Protein AF-A0A8S1ELM3-F1 (afdb_monomer_lite)

Foldseek 3Di:
DQPDDCVLVVDDDPCSVVVVQPDQQPDLCVLCVVVLVVLLVLLQVVLVCLVPPVPPHPNQVVLVVLLVVLLVVLVVLVVVLVVLLVVLLVVLVVLLVVLVVLLFFCLVLLVLCLVFFADPPPVCNVVLLVLLLLLLLLLLQLLLVLLCVQFPVSCVCDVDCVSVPVPRAPPVRSVVLVVPVPCSSCVSLVVSLVSLVVSVVVVRGDPVSSVVSNVSSVSSVVSSVVSVVPSVDFDPPVSLVVSVVSVVVSSVSVSSNLQDGPVNPDDDDDPVCNSPVVVVSVVCSPSVSSSSSSVCSRRLRYDGSRRDPVVVVSVVSSVSSSCSSPPPRPDDDDDDDDDPDDDDDPVRVVVVVVDDDPPDPCPPPDDPPVRVDDDDPVDDPPPPDDPDDDDDDPDDDDDDDDDDDDDDDDDDDDDDDDDDDDDDDDDDDDDDPPPDPVNVVVVVVVVVVVVVVVVVVVVVVVVVVVVVVVVVVPDDDDDDDDDDDDDDDDDDDDDDDDDDDDDDDPPPPPVVVVVPVPPPDDDDDDDDDDDDDDDDDDDDDDDDDDDDDDDDDDDDDDDDDDDDDDDDDDDDDDDDDDDDDDDDDDDDDDDD

Organism: NCBI:txid2654633

Radius of gyration: 41.64 Å; chains: 1; bounding box: 121×116×121 Å

Secondary structure (DSSP, 8-state):
--S--TTTTSS--TTHHHHHHT--TT-HHHHHHHHHHHHHHHHHHHHHHIIIIITTSHHHHHHHHHHHHHHHHHHHHHHHHHHHHHHHHHHHHHHHHHHHHT---THHHHHHHHHH-----TTTHHHHHHHHHHHHHHHHHHHHHHHHHH-HHHHHH-SSGGGGTTTT--HHHHHHHHT-TTTTTHHHHHHHHHHHHHHHHTTSS-HHHHHHHHHHHHHHHHHHHHHHHHHHSPSPHHHHHHHHHHHHHHHHHHHHHTS--GGG--S-S-TTTTT--HHHHHHHHHHHHHHHHHHHTT-TTSSSTTS--HHHHHHHHHHHHHHHHHTSTT-PPPP-PPP------HHHHHHHTT---SS-TTTT----GGGGPPPPS---GGG------PPPP------------------------PPPP---------------HHHHHHHHHHHHHHHHHHHHHHHHHHHHHHHHHHHHH---------------------------------TTHHHHHHHHTTSS------------------------------------------------------------------------

InterPro domains:
  IPR000615 Bestrophin [PTHR10736] (1-549)
  IPR021134 Bestrophin-like [PF01062] (1-324)

Structure (mmCIF, N/CA/C/O backbone):
data_AF-A0A8S1ELM3-F1
#
_entry.id   AF-A0A8S1ELM3-F1
#
loop_
_atom_site.group_PDB
_atom_site.id
_atom_site.type_symbol
_atom_site.label_atom_id
_atom_site.label_alt_id
_atom_site.label_comp_id
_atom_site.label_asym_id
_atom_site.label_entity_id
_atom_site.label_seq_id
_atom_site.pdbx_PDB_ins_code
_atom_site.Cartn_x
_atom_site.Cartn_y
_atom_site.Cartn_z
_atom_site.occupancy
_atom_site.B_iso_or_equiv
_atom_site.auth_seq_id
_atom_site.auth_comp_id
_atom_site.auth_asym_id
_atom_site.auth_atom_id
_atom_site.pdbx_PDB_model_num
ATOM 1 N N . MET A 1 1 ? 1.948 -6.034 1.946 1.00 49.94 1 MET A N 1
ATOM 2 C CA . MET A 1 1 ? 2.193 -7.085 0.943 1.00 49.94 1 MET A CA 1
ATOM 3 C C . MET A 1 1 ? 1.240 -8.216 1.232 1.00 49.94 1 MET A C 1
ATOM 5 O O . MET A 1 1 ? 1.154 -8.654 2.377 1.00 49.94 1 MET A O 1
ATOM 9 N N . THR A 1 2 ? 0.470 -8.599 0.230 1.00 70.81 2 THR A N 1
ATOM 10 C CA . THR A 1 2 ? -0.611 -9.589 0.315 1.00 70.81 2 THR A CA 1
ATOM 11 C C . THR A 1 2 ? -0.241 -10.870 -0.435 1.00 70.81 2 THR A C 1
ATOM 13 O O . THR A 1 2 ? -0.795 -11.938 -0.166 1.00 70.81 2 THR A O 1
ATOM 16 N N . VAL A 1 3 ? 0.819 -10.828 -1.250 1.00 82.50 3 VAL A N 1
ATOM 17 C CA . VAL A 1 3 ? 1.527 -12.012 -1.734 1.00 82.50 3 VAL A CA 1
ATOM 18 C C . VAL A 1 3 ? 2.410 -12.568 -0.611 1.00 82.50 3 VAL A C 1
ATOM 20 O O . VAL A 1 3 ? 3.565 -12.196 -0.433 1.00 82.50 3 VAL A O 1
ATOM 23 N N . GLY A 1 4 ? 1.871 -13.504 0.171 1.00 83.06 4 GLY A N 1
ATOM 24 C CA . GLY A 1 4 ? 2.620 -14.150 1.253 1.00 83.06 4 GLY A CA 1
ATOM 25 C C . GLY A 1 4 ? 3.803 -14.991 0.750 1.00 83.06 4 GLY A C 1
ATOM 26 O O . GLY A 1 4 ? 3.597 -16.039 0.134 1.00 83.06 4 GLY A O 1
ATOM 27 N N . TYR A 1 5 ? 5.035 -14.559 1.043 1.00 89.06 5 TYR A N 1
ATOM 28 C CA . TYR A 1 5 ? 6.279 -15.317 0.802 1.00 89.06 5 TYR A CA 1
ATOM 29 C C . TYR A 1 5 ? 7.168 -15.482 2.052 1.00 89.06 5 TYR A C 1
ATOM 31 O O . TYR A 1 5 ? 8.156 -16.210 2.006 1.00 89.06 5 TYR A O 1
ATOM 39 N N . MET A 1 6 ? 6.814 -14.869 3.192 1.00 88.31 6 MET A N 1
ATOM 40 C CA . MET A 1 6 ? 7.637 -14.874 4.420 1.00 88.31 6 MET A CA 1
ATOM 41 C C . MET A 1 6 ? 7.982 -16.280 4.943 1.00 88.31 6 MET A C 1
ATOM 43 O O . MET A 1 6 ? 9.059 -16.483 5.494 1.00 88.31 6 MET A O 1
ATOM 47 N N . LYS A 1 7 ? 7.108 -17.273 4.722 1.00 87.44 7 LYS A N 1
ATOM 48 C CA . LYS A 1 7 ? 7.379 -18.681 5.060 1.00 87.44 7 LYS A CA 1
ATOM 49 C C . LYS A 1 7 ? 8.494 -19.286 4.197 1.00 87.44 7 LYS A C 1
ATOM 51 O O . LYS A 1 7 ? 9.297 -20.057 4.709 1.00 87.44 7 LYS A O 1
ATOM 56 N N . ASP A 1 8 ? 8.543 -18.946 2.910 1.00 84.44 8 ASP A N 1
ATOM 57 C CA . ASP A 1 8 ? 9.525 -19.490 1.965 1.00 84.44 8 ASP A CA 1
ATOM 58 C C . ASP A 1 8 ? 10.930 -18.898 2.191 1.00 84.44 8 ASP A C 1
ATOM 60 O O . ASP A 1 8 ? 11.924 -19.548 1.876 1.00 84.44 8 ASP A O 1
ATOM 64 N N . VAL A 1 9 ? 11.016 -17.697 2.781 1.00 88.75 9 VAL A N 1
ATOM 65 C CA . VAL A 1 9 ? 12.276 -17.014 3.144 1.00 88.75 9 VAL A CA 1
ATOM 66 C C . VAL A 1 9 ? 12.670 -17.149 4.619 1.00 88.75 9 VAL A C 1
ATOM 68 O O . VAL A 1 9 ? 13.669 -16.567 5.032 1.00 88.75 9 VAL A O 1
ATOM 71 N N . ALA A 1 10 ? 11.930 -17.926 5.418 1.00 87.56 10 ALA A N 1
ATOM 72 C CA . ALA A 1 10 ? 12.172 -18.073 6.859 1.00 87.56 10 ALA A CA 1
ATOM 73 C C . ALA A 1 10 ? 13.563 -18.649 7.207 1.00 87.56 10 ALA A C 1
ATOM 75 O O . ALA A 1 10 ? 14.036 -18.495 8.331 1.00 87.56 10 ALA A O 1
ATOM 76 N N . THR A 1 11 ? 14.230 -19.289 6.242 1.00 85.19 11 THR A N 1
ATOM 77 C CA . THR A 1 11 ? 15.629 -19.725 6.330 1.00 85.19 11 THR A CA 1
ATOM 78 C C . THR A 1 11 ? 16.400 -19.292 5.086 1.00 85.19 11 THR A C 1
ATOM 80 O O . THR A 1 11 ? 15.996 -19.597 3.958 1.00 85.19 11 THR A O 1
ATOM 83 N N . ALA A 1 12 ? 17.545 -18.636 5.284 1.00 86.06 12 ALA A N 1
ATOM 84 C CA . ALA A 1 12 ? 18.460 -18.276 4.208 1.00 86.06 12 ALA A CA 1
ATOM 85 C C . ALA A 1 12 ? 19.214 -19.522 3.705 1.00 86.06 12 ALA A C 1
ATOM 87 O O . ALA A 1 12 ? 20.161 -19.986 4.335 1.00 86.06 12 ALA A O 1
ATOM 88 N N . THR A 1 13 ? 18.779 -20.066 2.568 1.00 86.50 13 THR A N 1
ATOM 89 C CA . THR A 1 13 ? 19.475 -21.129 1.827 1.00 86.50 13 THR A CA 1
ATOM 90 C C . THR A 1 13 ? 19.866 -20.605 0.448 1.00 86.50 13 THR A C 1
ATOM 92 O O . THR A 1 13 ? 19.213 -19.697 -0.073 1.00 86.50 13 THR A O 1
ATOM 95 N N . SER A 1 14 ? 20.888 -21.186 -0.182 1.00 86.19 14 SER A N 1
ATOM 96 C CA . SER A 1 14 ? 21.407 -20.721 -1.480 1.00 86.19 14 SER A CA 1
ATOM 97 C C . SER A 1 14 ? 20.344 -20.665 -2.588 1.00 86.19 14 SER A C 1
ATOM 99 O O . SER A 1 14 ? 20.411 -19.814 -3.469 1.00 86.19 14 SER A O 1
ATOM 101 N N . PHE A 1 15 ? 19.324 -21.528 -2.522 1.00 85.06 15 PHE A N 1
ATOM 102 C CA . PHE A 1 15 ? 18.233 -21.592 -3.502 1.00 85.06 15 PHE A CA 1
ATOM 103 C C . PHE A 1 15 ? 16.985 -20.780 -3.110 1.00 85.06 15 PHE A C 1
ATOM 105 O O . PHE A 1 15 ? 16.057 -20.674 -3.914 1.00 85.06 15 PHE A O 1
ATOM 112 N N . THR A 1 16 ? 16.945 -20.172 -1.915 1.00 86.19 16 THR A N 1
ATOM 113 C CA . THR A 1 16 ? 15.781 -19.411 -1.421 1.00 86.19 16 THR A CA 1
ATOM 114 C C . THR A 1 16 ? 15.405 -18.274 -2.380 1.00 86.19 16 THR A C 1
ATOM 116 O O . THR A 1 16 ? 14.247 -18.164 -2.780 1.00 86.19 16 THR A O 1
ATOM 119 N N . PHE A 1 17 ? 16.380 -17.467 -2.816 1.00 82.88 17 PHE A N 1
ATOM 120 C CA . PHE A 1 17 ? 16.141 -16.362 -3.754 1.00 82.88 17 PHE A CA 1
ATOM 121 C C . PHE A 1 17 ? 15.818 -16.840 -5.176 1.00 82.88 17 PHE A C 1
ATOM 123 O O . PHE A 1 17 ? 14.930 -16.279 -5.816 1.00 82.88 17 PHE A O 1
ATOM 130 N N . LEU A 1 18 ? 16.460 -17.917 -5.646 1.00 85.56 18 LEU A N 1
ATOM 131 C CA . LEU A 1 18 ? 16.168 -18.511 -6.956 1.00 85.56 18 LEU A CA 1
ATOM 132 C C . LEU A 1 18 ? 14.692 -18.940 -7.050 1.00 85.56 18 LEU A C 1
ATOM 134 O O . LEU A 1 18 ? 14.022 -18.675 -8.044 1.00 85.56 18 LEU A O 1
ATOM 138 N N . ARG A 1 19 ? 14.153 -19.537 -5.978 1.00 85.19 19 ARG A N 1
ATOM 139 C CA . ARG A 1 19 ? 12.745 -19.952 -5.903 1.00 85.19 19 ARG A CA 1
ATOM 140 C C . ARG A 1 19 ? 11.762 -18.774 -5.924 1.00 85.19 19 ARG A C 1
ATOM 142 O O . ARG A 1 19 ? 10.658 -18.932 -6.439 1.00 85.19 19 ARG A O 1
ATOM 149 N N . LEU A 1 20 ? 12.139 -17.606 -5.393 1.00 89.00 20 LEU A N 1
ATOM 150 C CA . LEU A 1 20 ? 11.318 -16.392 -5.494 1.00 89.00 20 LEU A CA 1
ATOM 151 C C . LEU A 1 20 ? 11.278 -15.843 -6.924 1.00 89.00 20 LEU A C 1
ATOM 153 O O . LEU A 1 20 ? 10.221 -15.392 -7.361 1.00 89.00 20 LEU A O 1
ATOM 157 N N . LEU A 1 21 ? 12.399 -15.904 -7.652 1.00 88.81 21 LEU A N 1
ATOM 158 C CA . LEU A 1 21 ? 12.515 -15.349 -9.004 1.00 88.81 21 LEU A CA 1
ATOM 159 C C . LEU A 1 21 ? 11.509 -15.976 -9.984 1.00 88.81 21 LEU A C 1
ATOM 161 O O . LEU A 1 21 ? 11.002 -15.280 -10.856 1.00 88.81 21 LEU A O 1
ATOM 165 N N . PHE A 1 22 ? 11.163 -17.254 -9.810 1.00 89.00 22 PHE A N 1
ATOM 166 C CA . PHE A 1 22 ? 10.183 -17.965 -10.646 1.00 89.00 22 PHE A CA 1
ATOM 167 C C . PHE A 1 22 ? 8.712 -17.803 -10.202 1.00 89.00 22 PHE A C 1
ATOM 169 O O . PHE A 1 22 ? 7.821 -18.459 -10.743 1.00 89.00 22 PHE A O 1
ATOM 176 N N . ARG A 1 23 ? 8.411 -16.934 -9.227 1.00 90.50 23 ARG A N 1
ATOM 177 C CA . ARG A 1 23 ? 7.028 -16.614 -8.829 1.00 90.50 23 ARG A CA 1
ATOM 178 C C . ARG A 1 23 ? 6.384 -15.670 -9.859 1.00 90.50 23 ARG A C 1
ATOM 180 O O . ARG A 1 23 ? 7.036 -14.761 -10.363 1.00 90.50 23 ARG A O 1
ATOM 187 N N . TRP A 1 24 ? 5.095 -15.856 -10.163 1.00 92.25 24 TRP A N 1
ATOM 188 C CA . TRP A 1 24 ? 4.363 -15.007 -11.128 1.00 92.25 24 TRP A CA 1
ATOM 189 C C . TRP A 1 24 ? 3.460 -13.944 -10.477 1.00 92.25 24 TRP A C 1
ATOM 191 O O . TRP A 1 24 ? 3.452 -12.789 -10.893 1.00 92.25 24 TRP A O 1
ATOM 201 N N . ARG A 1 25 ? 2.696 -14.307 -9.437 1.00 91.00 25 ARG A N 1
ATOM 202 C CA . ARG A 1 25 ? 1.842 -13.351 -8.710 1.00 91.00 25 ARG A CA 1
ATOM 203 C C . ARG A 1 25 ? 2.711 -12.402 -7.875 1.00 91.00 25 ARG A C 1
ATOM 205 O O . ARG A 1 25 ? 3.537 -12.888 -7.103 1.00 91.00 25 ARG A O 1
ATOM 212 N N . GLY A 1 26 ? 2.496 -11.094 -8.024 1.00 88.62 26 GLY A N 1
ATOM 213 C CA . GLY A 1 26 ? 3.279 -10.027 -7.382 1.00 88.62 26 GLY A CA 1
ATOM 214 C C . GLY A 1 26 ? 4.713 -9.877 -7.900 1.00 88.62 26 GLY A C 1
ATOM 215 O O . GLY A 1 26 ? 5.537 -9.271 -7.224 1.00 88.62 26 GLY A O 1
ATOM 216 N N . SER A 1 27 ? 5.058 -10.462 -9.053 1.00 92.62 27 SER A N 1
ATOM 217 C CA . SER A 1 27 ? 6.447 -10.475 -9.525 1.00 92.62 27 SER A CA 1
ATOM 218 C C . SER A 1 27 ? 6.775 -9.379 -10.532 1.00 92.62 27 SER A C 1
ATOM 220 O O . SER A 1 27 ? 5.916 -8.886 -11.267 1.00 92.62 27 SER A O 1
ATOM 222 N N . VAL A 1 28 ? 8.070 -9.056 -10.608 1.00 92.25 28 VAL A N 1
ATOM 223 C CA . VAL A 1 28 ? 8.637 -8.133 -11.600 1.00 92.25 28 VAL A CA 1
ATOM 224 C C . VAL A 1 28 ? 8.239 -8.547 -13.019 1.00 92.25 28 VAL A C 1
ATOM 226 O O . VAL A 1 28 ? 7.809 -7.696 -13.792 1.00 92.25 28 VAL A O 1
ATOM 229 N N . TRP A 1 29 ? 8.275 -9.847 -13.341 1.00 93.31 29 TRP A N 1
ATOM 230 C CA . TRP A 1 29 ? 7.891 -10.373 -14.657 1.00 93.31 29 TRP A CA 1
ATOM 231 C C . TRP A 1 29 ? 6.474 -9.962 -15.063 1.00 93.31 29 TRP A C 1
ATOM 233 O O . TRP A 1 29 ? 6.286 -9.418 -16.150 1.00 93.31 29 TRP A O 1
ATOM 243 N N . LYS A 1 30 ? 5.489 -10.140 -14.170 1.00 93.56 30 LYS A N 1
ATOM 244 C CA . LYS A 1 30 ? 4.095 -9.741 -14.418 1.00 93.56 30 LYS A CA 1
ATOM 245 C C . LYS A 1 30 ? 3.947 -8.222 -14.605 1.00 93.56 30 LYS A C 1
ATOM 247 O O . LYS A 1 30 ? 3.032 -7.795 -15.305 1.00 93.56 30 LYS A O 1
ATOM 252 N N . ALA A 1 31 ? 4.839 -7.416 -14.029 1.00 92.75 31 ALA A N 1
ATOM 253 C CA . ALA A 1 31 ? 4.806 -5.960 -14.148 1.00 92.75 31 ALA A CA 1
ATOM 254 C C . ALA A 1 31 ? 5.467 -5.407 -15.431 1.00 92.75 31 ALA A C 1
ATOM 256 O O . ALA A 1 31 ? 5.081 -4.326 -15.872 1.00 92.75 31 ALA A O 1
ATOM 257 N N . ILE A 1 32 ? 6.436 -6.118 -16.032 1.00 95.38 32 ILE A N 1
ATOM 258 C CA . ILE A 1 32 ? 7.227 -5.611 -17.179 1.00 95.38 32 ILE A CA 1
ATOM 259 C C . ILE A 1 32 ? 7.035 -6.360 -18.506 1.00 95.38 32 ILE A C 1
ATOM 261 O O . ILE A 1 32 ? 7.476 -5.847 -19.532 1.00 95.38 32 ILE A O 1
ATOM 265 N N . TYR A 1 33 ? 6.432 -7.558 -18.530 1.00 94.38 33 TYR A N 1
ATOM 266 C CA . TYR A 1 33 ? 6.498 -8.442 -19.711 1.00 94.38 33 TYR A CA 1
ATOM 267 C C . TYR A 1 33 ? 6.018 -7.797 -21.022 1.00 94.38 33 TYR A C 1
ATOM 269 O O . TYR A 1 33 ? 6.689 -7.949 -22.038 1.00 94.38 33 TYR A O 1
ATOM 277 N N . TRP A 1 34 ? 4.922 -7.030 -21.011 1.00 94.81 34 TRP A N 1
ATOM 278 C CA . TRP A 1 34 ? 4.443 -6.317 -22.206 1.00 94.81 34 TRP A CA 1
ATOM 279 C C . TRP A 1 34 ? 5.438 -5.281 -22.731 1.00 94.81 34 TRP A C 1
ATOM 281 O O . TRP A 1 34 ? 5.590 -5.126 -23.939 1.00 94.81 34 TRP A O 1
ATOM 291 N N . GLU A 1 35 ? 6.124 -4.580 -21.834 1.00 94.94 35 GLU A N 1
ATOM 292 C CA . GLU A 1 35 ? 7.071 -3.524 -22.190 1.00 94.94 35 GLU A CA 1
ATOM 293 C C . GLU A 1 35 ? 8.404 -4.116 -22.651 1.00 94.94 35 GLU A C 1
ATOM 295 O O . GLU A 1 35 ? 9.005 -3.592 -23.582 1.00 94.94 35 GLU A O 1
ATOM 300 N N . LEU A 1 36 ? 8.822 -5.246 -22.069 1.00 95.00 36 LEU A N 1
ATOM 301 C CA . LEU A 1 36 ? 9.968 -6.022 -22.543 1.00 95.00 36 LEU A CA 1
ATOM 302 C C . LEU A 1 36 ? 9.700 -6.615 -23.935 1.00 95.00 36 LEU A C 1
ATOM 304 O O . LEU A 1 36 ? 10.557 -6.524 -24.808 1.00 95.00 36 LEU A O 1
ATOM 308 N N . VAL A 1 37 ? 8.506 -7.171 -24.173 1.00 95.88 37 VAL A N 1
ATOM 309 C CA . VAL A 1 37 ? 8.093 -7.670 -25.498 1.00 95.88 37 VAL A CA 1
ATOM 310 C C . VAL A 1 37 ? 8.035 -6.534 -26.522 1.00 95.88 37 VAL A C 1
ATOM 312 O O . VAL A 1 37 ? 8.520 -6.708 -27.636 1.00 95.88 37 VAL A O 1
ATOM 315 N N . LEU A 1 38 ? 7.514 -5.358 -26.154 1.00 95.69 38 LEU A N 1
ATOM 316 C CA . LEU A 1 38 ? 7.515 -4.178 -27.026 1.00 95.69 38 LEU A CA 1
ATOM 317 C C . LEU A 1 38 ? 8.939 -3.680 -27.324 1.00 95.69 38 LEU A C 1
ATOM 319 O O . LEU A 1 38 ? 9.245 -3.367 -28.471 1.00 95.69 38 LEU A O 1
ATOM 323 N N . TRP A 1 39 ? 9.815 -3.628 -26.318 1.00 95.56 39 TRP A N 1
ATOM 324 C CA . TRP A 1 39 ? 11.207 -3.207 -26.487 1.00 95.56 39 TRP A CA 1
ATOM 325 C C . TRP A 1 39 ? 11.991 -4.180 -27.380 1.00 95.56 39 TRP A C 1
ATOM 327 O O . TRP A 1 39 ? 12.664 -3.740 -28.309 1.00 95.56 39 TRP A O 1
ATOM 337 N N . LEU A 1 40 ? 11.825 -5.493 -27.183 1.00 94.06 40 LEU A N 1
ATOM 338 C CA . LEU A 1 40 ? 12.416 -6.525 -28.043 1.00 94.06 40 LEU A CA 1
ATOM 339 C C . LEU A 1 40 ? 11.853 -6.494 -29.468 1.00 94.06 40 LEU A C 1
ATOM 341 O O . LEU A 1 40 ? 12.610 -6.631 -30.426 1.00 94.06 40 LEU A O 1
ATOM 345 N N . PHE A 1 41 ? 10.548 -6.260 -29.631 1.00 93.88 41 PHE A N 1
ATOM 346 C CA . PHE A 1 41 ? 9.942 -6.073 -30.948 1.00 93.88 41 PHE A CA 1
ATOM 347 C C . PHE A 1 41 ? 10.566 -4.874 -31.675 1.00 93.88 41 PHE A C 1
ATOM 349 O O . PHE A 1 41 ? 10.964 -5.009 -32.830 1.00 93.88 41 PHE A O 1
ATOM 356 N N . LEU A 1 42 ? 10.714 -3.727 -31.003 1.00 93.88 42 LEU A N 1
ATOM 357 C CA . LEU A 1 42 ? 11.380 -2.553 -31.574 1.00 93.88 42 LEU A CA 1
ATOM 358 C C . LEU A 1 42 ? 12.848 -2.842 -31.916 1.00 93.88 42 LEU A C 1
ATOM 360 O O . LEU A 1 42 ? 13.271 -2.517 -33.021 1.00 93.88 42 LEU A O 1
ATOM 364 N N . PHE A 1 43 ? 13.594 -3.504 -31.026 1.00 92.50 43 PHE A N 1
ATOM 365 C CA . PHE A 1 43 ? 14.991 -3.885 -31.254 1.00 92.50 43 PHE A CA 1
ATOM 366 C C . PHE A 1 43 ? 15.161 -4.727 -32.529 1.00 92.50 43 PHE A C 1
ATOM 368 O O . PHE A 1 43 ? 15.962 -4.374 -33.395 1.00 92.50 43 PHE A O 1
ATOM 375 N N . VAL A 1 44 ? 14.362 -5.791 -32.678 1.00 91.50 44 VAL A N 1
ATOM 376 C CA . VAL A 1 44 ? 14.411 -6.693 -33.841 1.00 91.50 44 VAL A CA 1
ATOM 377 C C . VAL A 1 44 ? 13.940 -5.996 -35.122 1.00 91.50 44 VAL A C 1
ATOM 379 O O . VAL A 1 44 ? 14.530 -6.209 -36.179 1.00 91.50 44 VAL A O 1
ATOM 382 N N . ASN A 1 45 ? 12.921 -5.131 -35.058 1.00 92.25 45 ASN A N 1
ATOM 383 C CA . ASN A 1 45 ? 12.469 -4.374 -36.233 1.00 92.25 45 ASN A CA 1
ATOM 384 C C . ASN A 1 45 ? 13.523 -3.355 -36.694 1.00 92.25 45 ASN A C 1
ATOM 386 O O . ASN A 1 45 ? 13.757 -3.247 -37.893 1.00 92.25 45 ASN A O 1
ATOM 390 N N . ILE A 1 46 ? 14.192 -2.650 -35.773 1.00 92.06 46 ILE A N 1
ATOM 391 C CA . ILE A 1 46 ? 15.282 -1.720 -36.112 1.00 92.06 46 ILE A CA 1
ATOM 392 C C . ILE A 1 46 ? 16.436 -2.481 -36.779 1.00 92.06 46 ILE A C 1
ATOM 394 O O . ILE A 1 46 ? 16.889 -2.065 -37.845 1.00 92.06 46 ILE A O 1
ATOM 398 N N . ARG A 1 47 ? 16.840 -3.634 -36.225 1.00 88.25 47 ARG A N 1
ATOM 399 C CA . ARG A 1 47 ? 17.869 -4.494 -36.829 1.00 88.25 47 ARG A CA 1
ATOM 400 C C . ARG A 1 47 ? 17.467 -4.988 -38.223 1.00 88.25 47 ARG A C 1
ATOM 402 O O . ARG A 1 47 ? 18.267 -4.917 -39.147 1.00 88.25 47 ARG A O 1
ATOM 409 N N . THR A 1 48 ? 16.212 -5.411 -38.395 1.00 89.38 48 THR A N 1
ATOM 410 C CA . THR A 1 48 ? 15.667 -5.864 -39.690 1.00 89.38 48 THR A CA 1
ATOM 411 C C . THR A 1 48 ? 15.672 -4.737 -40.730 1.00 89.38 48 THR A C 1
ATOM 413 O O . THR A 1 48 ? 16.011 -4.968 -41.887 1.00 89.38 48 THR A O 1
ATOM 416 N N . VAL A 1 49 ? 15.328 -3.505 -40.339 1.00 92.00 49 VAL A N 1
ATOM 417 C CA . VAL A 1 49 ? 15.381 -2.339 -41.239 1.00 92.00 49 VAL A CA 1
ATOM 418 C C . VAL A 1 49 ? 16.823 -1.992 -41.615 1.00 92.00 49 VAL A C 1
ATOM 420 O O . VAL A 1 49 ? 17.071 -1.675 -42.775 1.00 92.00 49 VAL A O 1
ATOM 423 N N . TYR A 1 50 ? 17.775 -2.089 -40.682 1.00 89.69 50 TYR A N 1
ATOM 424 C CA . TYR A 1 50 ? 19.192 -1.905 -40.997 1.00 89.69 50 TYR A CA 1
ATOM 425 C C . TYR A 1 50 ? 19.679 -2.954 -42.012 1.00 89.69 50 TYR A C 1
ATOM 427 O O . TYR A 1 50 ? 20.074 -2.578 -43.116 1.00 89.69 50 TYR A O 1
ATOM 435 N N . ASP A 1 51 ? 19.530 -4.244 -41.694 1.00 86.50 51 ASP A N 1
ATOM 436 C CA . ASP A 1 51 ? 20.056 -5.361 -42.494 1.00 86.50 51 ASP A CA 1
ATOM 437 C C . ASP A 1 51 ? 19.461 -5.454 -43.907 1.00 86.50 51 ASP A C 1
ATOM 439 O O . ASP A 1 51 ? 20.179 -5.766 -44.853 1.00 86.50 51 ASP A O 1
ATOM 443 N N . PHE A 1 52 ? 18.158 -5.191 -44.072 1.00 88.50 52 PHE A N 1
ATOM 444 C CA . PHE A 1 52 ? 17.467 -5.377 -45.357 1.00 88.50 52 PHE A CA 1
ATOM 445 C C . PHE A 1 52 ? 17.221 -4.088 -46.156 1.00 88.50 52 PHE A C 1
ATOM 447 O O . PHE A 1 52 ? 16.805 -4.184 -47.313 1.00 88.50 52 PHE A O 1
ATOM 454 N N . ALA A 1 53 ? 17.405 -2.896 -45.572 1.00 90.00 53 ALA A N 1
ATOM 455 C CA . ALA A 1 53 ? 17.033 -1.637 -46.232 1.00 90.00 53 ALA A CA 1
ATOM 456 C C . ALA A 1 53 ? 17.995 -0.450 -46.033 1.00 90.00 53 ALA A C 1
ATOM 458 O O . ALA A 1 53 ? 17.836 0.546 -46.741 1.00 90.00 53 ALA A O 1
ATOM 459 N N . LEU A 1 54 ? 18.967 -0.517 -45.112 1.00 89.31 54 LEU A N 1
ATOM 460 C CA . LEU A 1 54 ? 19.955 0.557 -44.911 1.00 89.31 54 LEU A CA 1
ATOM 461 C C . LEU A 1 54 ? 21.396 0.128 -45.218 1.00 89.31 54 LEU A C 1
ATOM 463 O O . LEU A 1 54 ? 22.185 0.988 -45.615 1.00 89.31 54 LEU A O 1
ATOM 467 N N . LEU A 1 55 ? 21.731 -1.156 -45.057 1.00 84.94 55 LEU A N 1
ATOM 468 C CA . LEU A 1 55 ? 23.042 -1.723 -45.386 1.00 84.94 55 LEU A CA 1
ATOM 469 C C . LEU A 1 55 ? 23.456 -1.374 -46.830 1.00 84.94 55 LEU A C 1
ATOM 471 O O . LEU A 1 55 ? 22.608 -1.252 -47.714 1.00 84.94 55 LEU A O 1
ATOM 475 N N . ASP A 1 56 ? 24.750 -1.129 -47.045 1.00 85.19 56 ASP A N 1
ATOM 476 C CA . ASP A 1 56 ? 25.349 -0.631 -48.299 1.00 85.19 56 ASP A CA 1
ATOM 477 C C . ASP A 1 56 ? 24.811 0.722 -48.831 1.00 85.19 56 ASP A C 1
ATOM 479 O O . ASP A 1 56 ? 25.220 1.185 -49.899 1.00 85.19 56 ASP A O 1
ATOM 483 N N . THR A 1 57 ? 23.939 1.423 -48.090 1.00 90.88 57 THR A N 1
ATOM 484 C CA . THR A 1 57 ? 23.427 2.753 -48.471 1.00 90.88 57 THR A CA 1
ATOM 485 C C . THR A 1 57 ? 24.047 3.894 -47.656 1.00 90.88 57 THR A C 1
ATOM 487 O O . THR A 1 57 ? 24.503 3.722 -46.526 1.00 90.88 57 THR A O 1
ATOM 490 N N . PHE A 1 58 ? 23.947 5.122 -48.180 1.00 89.25 58 PHE A N 1
ATOM 491 C CA . PHE A 1 58 ? 24.256 6.353 -47.434 1.00 89.25 58 PHE A CA 1
ATOM 492 C C . PHE A 1 58 ? 23.446 6.499 -46.127 1.00 89.25 58 PHE A C 1
ATOM 494 O O . PHE A 1 58 ? 23.904 7.128 -45.175 1.00 89.25 58 PHE A O 1
ATOM 501 N N . TYR A 1 59 ? 22.245 5.917 -46.054 1.00 90.12 59 TYR A N 1
ATOM 502 C CA . TYR A 1 59 ? 21.442 5.938 -44.831 1.00 90.12 59 TYR A CA 1
ATOM 503 C C . TYR A 1 59 ? 21.921 4.909 -43.793 1.00 90.12 59 TYR A C 1
ATOM 505 O O . TYR A 1 59 ? 21.696 5.122 -42.603 1.00 90.12 59 TYR A O 1
ATOM 513 N N . GLY A 1 60 ? 22.626 3.854 -44.218 1.00 89.31 60 GLY A N 1
ATOM 514 C CA . GLY A 1 60 ? 23.320 2.911 -43.339 1.00 89.31 60 GLY A CA 1
ATOM 515 C C . GLY A 1 60 ? 24.444 3.591 -42.568 1.00 89.31 60 GLY A C 1
ATOM 516 O O . GLY A 1 60 ? 24.402 3.630 -41.342 1.00 89.31 60 GLY A O 1
ATOM 517 N N . THR A 1 61 ? 25.375 4.248 -43.261 1.00 88.12 61 THR A N 1
ATOM 518 C CA . THR A 1 61 ? 26.503 4.934 -42.599 1.00 88.12 61 THR A CA 1
ATOM 519 C C . THR A 1 61 ? 26.059 6.100 -41.706 1.00 88.12 61 THR A C 1
ATOM 521 O O . THR A 1 61 ? 26.663 6.357 -40.663 1.00 88.12 61 THR A O 1
ATOM 524 N N . LEU A 1 62 ? 24.951 6.773 -42.043 1.00 91.12 62 LEU A N 1
ATOM 525 C CA . LEU A 1 62 ? 24.312 7.752 -41.156 1.00 91.12 62 LEU A CA 1
ATOM 526 C C . LEU A 1 62 ? 23.703 7.095 -39.902 1.00 91.12 62 LEU A C 1
ATOM 528 O O . LEU A 1 62 ? 23.827 7.637 -38.803 1.00 91.12 62 LEU A O 1
ATOM 532 N N . PHE A 1 63 ? 23.051 5.938 -40.045 1.00 93.00 63 PHE A N 1
ATOM 533 C CA . PHE A 1 63 ? 22.516 5.171 -38.917 1.00 93.00 63 PHE A CA 1
ATOM 534 C C . PHE A 1 63 ? 23.635 4.682 -37.987 1.00 93.00 63 PHE A C 1
ATOM 536 O O . PHE A 1 63 ? 23.508 4.806 -36.773 1.00 93.00 63 PHE A O 1
ATOM 543 N N . GLU A 1 64 ? 24.762 4.224 -38.527 1.00 91.50 64 GLU A N 1
ATOM 544 C CA . GLU A 1 64 ? 25.926 3.775 -37.750 1.00 91.50 64 GLU A CA 1
ATOM 545 C C . GLU A 1 64 ? 26.509 4.905 -36.888 1.00 91.50 64 GLU A C 1
ATOM 547 O O . GLU A 1 64 ? 26.742 4.721 -35.692 1.00 91.50 64 GLU A O 1
ATOM 552 N N . GLN A 1 65 ? 26.630 6.117 -37.444 1.00 91.56 65 GLN A N 1
ATOM 553 C CA . GLN A 1 65 ? 27.016 7.314 -36.683 1.00 91.56 65 GLN A CA 1
ATOM 554 C C . GLN A 1 65 ? 26.023 7.631 -35.550 1.00 91.56 65 GLN A C 1
ATOM 556 O O . GLN A 1 65 ? 26.437 8.032 -34.458 1.00 91.56 65 GLN A O 1
ATOM 561 N N . VAL A 1 66 ? 24.719 7.425 -35.773 1.00 93.81 66 VAL A N 1
ATOM 562 C CA . VAL A 1 66 ? 23.693 7.564 -34.724 1.00 93.81 66 VAL A CA 1
ATOM 563 C C . VAL A 1 66 ? 23.852 6.483 -33.651 1.00 93.81 66 VAL A C 1
ATOM 565 O O . VAL A 1 66 ? 23.811 6.820 -32.470 1.00 93.81 66 VAL A O 1
ATOM 568 N N . VAL A 1 67 ? 24.095 5.221 -34.019 1.00 93.25 67 VAL A N 1
ATOM 569 C CA . VAL A 1 67 ? 24.326 4.116 -33.070 1.00 93.25 67 VAL A CA 1
ATOM 570 C C . VAL A 1 67 ? 25.535 4.403 -32.180 1.00 93.25 67 VAL A C 1
ATOM 572 O O . VAL A 1 67 ? 25.399 4.371 -30.955 1.00 93.25 67 VAL A O 1
ATOM 575 N N . VAL A 1 68 ? 26.685 4.769 -32.761 1.00 91.62 68 VAL A N 1
ATOM 576 C CA . VAL A 1 68 ? 27.894 5.154 -32.007 1.00 91.62 68 VAL A CA 1
ATOM 577 C C . VAL A 1 68 ? 27.591 6.318 -31.060 1.00 91.62 68 VAL A C 1
ATOM 579 O O . VAL A 1 68 ? 27.889 6.244 -29.867 1.00 91.62 68 VAL A O 1
ATOM 582 N N . ARG A 1 69 ? 26.891 7.357 -31.534 1.00 93.75 69 ARG A N 1
ATOM 583 C CA . ARG A 1 69 ? 26.524 8.493 -30.681 1.00 93.75 69 ARG A CA 1
ATOM 584 C C . ARG A 1 69 ? 25.542 8.114 -29.565 1.00 93.75 69 ARG A C 1
ATOM 586 O O . ARG A 1 69 ? 25.601 8.688 -28.477 1.00 93.75 69 ARG A O 1
ATOM 593 N N . CYS A 1 70 ? 24.660 7.142 -29.788 1.00 94.88 70 CYS A N 1
ATOM 594 C CA . CYS A 1 70 ? 23.796 6.589 -28.747 1.00 94.88 70 CYS A CA 1
ATOM 595 C C . CYS A 1 70 ? 24.586 5.767 -27.712 1.00 94.88 70 CYS A C 1
ATOM 597 O O . CYS A 1 70 ? 24.265 5.864 -26.525 1.00 94.88 70 CYS A O 1
ATOM 599 N N . ARG A 1 71 ? 25.636 5.028 -28.115 1.00 92.81 71 ARG A N 1
ATOM 600 C CA . ARG A 1 71 ? 26.541 4.299 -27.197 1.00 92.81 71 ARG A CA 1
ATOM 601 C C . ARG A 1 71 ? 27.202 5.257 -26.190 1.00 92.81 71 ARG A C 1
ATOM 603 O O . ARG A 1 71 ? 27.124 4.998 -24.986 1.00 92.81 71 ARG A O 1
ATOM 610 N N . ASP A 1 72 ? 27.719 6.407 -26.641 1.00 92.75 72 ASP A N 1
ATOM 611 C CA . ASP A 1 72 ? 28.254 7.465 -25.757 1.00 92.75 72 ASP A CA 1
ATOM 612 C C . ASP A 1 72 ? 27.223 7.933 -24.713 1.00 92.75 72 ASP A C 1
ATOM 614 O O . ASP A 1 72 ? 27.500 8.038 -23.514 1.00 92.75 72 ASP A O 1
ATOM 618 N N . ILE A 1 73 ? 26.013 8.256 -25.188 1.00 93.19 73 ILE A N 1
ATOM 619 C CA . ILE A 1 73 ? 24.958 8.862 -24.371 1.00 93.19 73 ILE A CA 1
ATOM 620 C C . ILE A 1 73 ? 24.495 7.878 -23.294 1.00 93.19 73 ILE A C 1
ATOM 622 O O . ILE A 1 73 ? 24.375 8.280 -22.138 1.00 93.19 73 ILE A O 1
ATOM 626 N N . VAL A 1 74 ? 24.320 6.597 -23.643 1.00 93.75 74 VAL A N 1
ATOM 627 C CA . VAL A 1 74 ? 24.011 5.513 -22.694 1.00 93.75 74 VAL A CA 1
ATOM 628 C C . VAL A 1 74 ? 25.082 5.406 -21.611 1.00 93.75 74 VAL A C 1
ATOM 630 O O . VAL A 1 74 ? 24.745 5.381 -20.424 1.00 93.75 74 VAL A O 1
ATOM 633 N N . GLY A 1 75 ? 26.363 5.393 -22.001 1.00 89.31 75 GLY A N 1
ATOM 634 C CA . GLY A 1 75 ? 27.492 5.279 -21.074 1.00 89.31 75 GLY A CA 1
ATOM 635 C C . GLY A 1 75 ? 27.494 6.366 -19.996 1.00 89.31 75 GLY A C 1
ATOM 636 O O . GLY A 1 75 ? 27.683 6.070 -18.815 1.00 89.31 75 GLY A O 1
ATOM 637 N N . HIS A 1 76 ? 27.205 7.615 -20.374 1.00 89.19 76 HIS A N 1
ATOM 638 C CA . HIS A 1 76 ? 27.104 8.724 -19.423 1.00 89.19 76 HIS A CA 1
ATOM 639 C C . HIS A 1 76 ? 25.773 8.760 -18.650 1.00 89.19 76 HIS A C 1
ATOM 641 O O . HIS A 1 76 ? 25.764 9.095 -17.463 1.00 89.19 76 HIS A O 1
ATOM 647 N N . SER A 1 77 ? 24.640 8.426 -19.281 1.00 91.81 77 SER A N 1
ATOM 648 C CA . SER A 1 77 ? 23.319 8.558 -18.651 1.00 91.81 77 SER A CA 1
ATOM 649 C C . SER A 1 77 ? 23.009 7.458 -17.637 1.00 91.81 77 SER A C 1
ATOM 651 O O . SER A 1 77 ? 22.314 7.736 -16.658 1.00 91.81 77 SER A O 1
ATOM 653 N N . ARG A 1 78 ? 23.531 6.234 -17.831 1.00 91.06 78 ARG A N 1
ATOM 654 C CA . ARG A 1 78 ? 23.287 5.058 -16.970 1.00 91.06 78 ARG A CA 1
ATOM 655 C C . ARG A 1 78 ? 23.437 5.393 -15.480 1.00 91.06 78 ARG A C 1
ATOM 657 O O . ARG A 1 78 ? 22.518 5.163 -14.700 1.00 91.06 78 ARG A O 1
ATOM 664 N N . SER A 1 79 ? 24.538 6.041 -15.096 1.00 90.69 79 SER A N 1
ATOM 665 C CA . SER A 1 79 ? 24.799 6.464 -13.710 1.00 90.69 79 SER A CA 1
ATOM 666 C C . SER A 1 79 ? 23.767 7.463 -13.172 1.00 90.69 79 SER A C 1
ATOM 668 O O . SER A 1 79 ? 23.307 7.327 -12.039 1.00 90.69 79 SER A O 1
ATOM 670 N N . VAL A 1 80 ? 23.373 8.456 -13.978 1.00 90.50 80 VAL A N 1
ATOM 671 C CA . VAL A 1 80 ? 22.392 9.487 -13.589 1.00 90.50 80 VAL A CA 1
ATOM 672 C C . VAL A 1 80 ? 21.025 8.857 -13.318 1.00 90.50 80 VAL A C 1
ATOM 674 O O . VAL A 1 80 ? 20.366 9.200 -12.336 1.00 90.50 80 VAL A O 1
ATOM 677 N N . ILE A 1 81 ? 20.628 7.892 -14.150 1.00 92.62 81 ILE A N 1
ATOM 678 C CA . ILE A 1 81 ? 19.358 7.169 -14.030 1.00 92.62 81 ILE A CA 1
ATOM 679 C C . ILE A 1 81 ? 19.355 6.280 -12.786 1.00 92.62 81 ILE A C 1
ATOM 681 O O . ILE A 1 81 ? 18.369 6.295 -12.053 1.00 92.62 81 ILE A O 1
ATOM 685 N N . THR A 1 82 ? 20.457 5.581 -12.486 1.00 93.62 82 THR A N 1
ATOM 686 C CA . THR A 1 82 ? 20.600 4.788 -11.250 1.00 93.62 82 THR A CA 1
ATOM 687 C C . THR A 1 82 ? 20.344 5.632 -10.002 1.00 93.62 82 THR A C 1
ATOM 689 O O . THR A 1 82 ? 19.582 5.220 -9.127 1.00 93.62 82 THR A O 1
ATOM 692 N N . PHE A 1 83 ? 20.921 6.837 -9.926 1.00 93.06 83 PHE A N 1
ATOM 693 C CA . PHE A 1 83 ? 20.682 7.740 -8.798 1.00 93.06 83 PHE A CA 1
ATOM 694 C C . PHE A 1 83 ? 19.254 8.302 -8.788 1.00 93.06 83 PHE A C 1
ATOM 696 O O . PHE A 1 83 ? 18.593 8.250 -7.750 1.00 93.06 83 PHE A O 1
ATOM 703 N N . ALA A 1 84 ? 18.751 8.804 -9.921 1.00 92.19 84 ALA A N 1
ATOM 704 C CA . ALA A 1 84 ? 17.407 9.380 -10.011 1.00 92.19 84 ALA A CA 1
ATOM 705 C C . ALA A 1 84 ? 16.312 8.367 -9.631 1.00 92.19 84 ALA A C 1
ATOM 707 O O . ALA A 1 84 ? 15.409 8.683 -8.853 1.00 92.19 84 ALA A O 1
ATOM 708 N N . LEU A 1 85 ? 16.431 7.133 -10.126 1.00 95.12 85 LEU A N 1
ATOM 709 C CA . LEU A 1 85 ? 15.523 6.037 -9.812 1.00 95.12 85 LEU A CA 1
ATOM 710 C C . LEU A 1 85 ? 15.677 5.579 -8.355 1.00 95.12 85 LEU A C 1
ATOM 712 O O . LEU A 1 85 ? 14.673 5.409 -7.667 1.00 95.12 85 LEU A O 1
ATOM 716 N N . GLY A 1 86 ? 16.908 5.471 -7.845 1.00 95.00 86 GLY A N 1
ATOM 717 C CA . GLY A 1 86 ? 17.170 5.119 -6.448 1.00 95.00 86 GLY A CA 1
ATOM 718 C C . GLY A 1 86 ? 16.547 6.093 -5.445 1.00 95.00 86 GLY A C 1
ATOM 719 O O . GLY A 1 86 ? 15.893 5.659 -4.493 1.00 95.00 86 GLY A O 1
ATOM 720 N N . PHE A 1 87 ? 16.668 7.405 -5.676 1.00 95.12 87 PHE A N 1
ATOM 721 C CA . PHE A 1 87 ? 16.006 8.416 -4.843 1.00 95.12 87 PHE A CA 1
ATOM 722 C C . PHE A 1 87 ? 14.475 8.348 -4.953 1.00 95.12 87 PHE A C 1
ATOM 724 O O . PHE A 1 87 ? 13.788 8.434 -3.932 1.00 95.12 87 PHE A O 1
ATOM 731 N N . TYR A 1 88 ? 13.934 8.154 -6.160 1.00 95.81 88 TYR A N 1
ATOM 732 C CA . TYR A 1 88 ? 12.491 8.044 -6.387 1.00 95.81 88 TYR A CA 1
ATOM 733 C C . TYR A 1 88 ? 11.883 6.821 -5.693 1.00 95.81 88 TYR A C 1
ATOM 735 O O . TYR A 1 88 ? 10.943 6.968 -4.911 1.00 95.81 88 TYR A O 1
ATOM 743 N N . VAL A 1 89 ? 12.454 5.631 -5.900 1.00 96.12 89 VAL A N 1
ATOM 744 C CA . VAL A 1 89 ? 11.962 4.392 -5.282 1.00 96.12 89 VAL A CA 1
ATOM 745 C C . VAL A 1 89 ? 12.092 4.463 -3.760 1.00 96.12 89 VAL A C 1
ATOM 747 O O . VAL A 1 89 ? 11.144 4.125 -3.060 1.00 96.12 89 VAL A O 1
ATOM 750 N N . THR A 1 90 ? 13.199 4.991 -3.224 1.00 96.25 90 THR A N 1
ATOM 751 C CA . THR A 1 90 ? 13.365 5.172 -1.768 1.00 96.25 90 THR A CA 1
ATOM 752 C C . THR A 1 90 ? 12.292 6.097 -1.181 1.00 96.25 90 THR A C 1
ATOM 754 O O . THR A 1 90 ? 11.709 5.791 -0.140 1.00 96.25 90 THR A O 1
ATOM 757 N N . PHE A 1 91 ? 11.985 7.209 -1.856 1.00 95.94 91 PHE A N 1
ATOM 758 C CA . PHE A 1 91 ? 10.927 8.131 -1.438 1.00 95.94 91 PHE A CA 1
ATOM 759 C C . PHE A 1 91 ? 9.541 7.465 -1.439 1.00 95.94 91 PHE A C 1
ATOM 761 O O . PHE A 1 91 ? 8.802 7.590 -0.459 1.00 95.94 91 PHE A O 1
ATOM 768 N N . VAL A 1 92 ? 9.196 6.726 -2.501 1.00 96.50 92 VAL A N 1
ATOM 769 C CA . VAL A 1 92 ? 7.894 6.048 -2.600 1.00 96.50 92 VAL A CA 1
ATOM 770 C C . VAL A 1 92 ? 7.775 4.901 -1.591 1.00 96.50 92 VAL A C 1
ATOM 772 O O . VAL A 1 92 ? 6.764 4.835 -0.896 1.00 96.50 92 VAL A O 1
ATOM 775 N N . THR A 1 93 ? 8.802 4.063 -1.416 1.00 95.50 93 THR A N 1
ATOM 776 C CA . THR A 1 93 ? 8.808 2.971 -0.423 1.00 95.50 93 THR A CA 1
ATOM 777 C C . THR A 1 93 ? 8.633 3.494 1.005 1.00 95.50 93 THR A C 1
ATOM 779 O O . THR A 1 93 ? 7.832 2.954 1.769 1.00 95.50 93 THR A O 1
ATOM 782 N N . ASN A 1 94 ? 9.324 4.582 1.367 1.00 96.38 94 ASN A N 1
ATOM 783 C CA . ASN A 1 94 ? 9.167 5.208 2.683 1.00 96.38 94 ASN A CA 1
ATOM 784 C C . ASN A 1 94 ? 7.736 5.723 2.894 1.00 96.38 94 ASN A C 1
ATOM 786 O O . ASN A 1 94 ? 7.132 5.453 3.932 1.00 96.38 94 ASN A O 1
ATOM 790 N N . ARG A 1 95 ? 7.162 6.404 1.893 1.00 95.50 95 ARG A N 1
ATOM 791 C CA . ARG A 1 95 ? 5.769 6.874 1.925 1.00 95.50 95 ARG A CA 1
ATOM 792 C C . ARG A 1 95 ? 4.776 5.712 2.046 1.00 95.50 95 ARG A C 1
ATOM 794 O O . ARG A 1 95 ? 3.869 5.787 2.869 1.00 95.50 95 ARG A O 1
ATOM 801 N N . TRP A 1 96 ? 4.950 4.647 1.266 1.00 95.31 96 TRP A N 1
ATOM 802 C CA . TRP A 1 96 ? 4.134 3.426 1.306 1.00 95.31 96 TRP A CA 1
ATOM 803 C C . TRP A 1 96 ? 4.135 2.786 2.702 1.00 95.31 96 TRP A C 1
ATOM 805 O O . TRP A 1 96 ? 3.081 2.415 3.223 1.00 95.31 96 TRP A O 1
ATOM 815 N N . TRP A 1 97 ? 5.302 2.736 3.351 1.00 95.38 97 TRP A N 1
ATOM 816 C CA . TRP A 1 97 ? 5.434 2.227 4.716 1.00 95.38 97 TRP A CA 1
ATOM 817 C C . TRP A 1 97 ? 4.798 3.150 5.761 1.00 95.38 97 TRP A C 1
ATOM 819 O O . TRP A 1 97 ? 4.146 2.662 6.684 1.00 95.38 97 TRP A O 1
ATOM 829 N N . SER A 1 98 ? 4.912 4.474 5.601 1.00 95.81 98 SER A N 1
ATOM 830 C CA . SER A 1 98 ? 4.175 5.422 6.444 1.00 95.81 98 SER A CA 1
ATOM 831 C C . SER A 1 98 ? 2.665 5.217 6.319 1.00 95.81 98 SER A C 1
ATOM 833 O O . SER A 1 98 ? 2.015 5.047 7.342 1.00 95.81 98 SER A O 1
ATOM 835 N N . VAL A 1 99 ? 2.124 5.112 5.097 1.00 95.31 99 VAL A N 1
ATOM 836 C CA . VAL A 1 99 ? 0.694 4.834 4.857 1.00 95.31 99 VAL A CA 1
ATOM 837 C C . VAL A 1 99 ? 0.250 3.536 5.540 1.00 95.31 99 VAL A C 1
ATOM 839 O O . VAL A 1 99 ? -0.803 3.521 6.175 1.00 95.31 99 VAL A O 1
ATOM 842 N N . PHE A 1 100 ? 1.052 2.465 5.470 1.00 94.25 100 PHE A N 1
ATOM 843 C CA . PHE A 1 100 ? 0.776 1.212 6.185 1.00 94.25 100 PHE A CA 1
ATOM 844 C C . PHE A 1 100 ? 0.707 1.409 7.708 1.00 94.25 100 PHE A C 1
ATOM 846 O O . PHE A 1 100 ? -0.251 0.975 8.346 1.00 94.25 100 PHE A O 1
ATOM 853 N N . MET A 1 101 ? 1.689 2.105 8.288 1.00 95.50 101 MET A N 1
ATOM 854 C CA . MET A 1 101 ? 1.750 2.394 9.728 1.00 95.50 101 MET A CA 1
ATOM 855 C C . MET A 1 101 ? 0.670 3.376 10.206 1.00 95.50 101 MET A C 1
ATOM 857 O O . MET A 1 101 ? 0.383 3.440 11.400 1.00 95.50 101 MET A O 1
ATOM 861 N N . THR A 1 102 ? 0.044 4.121 9.294 1.00 95.56 102 THR A N 1
ATOM 862 C CA . THR A 1 102 ? -1.106 4.987 9.580 1.00 95.56 102 THR A CA 1
ATOM 863 C C . THR A 1 102 ? -2.434 4.218 9.637 1.00 95.56 102 THR A C 1
ATOM 865 O O . THR A 1 102 ? -3.414 4.769 10.130 1.00 95.56 102 THR A O 1
ATOM 868 N N . ILE A 1 103 ? -2.511 2.954 9.187 1.00 96.00 103 ILE A N 1
ATOM 869 C CA . ILE A 1 103 ? -3.763 2.175 9.219 1.00 96.00 103 ILE A CA 1
ATOM 870 C C . ILE A 1 103 ? -4.234 1.985 10.677 1.00 96.00 103 ILE A C 1
ATOM 872 O O . ILE A 1 103 ? -3.532 1.340 11.458 1.00 96.00 103 ILE A O 1
ATOM 876 N N . PRO A 1 104 ? -5.417 2.508 11.063 1.00 94.94 104 PRO A N 1
ATOM 877 C CA . PRO A 1 104 ? -5.851 2.505 12.454 1.00 94.94 104 PRO A CA 1
ATOM 878 C C . PRO A 1 104 ? -6.454 1.168 12.889 1.00 94.94 104 PRO A C 1
ATOM 880 O O . PRO A 1 104 ? -7.133 0.481 12.122 1.00 94.94 104 PRO A O 1
ATOM 883 N N . TRP A 1 105 ? -6.279 0.843 14.169 1.00 94.56 105 TRP A N 1
ATOM 884 C CA . TRP A 1 105 ? -6.758 -0.399 14.779 1.00 94.56 105 TRP A CA 1
ATOM 885 C C . TRP A 1 105 ? -7.768 -0.074 15.892 1.00 94.56 105 TRP A C 1
ATOM 887 O O . TRP A 1 105 ? -7.435 0.681 16.808 1.00 94.56 105 TRP A O 1
ATOM 897 N N . PRO A 1 106 ? -9.013 -0.586 15.835 1.00 94.75 106 PRO A N 1
ATOM 898 C CA . PRO A 1 106 ? -10.050 -0.264 16.824 1.00 94.75 106 PRO A CA 1
ATOM 899 C C . PRO A 1 106 ? -9.809 -0.933 18.189 1.00 94.75 106 PRO A C 1
ATOM 901 O O . PRO A 1 106 ? -10.435 -0.560 19.180 1.00 94.75 106 PRO A O 1
ATOM 904 N N . ASP A 1 107 ? -8.903 -1.912 18.242 1.00 95.06 107 ASP A N 1
ATOM 905 C CA . ASP A 1 107 ? -8.578 -2.774 19.378 1.00 95.06 107 ASP A CA 1
ATOM 906 C C . ASP A 1 107 ? -8.295 -1.995 20.667 1.00 95.06 107 ASP A C 1
ATOM 908 O O . ASP A 1 107 ? -8.846 -2.322 21.714 1.00 95.06 107 ASP A O 1
ATOM 912 N N . THR A 1 108 ? -7.499 -0.924 20.599 1.00 94.06 108 THR A N 1
ATOM 913 C CA . THR A 1 108 ? -7.149 -0.106 21.773 1.00 94.06 108 THR A CA 1
ATOM 914 C C . THR A 1 108 ? -8.384 0.542 22.401 1.00 94.06 108 THR A C 1
ATOM 916 O O . THR A 1 108 ? -8.544 0.517 23.622 1.00 94.06 108 THR A O 1
ATOM 919 N N . ALA A 1 109 ? -9.295 1.074 21.580 1.00 93.75 109 ALA A N 1
ATOM 920 C CA . ALA A 1 109 ? -10.553 1.643 22.058 1.00 93.75 109 ALA A CA 1
ATOM 921 C C . ALA A 1 109 ? -11.498 0.546 22.581 1.00 93.75 109 ALA A C 1
ATOM 923 O O . ALA A 1 109 ? -12.109 0.718 23.636 1.00 93.75 109 ALA A O 1
ATOM 924 N N . ALA A 1 110 ? -11.565 -0.602 21.899 1.00 93.38 110 ALA A N 1
ATOM 925 C CA . ALA A 1 110 ? -12.377 -1.749 22.304 1.00 93.38 110 ALA A CA 1
ATOM 926 C C . ALA A 1 110 ? -11.949 -2.318 23.670 1.00 93.38 110 ALA A C 1
ATOM 928 O O . ALA A 1 110 ? -12.793 -2.575 24.532 1.00 93.38 110 ALA A O 1
ATOM 929 N N . LEU A 1 111 ? -10.641 -2.463 23.896 1.00 93.06 111 LEU A N 1
ATOM 930 C CA . LEU A 1 111 ? -10.057 -2.934 25.152 1.00 93.06 111 LEU A CA 1
ATOM 931 C C . LEU A 1 111 ? -10.276 -1.930 26.291 1.00 93.06 111 LEU A C 1
ATOM 933 O O . LEU A 1 111 ? -10.731 -2.328 27.360 1.00 93.06 111 LEU A O 1
ATOM 937 N N . GLN A 1 112 ? -10.051 -0.629 26.066 1.00 92.75 112 GLN A N 1
ATOM 938 C CA . GLN A 1 112 ? -10.335 0.402 27.076 1.00 92.75 112 GLN A CA 1
ATOM 939 C C . GLN A 1 112 ? -11.830 0.476 27.430 1.00 92.75 112 GLN A C 1
ATOM 941 O O . GLN A 1 112 ? -12.184 0.569 28.603 1.00 92.75 112 GLN A O 1
ATOM 946 N N . MET A 1 113 ? -12.725 0.379 26.440 1.00 90.56 113 MET A N 1
ATOM 947 C CA . MET A 1 113 ? -14.169 0.276 26.685 1.00 90.56 113 MET A CA 1
ATOM 948 C C . MET A 1 113 ? -14.538 -0.986 27.470 1.00 90.56 113 MET A C 1
ATOM 950 O O . MET A 1 113 ? -15.461 -0.944 28.279 1.00 90.56 113 MET A O 1
ATOM 954 N N . THR A 1 114 ? -13.834 -2.095 27.245 1.00 89.25 114 THR A N 1
ATOM 955 C CA . THR A 1 114 ? -14.063 -3.356 27.964 1.00 89.25 114 THR A CA 1
ATOM 956 C C . TH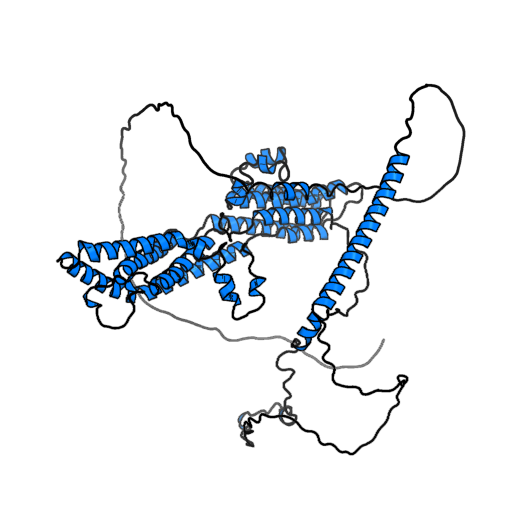R A 1 114 ? -13.577 -3.276 29.412 1.00 89.25 114 THR A C 1
ATOM 958 O O . THR A 1 114 ? -14.266 -3.753 30.305 1.00 89.25 114 THR A O 1
ATOM 961 N N . ALA A 1 115 ? -12.438 -2.624 29.658 1.00 89.19 115 ALA A N 1
ATOM 962 C CA . ALA A 1 115 ? -11.850 -2.486 30.988 1.00 89.19 115 ALA A CA 1
ATOM 963 C C . ALA A 1 115 ? -12.536 -1.428 31.875 1.00 89.19 115 ALA A C 1
ATOM 965 O O . ALA A 1 115 ? -12.542 -1.573 33.094 1.00 89.19 115 ALA A O 1
ATOM 966 N N . PHE A 1 116 ? -13.078 -0.347 31.296 1.00 89.88 116 PHE A N 1
ATOM 967 C CA . PHE A 1 116 ? -13.515 0.824 32.074 1.00 89.88 116 PHE A CA 1
ATOM 968 C C . PHE A 1 116 ? -15.034 1.074 32.116 1.00 89.88 116 PHE A C 1
ATOM 970 O O . PHE A 1 116 ? -15.480 1.926 32.889 1.00 89.88 116 PHE A O 1
ATOM 977 N N . LEU A 1 117 ? -15.839 0.404 31.282 1.00 88.94 117 LEU A N 1
ATOM 978 C CA . LEU A 1 117 ? -17.286 0.646 31.204 1.00 88.94 117 LEU A CA 1
ATOM 979 C C . LEU A 1 117 ? -18.044 -0.308 32.134 1.00 88.94 117 LEU A C 1
ATOM 981 O O . LEU A 1 117 ? -18.250 -1.474 31.813 1.00 88.94 117 LEU A O 1
ATOM 985 N N . LYS A 1 118 ? -18.486 0.208 33.282 1.00 85.62 118 LYS A N 1
ATOM 986 C CA . LYS A 1 118 ? -19.169 -0.551 34.338 1.00 85.62 118 LYS A CA 1
ATOM 987 C C . LYS A 1 118 ? -20.575 -0.979 33.907 1.00 85.62 118 LYS A C 1
ATOM 989 O O . LYS A 1 118 ? -21.347 -0.172 33.385 1.00 85.62 118 LYS A O 1
ATOM 994 N N . THR A 1 119 ? -20.928 -2.231 34.180 1.00 82.12 119 THR A N 1
ATOM 995 C CA . THR A 1 119 ? -22.268 -2.800 33.975 1.00 82.12 119 THR A CA 1
ATOM 996 C C . THR A 1 119 ? -23.257 -2.300 35.027 1.00 82.12 119 THR A C 1
ATOM 998 O O . THR A 1 119 ? -23.034 -2.430 36.228 1.00 82.12 119 THR A O 1
ATOM 1001 N N . ARG A 1 120 ? -24.423 -1.802 34.598 1.00 81.06 120 ARG A N 1
ATOM 1002 C CA . ARG A 1 120 ? -25.519 -1.347 35.483 1.00 81.06 120 ARG A CA 1
ATOM 1003 C C . ARG A 1 120 ? -26.367 -2.507 36.047 1.00 81.06 120 ARG A C 1
ATOM 1005 O O . ARG A 1 120 ? -27.550 -2.342 36.347 1.00 81.06 120 ARG A O 1
ATOM 1012 N N . GLY A 1 121 ? -25.773 -3.694 36.176 1.00 80.94 121 GLY A N 1
ATOM 1013 C CA . GLY A 1 121 ? -26.435 -4.932 36.593 1.00 80.94 121 GLY A CA 1
ATOM 1014 C C . GLY A 1 121 ? -27.408 -5.523 35.559 1.00 80.94 121 GLY A C 1
ATOM 1015 O O . GLY A 1 121 ? -27.743 -4.912 34.545 1.00 80.94 121 GLY A O 1
ATOM 1016 N N . ARG A 1 122 ? -27.902 -6.738 35.846 1.00 79.44 122 ARG A N 1
ATOM 1017 C CA . ARG A 1 122 ? -28.674 -7.592 34.911 1.00 79.44 122 ARG A CA 1
ATOM 1018 C C . ARG A 1 122 ? -29.869 -6.912 34.225 1.00 79.44 122 ARG A C 1
ATOM 1020 O O . ARG A 1 122 ? -30.202 -7.271 33.103 1.00 79.44 122 ARG A O 1
ATOM 1027 N N . LYS A 1 123 ? -30.518 -5.928 34.865 1.00 82.06 123 LYS A N 1
ATOM 1028 C CA . LYS A 1 123 ? -31.668 -5.206 34.280 1.00 82.06 123 LYS A CA 1
ATOM 1029 C C . LYS A 1 123 ? -31.298 -4.348 33.063 1.00 82.06 123 LYS A C 1
ATOM 1031 O O . LYS A 1 123 ? -32.154 -4.124 32.217 1.00 82.06 123 LYS A O 1
ATOM 1036 N N . HIS A 1 124 ? -30.049 -3.893 32.968 1.00 84.69 124 HIS A N 1
ATOM 1037 C CA . HIS A 1 124 ? -29.564 -3.033 31.883 1.00 84.69 124 HIS A CA 1
ATOM 1038 C C . HIS A 1 124 ? -28.481 -3.700 31.022 1.00 84.69 124 HIS A C 1
ATOM 1040 O O . HIS A 1 124 ? -27.945 -3.065 30.121 1.00 84.69 124 HIS A O 1
ATOM 1046 N N . GLU A 1 125 ? -28.186 -4.982 31.246 1.00 84.75 125 GLU A N 1
ATOM 1047 C CA . GLU A 1 125 ? -27.139 -5.736 30.542 1.00 84.75 125 GLU A CA 1
ATOM 1048 C C . GLU A 1 125 ? -27.293 -5.671 29.009 1.00 84.75 125 GLU A C 1
ATOM 1050 O O . GLU A 1 125 ? -26.316 -5.454 28.292 1.00 84.75 125 GLU A O 1
ATOM 1055 N N . ALA A 1 126 ? -28.531 -5.752 28.508 1.00 87.81 126 ALA A N 1
ATOM 1056 C CA . ALA A 1 126 ? -28.843 -5.586 27.088 1.00 87.81 126 ALA A CA 1
ATOM 1057 C C . ALA A 1 126 ? -28.626 -4.144 26.580 1.00 87.81 126 ALA A C 1
ATOM 1059 O O . ALA A 1 126 ? -28.122 -3.961 25.474 1.00 87.81 126 ALA A O 1
ATOM 1060 N N . GLU A 1 127 ? -28.950 -3.115 27.376 1.00 89.12 127 GLU A N 1
ATOM 1061 C CA . GLU A 1 127 ? -28.654 -1.717 27.022 1.00 89.12 127 GLU A CA 1
ATOM 1062 C C . GLU A 1 127 ? -27.142 -1.467 26.963 1.00 89.12 127 GLU A C 1
ATOM 1064 O O . GLU A 1 127 ? -26.658 -0.856 26.015 1.00 89.12 127 GLU A O 1
ATOM 1069 N N . ASP A 1 128 ? -26.399 -1.938 27.969 1.00 88.31 128 ASP A N 1
ATOM 1070 C CA . ASP A 1 128 ? -24.953 -1.733 28.090 1.00 88.31 128 ASP A CA 1
ATOM 1071 C C . ASP A 1 128 ? -24.195 -2.496 26.988 1.00 88.31 128 ASP A C 1
ATOM 1073 O O . ASP A 1 128 ? -23.245 -1.969 26.403 1.00 88.31 128 ASP A O 1
ATOM 1077 N N . LYS A 1 129 ? -24.665 -3.698 26.622 1.00 89.75 129 LYS A N 1
ATOM 1078 C CA . LYS A 1 129 ? -24.188 -4.444 25.448 1.00 89.75 129 LYS A CA 1
ATOM 1079 C C . LYS A 1 129 ? -24.445 -3.670 24.150 1.00 89.75 129 LYS A C 1
ATOM 1081 O O . LYS A 1 129 ? -23.503 -3.424 23.394 1.00 89.75 129 LYS A O 1
ATOM 1086 N N . ASN A 1 130 ? -25.687 -3.239 23.911 1.00 91.69 130 ASN A N 1
ATOM 1087 C CA . ASN A 1 130 ? -26.064 -2.505 22.699 1.00 91.69 130 ASN A CA 1
ATOM 1088 C C . ASN A 1 130 ? -25.309 -1.170 22.576 1.00 91.69 130 ASN A C 1
ATOM 1090 O O . ASN A 1 130 ? -24.913 -0.786 21.475 1.00 91.69 130 ASN A O 1
ATOM 1094 N N . LEU A 1 131 ? -25.054 -0.488 23.697 1.00 92.62 131 LEU A N 1
ATOM 1095 C CA . LEU A 1 131 ? -24.233 0.720 23.781 1.00 92.62 131 LEU A CA 1
ATOM 1096 C C . LEU A 1 131 ? -22.799 0.459 23.296 1.00 92.62 131 LEU A C 1
ATOM 1098 O O . LEU A 1 131 ? -22.337 1.150 22.386 1.00 92.62 131 LEU A O 1
ATOM 1102 N N . ARG A 1 132 ? -22.112 -0.556 23.845 1.00 92.38 132 ARG A N 1
ATOM 1103 C CA . ARG A 1 132 ? -20.746 -0.921 23.420 1.00 92.38 132 ARG A CA 1
ATOM 1104 C C . ARG A 1 132 ? -20.701 -1.328 21.949 1.00 92.38 132 ARG A C 1
ATOM 1106 O O . ARG A 1 132 ? -19.871 -0.810 21.206 1.00 92.38 132 ARG A O 1
ATOM 1113 N N . GLN A 1 133 ? -21.619 -2.195 21.512 1.00 93.50 133 GLN A N 1
ATOM 1114 C CA . GLN A 1 133 ? -21.711 -2.616 20.110 1.00 93.50 133 GLN A CA 1
ATOM 1115 C C . GLN A 1 133 ? -21.943 -1.431 19.166 1.00 93.50 133 GLN A C 1
ATOM 1117 O O . GLN A 1 133 ? -21.328 -1.377 18.106 1.00 93.50 133 GLN A O 1
ATOM 1122 N N . THR A 1 134 ? -22.784 -0.464 19.545 1.00 94.88 134 THR A N 1
ATOM 1123 C CA . THR A 1 134 ? -23.082 0.705 18.703 1.00 94.88 134 THR A CA 1
ATOM 1124 C C . THR A 1 134 ? -21.902 1.673 18.625 1.00 94.88 134 THR A C 1
ATOM 1126 O O . THR A 1 134 ? -21.590 2.145 17.535 1.00 94.88 134 THR A O 1
ATOM 1129 N N . ILE A 1 135 ? -21.190 1.916 19.733 1.00 95.31 135 ILE A N 1
ATOM 1130 C CA . ILE A 1 135 ? -19.951 2.712 19.720 1.00 95.31 135 ILE A CA 1
ATOM 1131 C C . ILE A 1 135 ? -18.921 2.069 18.780 1.00 95.31 135 ILE A C 1
ATOM 1133 O O . ILE A 1 135 ? -18.416 2.744 17.884 1.00 95.31 135 ILE A O 1
ATOM 1137 N N . MET A 1 136 ? -18.676 0.759 18.903 1.00 95.50 136 MET A N 1
ATOM 1138 C CA . MET A 1 136 ? -17.749 0.054 18.010 1.00 95.50 136 MET A CA 1
ATOM 1139 C C . MET A 1 136 ? -18.217 0.063 16.548 1.00 95.50 136 MET A C 1
ATOM 1141 O O . MET A 1 136 ? -17.419 0.341 15.653 1.00 95.50 136 MET A O 1
ATOM 1145 N N . ARG A 1 137 ? -19.513 -0.161 16.291 1.00 95.62 137 ARG A N 1
ATOM 1146 C CA . ARG A 1 137 ? -20.112 -0.083 14.948 1.00 95.62 137 ARG A CA 1
ATOM 1147 C C . ARG A 1 137 ? -19.904 1.291 14.311 1.00 95.62 137 ARG A C 1
ATOM 1149 O O . ARG A 1 137 ? -19.629 1.352 13.119 1.00 95.62 137 ARG A O 1
ATOM 1156 N N . TYR A 1 138 ? -19.959 2.378 15.081 1.00 96.31 138 TYR A N 1
ATOM 1157 C CA . TYR A 1 138 ? -19.674 3.724 14.578 1.00 96.31 138 TYR A CA 1
ATOM 1158 C C . TYR A 1 138 ? -18.188 3.974 14.273 1.00 96.31 138 TYR A C 1
ATOM 1160 O O . TYR A 1 138 ? -17.893 4.662 13.293 1.00 96.31 138 TYR A O 1
ATOM 1168 N N . LEU A 1 139 ? -17.250 3.391 15.033 1.00 96.75 139 LEU A N 1
ATOM 1169 C CA . LEU A 1 139 ? -15.822 3.435 14.677 1.00 96.75 139 LEU A CA 1
ATOM 1170 C C . LEU A 1 139 ? -15.570 2.707 13.346 1.00 96.75 139 LEU A C 1
ATOM 1172 O O . LEU A 1 139 ? -14.957 3.274 12.442 1.00 96.75 139 LEU A O 1
ATOM 1176 N N . ILE A 1 140 ? -16.130 1.502 13.179 1.00 96.62 140 ILE A N 1
ATOM 1177 C CA . ILE A 1 140 ? -16.032 0.736 11.925 1.00 96.62 140 ILE A CA 1
ATOM 1178 C C . ILE A 1 140 ? -16.768 1.431 10.769 1.00 96.62 140 ILE A C 1
ATOM 1180 O O . ILE A 1 140 ? -16.267 1.438 9.650 1.00 96.62 140 ILE A O 1
ATOM 1184 N N . LEU A 1 141 ? -17.915 2.073 11.008 1.00 96.19 141 LEU A N 1
ATOM 1185 C CA . LEU A 1 141 ? -18.623 2.844 9.981 1.00 96.19 141 LEU A CA 1
ATOM 1186 C C . LEU A 1 141 ? -17.771 4.023 9.480 1.00 96.19 141 LEU A C 1
ATOM 1188 O O . LEU A 1 141 ? -17.678 4.226 8.274 1.00 96.19 141 LEU A O 1
ATOM 1192 N N . SER A 1 142 ? -17.100 4.754 10.378 1.00 96.25 142 SER A N 1
ATOM 1193 C CA . SER A 1 142 ? -16.123 5.792 10.006 1.00 96.25 142 SER A CA 1
ATOM 1194 C C . SER A 1 142 ? -14.980 5.219 9.154 1.00 96.25 142 SER A C 1
ATOM 1196 O O . SER A 1 142 ? -14.705 5.721 8.063 1.00 96.25 142 SER A O 1
ATOM 1198 N N . TYR A 1 143 ? -14.382 4.107 9.599 1.00 96.81 143 TYR A N 1
ATOM 1199 C CA . TYR A 1 143 ? -13.322 3.385 8.887 1.00 96.81 143 TYR A CA 1
ATOM 1200 C C . TYR A 1 143 ? -13.752 3.001 7.463 1.00 96.81 143 TYR A C 1
ATOM 1202 O O . TYR A 1 143 ? -13.099 3.371 6.489 1.00 96.81 143 TYR A O 1
ATOM 1210 N N . VAL A 1 144 ? -14.898 2.330 7.317 1.00 96.44 144 VAL A N 1
ATOM 1211 C CA . VAL A 1 144 ? -15.426 1.900 6.014 1.00 96.44 144 VAL A CA 1
ATOM 1212 C C . VAL A 1 144 ? -15.786 3.093 5.128 1.00 96.44 144 VAL A C 1
ATOM 1214 O O . VAL A 1 144 ? -15.539 3.030 3.928 1.00 96.44 144 VAL A O 1
ATOM 1217 N N . LEU A 1 145 ? -16.294 4.204 5.675 1.00 95.25 145 LEU A N 1
ATOM 1218 C CA . LEU A 1 145 ? -16.539 5.425 4.895 1.00 95.25 145 LEU A CA 1
ATOM 1219 C C . LEU A 1 145 ? -15.244 6.041 4.344 1.00 95.25 145 LEU A C 1
ATOM 1221 O O . LEU A 1 145 ? -15.257 6.539 3.219 1.00 95.25 145 LEU A O 1
ATOM 1225 N N . VAL A 1 146 ? -14.140 6.008 5.102 1.00 96.25 146 VAL A N 1
ATOM 1226 C CA . VAL A 1 146 ? -12.828 6.510 4.650 1.00 96.25 146 VAL A CA 1
ATOM 1227 C C . VAL A 1 146 ? -12.258 5.593 3.575 1.00 96.25 146 VAL A C 1
ATOM 1229 O O . VAL A 1 146 ? -11.990 6.033 2.457 1.00 96.25 146 VAL A O 1
ATOM 1232 N N . PHE A 1 147 ? -12.156 4.296 3.862 1.00 96.56 147 PHE A N 1
ATOM 1233 C CA . PHE A 1 147 ? -11.598 3.335 2.914 1.00 96.56 147 PHE A CA 1
ATOM 1234 C C . PHE A 1 147 ? -12.459 3.145 1.659 1.00 96.56 147 PHE A C 1
ATOM 1236 O O . PHE A 1 147 ? -11.912 2.845 0.605 1.00 96.56 147 PHE A O 1
ATOM 1243 N N . ARG A 1 148 ? -13.774 3.393 1.709 1.00 94.62 148 ARG A N 1
ATOM 1244 C CA . ARG A 1 148 ? -14.652 3.452 0.524 1.00 94.62 148 ARG A CA 1
ATOM 1245 C C . ARG A 1 148 ? -14.322 4.609 -0.421 1.00 94.62 148 ARG A C 1
ATOM 1247 O O . ARG A 1 148 ? -14.646 4.528 -1.605 1.00 94.62 148 ARG A O 1
ATOM 1254 N N . ASP A 1 149 ? -13.766 5.704 0.081 1.00 93.44 149 ASP A N 1
ATOM 1255 C CA . ASP A 1 149 ? -13.437 6.858 -0.755 1.00 93.44 149 ASP A CA 1
ATOM 1256 C C . ASP A 1 149 ? -11.978 6.819 -1.249 1.00 93.44 149 ASP A C 1
ATOM 1258 O O . ASP A 1 149 ? -11.736 7.287 -2.356 1.00 93.44 149 ASP A O 1
ATOM 1262 N N . VAL A 1 150 ? -11.065 6.168 -0.511 1.00 94.81 150 VAL A N 1
ATOM 1263 C CA . VAL A 1 150 ? -9.640 5.996 -0.878 1.00 94.81 150 VAL A CA 1
ATOM 1264 C C . VAL A 1 150 ? -9.353 4.697 -1.656 1.00 94.81 150 VAL A C 1
ATOM 1266 O O . VAL A 1 150 ? -8.563 4.692 -2.596 1.00 94.81 150 VAL A O 1
ATOM 1269 N N . SER A 1 151 ? -9.982 3.568 -1.304 1.00 95.88 151 SER A N 1
ATOM 1270 C CA . SER A 1 151 ? -9.708 2.268 -1.938 1.00 95.88 151 SER A CA 1
ATOM 1271 C C . SER A 1 151 ? -10.725 1.904 -3.015 1.00 95.88 151 SER A C 1
ATOM 1273 O O . SER A 1 151 ? -11.924 1.759 -2.757 1.00 95.88 151 SER A O 1
ATOM 1275 N N . LEU A 1 152 ? -10.222 1.613 -4.218 1.00 92.75 152 LEU A N 1
ATOM 1276 C CA . LEU A 1 152 ? -11.024 1.107 -5.337 1.00 92.75 152 LEU A CA 1
ATOM 1277 C C . LEU A 1 152 ? -11.691 -0.240 -5.016 1.00 92.75 152 LEU A C 1
ATOM 1279 O O . LEU A 1 152 ? -12.793 -0.513 -5.495 1.00 92.75 152 LEU A O 1
ATOM 1283 N N . ARG A 1 153 ? -11.047 -1.073 -4.189 1.00 93.81 153 ARG A N 1
ATOM 1284 C CA . ARG A 1 153 ? -11.558 -2.378 -3.744 1.00 93.81 153 ARG A CA 1
ATOM 1285 C C . ARG A 1 153 ? -12.814 -2.206 -2.886 1.00 93.81 153 ARG A C 1
ATOM 1287 O O . ARG A 1 153 ? -13.860 -2.779 -3.186 1.00 93.81 153 ARG A O 1
ATOM 1294 N N . ILE A 1 154 ? -12.749 -1.317 -1.895 1.00 95.50 154 ILE A N 1
ATOM 1295 C CA . ILE A 1 154 ? -13.866 -1.039 -0.979 1.00 95.50 154 ILE A CA 1
ATOM 1296 C C . ILE A 1 154 ? -14.965 -0.221 -1.666 1.00 95.50 154 ILE A C 1
ATOM 1298 O O . ILE A 1 154 ? -16.148 -0.461 -1.425 1.00 95.50 154 ILE A O 1
ATOM 1302 N N . LYS A 1 155 ? -14.613 0.676 -2.597 1.00 95.25 155 LYS A N 1
ATOM 1303 C CA . LYS A 1 155 ? -15.591 1.386 -3.437 1.00 95.25 155 LYS A CA 1
ATOM 1304 C C . LYS A 1 155 ? -16.416 0.442 -4.313 1.00 95.25 155 LYS A C 1
ATOM 1306 O O . LYS A 1 155 ? -17.606 0.687 -4.494 1.00 95.25 155 LYS A O 1
ATOM 1311 N N . LYS A 1 156 ? -15.809 -0.640 -4.819 1.00 94.88 156 LYS A N 1
ATOM 1312 C CA . LYS A 1 156 ? -16.511 -1.706 -5.554 1.00 94.88 156 LYS A CA 1
ATOM 1313 C C . LYS A 1 156 ? -17.397 -2.565 -4.645 1.00 94.88 156 LYS A C 1
ATOM 1315 O O . LYS A 1 156 ? -18.491 -2.918 -5.069 1.00 94.88 156 LYS A O 1
ATOM 1320 N N . ARG A 1 157 ? -16.970 -2.864 -3.409 1.00 94.12 157 ARG A N 1
ATOM 1321 C CA . ARG A 1 157 ? -17.784 -3.615 -2.430 1.00 94.12 157 ARG A CA 1
ATOM 1322 C C . ARG A 1 157 ? -18.983 -2.817 -1.905 1.00 94.12 157 ARG A C 1
ATOM 1324 O O . ARG A 1 157 ? -20.057 -3.383 -1.728 1.00 94.12 157 ARG A O 1
ATOM 1331 N N . PHE A 1 158 ? -18.820 -1.510 -1.688 1.00 94.62 158 PHE A N 1
ATOM 1332 C CA . PHE A 1 158 ? -19.866 -0.631 -1.152 1.00 94.62 158 PHE A CA 1
ATOM 1333 C C . PHE A 1 158 ? -20.106 0.615 -2.037 1.00 94.62 158 PHE A C 1
ATOM 1335 O O . PHE A 1 158 ? -19.784 1.736 -1.623 1.00 94.62 158 PHE A O 1
ATOM 1342 N N . PRO A 1 159 ? -20.688 0.481 -3.248 1.00 93.25 159 PRO A N 1
ATOM 1343 C CA . PRO A 1 159 ? -20.887 1.615 -4.155 1.00 93.25 159 PRO A CA 1
ATOM 1344 C C . PRO A 1 159 ? -21.773 2.719 -3.558 1.00 93.25 159 PRO A C 1
ATOM 1346 O O . PRO A 1 159 ? -21.415 3.899 -3.607 1.00 93.25 159 PRO A O 1
ATOM 1349 N N . THR A 1 160 ? -22.885 2.353 -2.912 1.00 91.38 160 THR A N 1
ATOM 1350 C CA . THR A 1 160 ? -23.820 3.275 -2.232 1.00 91.38 160 THR A CA 1
ATOM 1351 C C . THR A 1 160 ? -23.911 2.970 -0.734 1.00 91.38 160 THR A C 1
ATOM 1353 O O . THR A 1 160 ? -23.488 1.905 -0.287 1.00 91.38 160 THR A O 1
ATOM 1356 N N . TYR A 1 161 ? -24.485 3.879 0.061 1.00 90.00 161 TYR A N 1
ATOM 1357 C CA . TYR A 1 161 ? -24.680 3.642 1.500 1.00 90.00 161 TYR A CA 1
ATOM 1358 C C . TYR A 1 161 ? -25.729 2.558 1.800 1.00 90.00 161 TYR A C 1
ATOM 1360 O O . TYR A 1 161 ? -25.713 1.983 2.882 1.00 90.00 161 TYR A O 1
ATOM 1368 N N . ASP A 1 162 ? -26.599 2.223 0.846 1.00 90.44 162 ASP A N 1
ATOM 1369 C CA . ASP A 1 162 ? -27.563 1.118 0.964 1.00 90.44 162 ASP A CA 1
ATOM 1370 C C . ASP A 1 162 ? -26.845 -0.235 1.110 1.00 90.44 162 ASP A C 1
ATOM 1372 O O . ASP A 1 162 ? -27.310 -1.107 1.834 1.00 90.44 162 ASP A O 1
ATOM 1376 N N . HIS A 1 163 ? -25.647 -0.373 0.529 1.00 92.12 163 HIS A N 1
ATOM 1377 C CA . HIS A 1 163 ? -24.799 -1.561 0.674 1.00 92.12 163 HIS A CA 1
ATOM 1378 C C . HIS A 1 163 ? -24.186 -1.695 2.086 1.00 92.12 163 HIS A C 1
ATOM 1380 O O . HIS A 1 163 ? -23.691 -2.761 2.441 1.00 92.12 163 HIS A O 1
ATOM 1386 N N . LEU A 1 164 ? -24.225 -0.633 2.903 1.00 90.44 164 LEU A N 1
ATOM 1387 C CA . LEU A 1 164 ? -23.825 -0.649 4.318 1.00 90.44 164 LEU A CA 1
ATOM 1388 C C . LEU A 1 164 ? -25.014 -0.935 5.255 1.00 90.44 164 LEU A C 1
ATOM 1390 O O . LEU A 1 164 ? -24.807 -1.284 6.420 1.00 90.44 164 LEU A O 1
ATOM 1394 N N . ALA A 1 165 ? -26.250 -0.764 4.773 1.00 83.81 165 ALA A N 1
ATOM 1395 C CA . ALA A 1 165 ? -27.465 -0.825 5.585 1.00 83.81 165 ALA A CA 1
ATOM 1396 C C . ALA A 1 165 ? -27.771 -2.197 6.232 1.00 83.81 165 ALA A C 1
ATOM 1398 O O . ALA A 1 165 ? -28.338 -2.207 7.324 1.00 83.81 165 ALA A O 1
ATOM 1399 N N . PRO A 1 166 ? -27.391 -3.356 5.649 1.00 79.25 166 PRO A N 1
ATOM 1400 C CA . PRO A 1 166 ? -27.638 -4.654 6.285 1.00 79.25 166 PRO A CA 1
ATOM 1401 C C . PRO A 1 166 ? -26.845 -4.915 7.576 1.00 79.25 166 PRO A C 1
ATOM 1403 O O . PRO A 1 166 ? -27.208 -5.822 8.322 1.00 79.25 166 PRO A O 1
ATOM 1406 N N . THR A 1 167 ? -25.747 -4.189 7.834 1.00 78.44 167 THR A N 1
ATOM 1407 C CA . THR A 1 167 ? -24.796 -4.534 8.916 1.00 78.44 167 THR A CA 1
ATOM 1408 C C . THR A 1 167 ? -24.181 -3.349 9.663 1.00 78.44 167 THR A C 1
ATOM 1410 O O . THR A 1 167 ? -23.948 -3.453 10.868 1.00 78.44 167 THR A O 1
ATOM 1413 N N . LEU A 1 168 ? -23.885 -2.230 8.991 1.00 88.56 168 LEU A N 1
ATOM 1414 C CA . LEU A 1 168 ? -23.060 -1.151 9.552 1.00 88.56 168 LEU A CA 1
ATOM 1415 C C . LEU A 1 168 ? -23.827 0.134 9.872 1.00 88.56 168 LEU A C 1
ATOM 1417 O O . LEU A 1 168 ? -23.417 0.846 10.789 1.00 88.56 168 LEU A O 1
ATOM 1421 N N . ILE A 1 169 ? -24.930 0.433 9.181 1.00 92.19 169 ILE A N 1
ATOM 1422 C CA . ILE A 1 169 ? -25.702 1.676 9.356 1.00 92.19 169 ILE A CA 1
ATOM 1423 C C . ILE A 1 169 ? -27.211 1.394 9.384 1.00 92.19 169 ILE A C 1
ATOM 1425 O O . ILE A 1 169 ? -27.698 0.586 8.603 1.00 92.19 169 ILE A O 1
ATOM 1429 N N . THR A 1 170 ? -27.974 2.050 10.260 1.00 91.81 170 THR A N 1
ATOM 1430 C CA . THR A 1 170 ? -29.450 1.949 10.233 1.00 91.81 170 THR A CA 1
ATOM 1431 C C . THR A 1 170 ? -30.062 2.923 9.219 1.00 91.81 170 THR A C 1
ATOM 1433 O O . THR A 1 170 ? -29.415 3.877 8.788 1.00 91.81 170 THR A O 1
ATOM 1436 N N . TYR A 1 171 ? -31.331 2.730 8.839 1.00 88.31 171 TYR A N 1
ATOM 1437 C CA . TYR A 1 171 ? -32.019 3.628 7.896 1.00 88.31 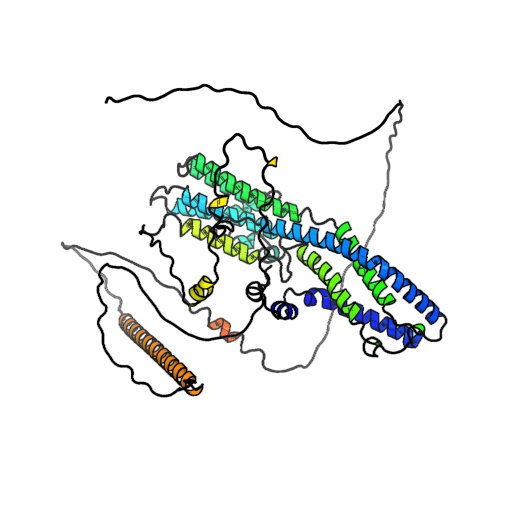171 TYR A CA 1
ATOM 1438 C C . TYR A 1 171 ? -32.089 5.086 8.399 1.00 88.31 171 TYR A C 1
ATOM 1440 O O . TYR A 1 171 ? -31.872 6.028 7.633 1.00 88.31 171 TYR A O 1
ATOM 1448 N N . GLU A 1 172 ? -32.308 5.290 9.703 1.00 89.00 172 GLU A N 1
ATOM 1449 C CA . GLU A 1 172 ? -32.260 6.624 10.314 1.00 89.00 172 GLU A CA 1
ATOM 1450 C C . GLU A 1 172 ? -30.864 7.249 10.253 1.00 89.00 172 GLU A C 1
ATOM 1452 O O . GLU A 1 172 ? -30.716 8.416 9.886 1.00 89.00 172 GLU A O 1
ATOM 1457 N N . GLU A 1 173 ? -29.832 6.485 10.614 1.00 92.38 173 GLU A N 1
ATOM 1458 C CA . GLU A 1 173 ? -28.442 6.935 10.550 1.00 92.38 173 GLU A CA 1
ATOM 1459 C C . GLU A 1 173 ? -28.043 7.279 9.111 1.00 92.38 173 GLU A C 1
ATOM 1461 O O . GLU A 1 173 ? -27.421 8.316 8.893 1.00 92.38 173 GLU A O 1
ATOM 1466 N N . LYS A 1 174 ? -28.470 6.481 8.122 1.00 90.94 174 LYS A N 1
ATOM 1467 C CA . LYS A 1 174 ? -28.273 6.759 6.693 1.00 90.94 174 LYS A CA 1
ATOM 1468 C C . LYS A 1 174 ? -28.864 8.116 6.313 1.00 90.94 174 LYS A C 1
ATOM 1470 O O . LYS A 1 174 ? -28.142 8.964 5.796 1.00 90.94 174 LYS A O 1
ATOM 1475 N N . SER A 1 175 ? -30.126 8.374 6.669 1.00 89.19 175 SER A N 1
ATOM 1476 C CA . SER A 1 175 ? -30.779 9.664 6.401 1.00 89.19 175 SER A CA 1
ATOM 1477 C C . SER A 1 175 ? -30.086 10.850 7.095 1.00 89.19 175 SER A C 1
ATOM 1479 O O . SER A 1 175 ? -30.066 11.963 6.567 1.00 89.19 175 SER A O 1
ATOM 1481 N N . ARG A 1 176 ? -29.490 10.640 8.278 1.00 88.56 176 ARG A N 1
ATOM 1482 C CA . ARG A 1 176 ? -28.695 11.664 8.985 1.00 88.56 176 ARG A CA 1
ATOM 1483 C C . ARG A 1 176 ? -27.310 11.867 8.354 1.00 88.56 176 ARG A C 1
ATOM 1485 O O . ARG A 1 176 ? -26.813 12.993 8.354 1.00 88.56 176 ARG A O 1
ATOM 1492 N N . LEU A 1 177 ? -26.706 10.815 7.803 1.00 89.19 177 LEU A N 1
ATOM 1493 C CA . LEU A 1 177 ? -25.411 10.851 7.120 1.00 89.19 177 LEU A CA 1
ATOM 1494 C C . LEU A 1 177 ? -25.510 11.543 5.753 1.00 89.19 177 LEU A C 1
ATOM 1496 O O . LEU A 1 177 ? -24.691 12.402 5.440 1.00 89.19 177 LEU A O 1
ATOM 1500 N N . GLU A 1 178 ? -26.544 11.228 4.968 1.00 86.75 178 GLU A N 1
ATOM 1501 C CA . GLU A 1 178 ? -26.785 11.804 3.635 1.00 86.75 178 GLU A CA 1
ATOM 1502 C C . GLU A 1 178 ? -27.017 13.327 3.680 1.00 86.75 178 GLU A C 1
ATOM 1504 O O . GLU A 1 178 ? -26.650 14.034 2.745 1.00 86.75 178 GLU A O 1
ATOM 1509 N N . LYS A 1 179 ? -27.517 13.855 4.806 1.00 86.31 179 LYS A N 1
ATOM 1510 C CA . LYS A 1 179 ? -27.649 15.302 5.068 1.00 86.31 179 LYS A CA 1
ATOM 1511 C C . LYS A 1 179 ? -26.318 16.022 5.347 1.00 86.31 179 LYS A C 1
ATOM 1513 O O . LYS A 1 179 ? -26.296 17.247 5.349 1.00 86.31 179 LYS A O 1
ATOM 1518 N N . ASN A 1 180 ? -25.220 15.299 5.590 1.00 78.81 180 ASN A N 1
ATOM 1519 C CA . ASN A 1 180 ? -23.925 15.847 6.020 1.00 78.81 180 ASN A CA 1
ATOM 1520 C C . ASN A 1 180 ? -22.800 15.492 5.027 1.00 78.81 180 ASN A C 1
ATOM 1522 O O . ASN A 1 180 ? -21.852 14.770 5.341 1.00 78.81 180 ASN A O 1
ATOM 1526 N N . THR A 1 181 ? -22.908 16.013 3.804 1.00 72.00 181 THR A N 1
ATOM 1527 C CA . THR A 1 181 ? -22.051 15.675 2.649 1.00 72.00 181 THR A CA 1
ATOM 1528 C C . THR A 1 181 ? -20.545 15.837 2.898 1.00 72.00 181 THR A C 1
ATOM 1530 O O . THR A 1 181 ? -19.768 14.941 2.551 1.00 72.00 181 THR A O 1
ATOM 1533 N N . HIS A 1 182 ? -20.130 16.960 3.496 1.00 73.38 182 HIS A N 1
ATOM 1534 C CA . HIS A 1 182 ? -18.721 17.364 3.621 1.00 73.38 182 HIS A CA 1
ATOM 1535 C C . HIS A 1 182 ? -17.956 16.687 4.768 1.00 73.38 182 HIS A C 1
ATOM 1537 O O . HIS A 1 182 ? -16.739 16.562 4.692 1.00 73.38 182 HIS A O 1
ATOM 1543 N N . THR A 1 183 ? -18.643 16.243 5.825 1.00 81.06 183 THR A N 1
ATOM 1544 C CA . THR A 1 183 ? -18.023 15.721 7.062 1.00 81.06 183 THR A CA 1
ATOM 1545 C C . THR A 1 183 ? -18.435 14.284 7.391 1.00 81.06 183 THR A C 1
ATOM 1547 O O . THR A 1 183 ? -18.167 13.807 8.493 1.00 81.06 183 THR A O 1
ATOM 1550 N N . ARG A 1 184 ? -19.056 13.580 6.430 1.00 89.81 184 ARG A N 1
ATOM 1551 C CA . ARG A 1 184 ? -19.630 12.225 6.555 1.00 89.81 184 ARG A CA 1
ATOM 1552 C C . ARG A 1 184 ? -18.795 11.236 7.380 1.00 89.81 184 ARG A C 1
ATOM 1554 O O . ARG A 1 184 ? -19.345 10.548 8.230 1.00 89.81 184 ARG A O 1
ATOM 1561 N N . HIS A 1 185 ? -17.478 11.197 7.184 1.00 91.88 185 HIS A N 1
ATOM 1562 C CA . HIS A 1 185 ? -16.551 10.294 7.881 1.00 91.88 185 HIS A CA 1
ATOM 1563 C C . HIS A 1 185 ? -16.531 10.522 9.398 1.00 91.88 185 HIS A C 1
ATOM 1565 O O . HIS A 1 185 ? -16.464 9.582 10.182 1.00 91.88 185 HIS A O 1
ATOM 1571 N N . TRP A 1 186 ? -16.645 11.778 9.827 1.00 94.88 186 TRP A N 1
ATOM 1572 C CA . TRP A 1 186 ? -16.518 12.189 11.227 1.00 94.88 186 TRP A CA 1
ATOM 1573 C C . TRP A 1 186 ? -17.849 12.169 11.984 1.00 94.88 186 TRP A C 1
ATOM 1575 O O . TRP A 1 186 ? -17.854 12.169 13.214 1.00 94.88 186 TRP A O 1
ATOM 1585 N N . VAL A 1 187 ? -18.976 12.103 11.270 1.00 94.38 187 VAL A N 1
ATOM 1586 C CA . VAL A 1 187 ? -20.322 12.054 11.859 1.00 94.38 187 VAL A CA 1
ATOM 1587 C C . VAL A 1 187 ? -20.513 10.819 12.769 1.00 94.38 187 VAL A C 1
ATOM 1589 O O . VAL A 1 187 ? -20.902 11.019 13.923 1.00 94.38 187 VAL A O 1
ATOM 1592 N N . PRO A 1 188 ? -20.151 9.578 12.367 1.00 95.88 188 PRO A N 1
ATOM 1593 C CA . PRO A 1 188 ? -20.157 8.420 13.267 1.00 95.88 188 PRO A CA 1
ATOM 1594 C C . PRO A 1 188 ? -19.247 8.577 14.494 1.00 95.88 188 PRO A C 1
ATOM 1596 O O . PRO A 1 188 ? -19.644 8.202 15.595 1.00 95.88 188 PRO A O 1
ATOM 1599 N N . ILE A 1 189 ? -18.062 9.186 14.350 1.00 96.75 189 ILE A N 1
ATOM 1600 C CA . ILE A 1 189 ? -17.167 9.463 15.491 1.00 96.75 189 ILE A CA 1
ATOM 1601 C C . ILE A 1 189 ? -17.841 10.425 16.485 1.00 96.75 189 ILE A C 1
ATOM 1603 O O . ILE A 1 189 ? -17.814 10.194 17.694 1.00 96.75 189 ILE A O 1
ATOM 1607 N N . GLY A 1 190 ? -18.524 11.461 15.987 1.00 95.88 190 GLY A N 1
ATOM 1608 C CA . GLY A 1 190 ? -19.338 12.358 16.810 1.00 95.88 190 GLY A CA 1
ATOM 1609 C C . GLY A 1 190 ? -20.470 11.634 17.548 1.00 95.88 190 GLY A C 1
ATOM 1610 O O . GLY A 1 190 ? -20.701 11.895 18.731 1.00 95.88 190 GLY A O 1
ATOM 1611 N N . TRP A 1 191 ? -21.142 10.676 16.899 1.00 96.31 191 TRP A N 1
ATOM 1612 C CA . TRP A 1 191 ? -22.161 9.840 17.545 1.00 96.31 191 TRP A CA 1
ATOM 1613 C C . TRP A 1 191 ? -21.567 8.901 18.607 1.00 96.31 191 TRP A C 1
ATOM 1615 O O . TRP A 1 191 ? -22.147 8.767 19.685 1.00 96.31 191 TRP A O 1
ATOM 1625 N N . ALA A 1 192 ? -20.398 8.305 18.354 1.00 97.00 192 ALA A N 1
ATOM 1626 C CA . ALA A 1 192 ? -19.679 7.464 19.314 1.00 97.00 192 ALA A CA 1
ATOM 1627 C C . ALA A 1 192 ? -19.309 8.244 20.588 1.00 97.00 192 ALA A C 1
ATOM 1629 O O . ALA A 1 192 ? -19.605 7.798 21.698 1.00 97.00 192 ALA A O 1
ATOM 1630 N N . LEU A 1 193 ? -18.757 9.453 20.438 1.00 97.00 193 LEU A N 1
ATOM 1631 C CA . LEU A 1 193 ? -18.452 10.346 21.561 1.00 97.00 193 LEU A CA 1
ATOM 1632 C C . LEU A 1 193 ? -19.724 10.842 22.278 1.00 97.00 193 LEU A C 1
ATOM 1634 O O . LEU A 1 193 ? -19.730 10.980 23.501 1.00 97.00 193 LEU A O 1
ATOM 1638 N N . GLY A 1 194 ? -20.831 11.049 21.555 1.00 96.81 194 GLY A N 1
ATOM 1639 C CA . GLY A 1 194 ? -22.140 11.366 22.140 1.00 96.81 194 GLY A CA 1
ATOM 1640 C C . GLY A 1 194 ? -22.716 10.234 23.005 1.00 96.81 194 GLY A C 1
ATOM 1641 O O . GLY A 1 194 ? -23.227 10.484 24.103 1.00 96.81 194 GLY A O 1
ATOM 1642 N N . LEU A 1 195 ? -22.578 8.982 22.557 1.00 95.31 195 LEU A N 1
ATOM 1643 C CA . LEU A 1 195 ? -22.931 7.794 23.340 1.00 95.31 195 LEU A CA 1
ATOM 1644 C C . LEU A 1 195 ? -22.027 7.638 24.569 1.00 95.31 195 LEU A C 1
ATOM 1646 O O . LEU A 1 195 ? -22.533 7.428 25.671 1.00 95.31 195 LEU A O 1
ATOM 1650 N N . LEU A 1 196 ? -20.714 7.830 24.416 1.00 95.19 196 LEU A N 1
ATOM 1651 C CA . LEU A 1 196 ? -19.749 7.782 25.519 1.00 95.19 196 LEU A CA 1
ATOM 1652 C C . LEU A 1 196 ? -20.044 8.855 26.588 1.00 95.19 196 LEU A C 1
ATOM 1654 O O . LEU A 1 196 ? -20.049 8.564 27.783 1.00 95.19 196 LEU A O 1
ATOM 1658 N N . LYS A 1 197 ? -20.391 10.079 26.167 1.00 95.38 197 LYS A N 1
ATOM 1659 C CA . LYS A 1 197 ? -20.836 11.171 27.054 1.00 95.38 197 LYS A CA 1
ATOM 1660 C C . LYS A 1 197 ? -22.149 10.837 27.771 1.00 95.38 197 LYS A C 1
ATOM 1662 O O . LYS A 1 197 ? -22.342 11.222 28.921 1.00 95.38 197 LYS A O 1
ATOM 1667 N N . THR A 1 198 ? -23.044 10.092 27.125 1.00 92.88 198 THR A N 1
ATOM 1668 C CA . THR A 1 198 ? -24.279 9.595 27.754 1.00 92.88 198 THR A CA 1
ATOM 1669 C C . THR A 1 198 ? -23.989 8.489 28.775 1.00 92.88 198 THR A C 1
ATOM 1671 O O . THR A 1 198 ? -24.605 8.473 29.837 1.00 92.88 198 THR A O 1
ATOM 1674 N N . ALA A 1 199 ? -23.014 7.614 28.515 1.00 91.88 199 ALA A N 1
ATOM 1675 C CA . ALA A 1 199 ? -22.550 6.600 29.465 1.00 91.88 199 ALA A CA 1
ATOM 1676 C C . ALA A 1 199 ? -21.912 7.230 30.717 1.00 91.88 199 ALA A C 1
ATOM 1678 O O . ALA A 1 199 ? -22.231 6.845 31.841 1.00 91.88 199 ALA A O 1
ATOM 1679 N N . GLN A 1 200 ? -21.075 8.255 30.529 1.00 93.50 200 GLN A N 1
ATOM 1680 C CA . GLN A 1 200 ? -20.466 9.027 31.615 1.00 93.50 200 GLN A CA 1
ATOM 1681 C C . GLN A 1 200 ? -21.526 9.776 32.446 1.00 93.50 200 GLN A C 1
ATOM 1683 O O . GLN A 1 200 ? -21.514 9.678 33.670 1.00 93.50 200 GLN A O 1
ATOM 1688 N N . LYS A 1 201 ? -22.527 10.407 31.810 1.00 91.62 201 LYS A N 1
ATOM 1689 C CA . LYS A 1 201 ? -23.696 10.984 32.510 1.00 91.62 201 LYS A CA 1
ATOM 1690 C C . LYS A 1 201 ? -24.532 9.965 33.297 1.00 91.62 201 LYS A C 1
ATOM 1692 O O . LYS A 1 201 ? -25.144 10.338 34.291 1.00 91.62 201 LYS A O 1
ATOM 1697 N N . LYS A 1 202 ? -24.581 8.701 32.860 1.00 89.50 202 LYS A N 1
ATOM 1698 C CA . LYS A 1 202 ? -25.252 7.591 33.564 1.00 89.50 202 LYS A CA 1
ATOM 1699 C C . LYS A 1 202 ? -24.404 6.981 34.697 1.00 89.50 202 LYS A C 1
ATOM 1701 O O . LYS A 1 202 ? -24.841 6.011 35.308 1.00 89.50 202 LYS A O 1
ATOM 1706 N N . GLY A 1 203 ? -23.199 7.497 34.959 1.00 88.69 203 GLY A N 1
ATOM 1707 C CA . GLY A 1 203 ? -22.278 6.951 35.964 1.00 88.69 203 GLY A CA 1
ATOM 1708 C C . GLY A 1 203 ? -21.598 5.634 35.564 1.00 88.69 203 GLY A C 1
ATOM 1709 O O . GLY A 1 203 ? -20.944 5.012 36.395 1.00 88.69 203 GLY A O 1
ATOM 1710 N N . CYS A 1 204 ? -21.719 5.195 34.304 1.00 88.56 204 CYS A N 1
ATOM 1711 C CA . CYS A 1 204 ? -21.130 3.935 33.831 1.00 88.56 204 CYS A CA 1
ATOM 1712 C C . CYS A 1 204 ? -19.608 4.017 33.629 1.00 88.56 204 CYS A C 1
ATOM 1714 O O . CYS A 1 204 ? -18.956 2.988 33.483 1.00 88.56 204 CYS A O 1
ATOM 1716 N N . ILE A 1 205 ? -19.046 5.227 33.556 1.00 92.06 205 ILE A N 1
ATOM 1717 C CA . ILE A 1 205 ? -17.624 5.482 33.294 1.00 92.06 205 ILE A CA 1
ATOM 1718 C C . ILE A 1 205 ? -17.183 6.675 34.144 1.00 92.06 205 ILE A C 1
ATOM 1720 O O . ILE A 1 205 ? -17.852 7.709 34.157 1.00 92.06 205 ILE A O 1
ATOM 1724 N N . GLU A 1 206 ? -16.048 6.549 34.826 1.00 91.81 206 GLU A N 1
ATOM 1725 C CA . GLU A 1 206 ? -15.449 7.642 35.598 1.00 91.81 206 GLU A CA 1
ATOM 1726 C C . GLU A 1 206 ? -14.772 8.674 34.687 1.00 91.81 206 GLU A C 1
ATOM 1728 O O . GLU A 1 206 ? -14.348 8.362 33.574 1.00 91.81 206 GLU A O 1
ATOM 1733 N N . TYR A 1 207 ? -14.633 9.915 35.162 1.00 91.94 207 TYR A N 1
ATOM 1734 C CA . TYR A 1 207 ? -14.159 11.034 34.338 1.00 91.94 207 TYR A CA 1
ATOM 1735 C C . TYR A 1 207 ? -12.761 10.812 33.730 1.00 91.94 207 TYR A C 1
ATOM 1737 O O . TYR A 1 207 ? -12.548 11.116 32.555 1.00 91.94 207 TYR A O 1
ATOM 1745 N N . TYR A 1 208 ? -11.828 10.225 34.489 1.00 93.69 208 TYR A N 1
ATOM 1746 C CA . TYR A 1 208 ? -10.489 9.897 33.992 1.00 93.69 208 TYR A CA 1
ATOM 1747 C C . TYR A 1 208 ? -10.546 8.895 32.828 1.00 93.69 208 TYR A C 1
ATOM 1749 O O . TYR A 1 208 ? -10.022 9.160 31.746 1.00 93.69 208 TYR A O 1
ATOM 1757 N N . HIS A 1 209 ? -11.252 7.777 33.009 1.00 94.06 209 HIS A N 1
ATOM 1758 C CA . HIS A 1 209 ? -11.401 6.750 31.978 1.00 94.06 209 HIS A CA 1
ATOM 1759 C C . HIS A 1 209 ? -12.193 7.237 30.756 1.00 94.06 209 HIS A C 1
ATOM 1761 O O . HIS A 1 209 ? -11.838 6.913 29.623 1.00 94.06 209 HIS A O 1
ATOM 1767 N N . PHE A 1 210 ? -13.215 8.073 30.964 1.00 94.81 210 PHE A N 1
ATOM 1768 C CA . PHE A 1 210 ? -13.931 8.765 29.892 1.00 94.81 210 PHE A CA 1
ATOM 1769 C C . PHE A 1 210 ? -12.979 9.622 29.042 1.00 94.81 210 PHE A C 1
ATOM 1771 O O . PHE A 1 210 ? -13.058 9.584 27.812 1.00 94.81 210 PHE A O 1
ATOM 1778 N N . SER A 1 211 ? -12.053 10.347 29.679 1.00 94.94 211 SER A N 1
ATOM 1779 C CA . SER A 1 211 ? -11.028 11.141 28.992 1.00 94.94 211 SER A CA 1
ATOM 1780 C C . SER A 1 211 ? -10.070 10.259 28.178 1.00 94.94 211 SER A C 1
ATOM 1782 O O . SER A 1 211 ? -9.837 10.537 27.003 1.00 94.94 211 SER A O 1
ATOM 1784 N N . GLN A 1 212 ? -9.593 9.141 28.743 1.00 95.12 212 GLN A N 1
ATOM 1785 C CA . GLN A 1 212 ? -8.695 8.209 28.039 1.00 95.12 212 GLN A CA 1
ATOM 1786 C C . GLN A 1 212 ? -9.356 7.542 26.819 1.00 95.12 212 GLN A C 1
ATOM 1788 O O . GLN A 1 212 ? -8.765 7.525 25.739 1.00 95.12 212 GLN A O 1
ATOM 1793 N N . ILE A 1 213 ? -10.603 7.064 26.942 1.00 95.25 213 ILE A N 1
ATOM 1794 C CA . ILE A 1 213 ? -11.349 6.503 25.799 1.00 95.25 213 ILE A CA 1
ATOM 1795 C C . ILE A 1 213 ? -11.609 7.590 24.746 1.00 95.25 213 ILE A C 1
ATOM 1797 O O . ILE A 1 213 ? -11.433 7.348 23.552 1.00 95.25 213 ILE A O 1
ATOM 1801 N N . THR A 1 214 ? -11.982 8.803 25.174 1.00 96.19 214 THR A N 1
ATOM 1802 C CA . THR A 1 214 ? -12.184 9.947 24.269 1.00 96.19 214 THR A CA 1
ATOM 1803 C C . THR A 1 214 ? -10.913 10.257 23.483 1.00 96.19 214 THR A C 1
ATOM 1805 O O . THR A 1 214 ? -10.987 10.405 22.264 1.00 96.19 214 THR A O 1
ATOM 1808 N N . LYS A 1 215 ? -9.748 10.292 24.145 1.00 96.56 215 LYS A N 1
ATOM 1809 C CA . LYS A 1 215 ? -8.458 10.484 23.477 1.00 96.56 215 LYS A CA 1
ATOM 1810 C C . LYS A 1 215 ? -8.203 9.382 22.446 1.00 96.56 215 LYS A C 1
ATOM 1812 O O . LYS A 1 215 ? -7.990 9.701 21.285 1.00 96.56 215 LYS A O 1
ATOM 1817 N N . SER A 1 216 ? -8.317 8.109 22.822 1.00 96.25 216 SER A N 1
ATOM 1818 C CA . SER A 1 216 ? -8.057 6.986 21.906 1.00 96.25 216 SER A CA 1
ATOM 1819 C C . SER A 1 216 ? -8.976 6.986 20.673 1.00 96.25 216 SER A C 1
ATOM 1821 O O . SER A 1 216 ? -8.543 6.631 19.579 1.00 96.25 216 SER A O 1
ATOM 1823 N N . ILE A 1 217 ? -10.231 7.434 20.813 1.00 97.12 217 ILE A N 1
ATOM 1824 C CA . ILE A 1 217 ? -11.165 7.622 19.688 1.00 97.12 217 ILE A CA 1
ATOM 1825 C C . ILE A 1 217 ? -10.758 8.813 18.798 1.00 97.12 217 ILE A C 1
ATOM 1827 O O . ILE A 1 217 ? -10.930 8.757 17.578 1.00 97.12 217 ILE A O 1
ATOM 1831 N N . LEU A 1 218 ? -10.208 9.885 19.374 1.00 97.31 218 LEU A N 1
ATOM 1832 C CA . LEU A 1 218 ? -9.703 11.040 18.623 1.00 97.31 218 LEU A CA 1
ATOM 1833 C C . LEU A 1 218 ? -8.373 10.744 17.912 1.00 97.31 218 LEU A C 1
ATOM 1835 O O . LEU A 1 218 ? -8.208 11.175 16.772 1.00 97.31 218 LEU A O 1
ATOM 1839 N N . ASP A 1 219 ? -7.487 9.957 18.524 1.00 96.75 219 ASP A N 1
ATOM 1840 C CA . ASP A 1 219 ? -6.238 9.473 17.923 1.00 96.75 219 ASP A CA 1
ATOM 1841 C C . ASP A 1 219 ? -6.544 8.524 16.739 1.00 96.75 219 ASP A C 1
ATOM 1843 O O . ASP A 1 219 ? -6.013 8.696 15.642 1.00 96.75 219 ASP A O 1
ATOM 1847 N N . TYR A 1 220 ? -7.512 7.609 16.897 1.00 96.88 220 TYR A N 1
ATOM 1848 C CA . TYR A 1 220 ? -8.054 6.771 15.810 1.00 96.88 220 TYR A CA 1
ATOM 1849 C C . TYR A 1 220 ? -8.649 7.611 14.660 1.00 96.88 220 TYR A C 1
ATOM 1851 O O . TYR A 1 220 ? -8.444 7.325 13.478 1.00 96.88 220 TYR A O 1
ATOM 1859 N N . ARG A 1 221 ? -9.362 8.698 14.991 1.00 96.88 221 ARG A N 1
ATOM 1860 C CA . ARG A 1 221 ? -9.889 9.671 14.016 1.00 96.88 221 ARG A CA 1
ATOM 1861 C C . ARG A 1 221 ? -8.781 10.487 13.341 1.00 96.88 221 ARG A C 1
ATOM 1863 O O . ARG A 1 221 ? -8.960 10.885 12.191 1.00 96.88 221 ARG A O 1
ATOM 1870 N N . GLN A 1 222 ? -7.658 10.737 14.016 1.00 97.25 222 GLN A N 1
ATOM 1871 C CA . GLN A 1 222 ? -6.490 11.380 13.417 1.00 97.25 222 GLN A CA 1
ATOM 1872 C C . GLN A 1 222 ? -5.855 10.462 12.372 1.00 97.25 222 GLN A C 1
ATOM 1874 O O . GLN A 1 222 ? -5.767 10.862 11.220 1.00 97.25 222 GLN A O 1
ATOM 1879 N N . GLN A 1 223 ? -5.579 9.203 12.715 1.00 97.12 223 GLN A N 1
ATOM 1880 C CA . GLN A 1 223 ? -5.057 8.198 11.779 1.00 97.12 223 GLN A CA 1
ATOM 1881 C C . GLN A 1 223 ? -5.945 8.033 10.524 1.00 97.12 223 GLN A C 1
ATOM 1883 O O . GLN A 1 223 ? -5.452 8.015 9.396 1.00 97.12 223 GLN A O 1
ATOM 1888 N N . LEU A 1 224 ? -7.276 8.013 10.684 1.00 97.12 224 LEU A N 1
ATOM 1889 C CA . LEU A 1 224 ? -8.214 8.027 9.549 1.00 97.12 224 LEU A CA 1
ATOM 1890 C C . LEU A 1 224 ? -8.129 9.301 8.684 1.00 97.12 224 LEU A C 1
ATOM 1892 O O . LEU A 1 224 ? -8.371 9.248 7.478 1.00 97.12 224 LEU A O 1
ATOM 1896 N N . HIS A 1 225 ? -7.813 10.452 9.277 1.00 96.31 225 HIS A N 1
ATOM 1897 C CA . HIS A 1 225 ? -7.626 11.712 8.556 1.00 96.31 225 HIS A CA 1
ATOM 1898 C C . HIS A 1 225 ? -6.255 11.798 7.874 1.00 96.31 225 HIS A C 1
ATOM 1900 O O . HIS A 1 225 ? -6.154 12.347 6.777 1.00 96.31 225 HIS A O 1
ATOM 1906 N N . ASP A 1 226 ? -5.228 11.207 8.473 1.00 96.38 226 ASP A N 1
ATOM 1907 C CA . ASP A 1 226 ? -3.889 11.117 7.906 1.00 96.38 226 ASP A CA 1
ATOM 1908 C C . ASP A 1 226 ? -3.903 10.239 6.638 1.00 96.38 226 ASP A C 1
ATOM 1910 O O . ASP A 1 226 ? -3.326 10.631 5.628 1.00 96.38 226 ASP A O 1
ATOM 1914 N N . ILE A 1 227 ? -4.674 9.137 6.609 1.00 96.19 227 ILE A N 1
ATOM 1915 C CA . ILE A 1 227 ? -4.930 8.347 5.381 1.00 96.19 227 ILE A CA 1
ATOM 1916 C C . ILE A 1 227 ? -5.535 9.209 4.262 1.00 96.19 227 ILE A C 1
ATOM 1918 O O . ILE A 1 227 ? -5.029 9.197 3.141 1.00 96.19 227 ILE A O 1
ATOM 1922 N N . LEU A 1 228 ? -6.585 9.986 4.558 1.00 95.06 228 LEU A N 1
ATOM 1923 C CA . LEU A 1 228 ? -7.184 10.916 3.587 1.00 95.06 228 LEU A CA 1
ATOM 1924 C C . LEU A 1 228 ? -6.194 12.006 3.142 1.00 95.06 228 LEU A C 1
ATOM 1926 O O . LEU A 1 228 ? -6.274 12.490 2.017 1.00 95.06 228 LEU A O 1
ATOM 1930 N N . SER A 1 229 ? -5.259 12.390 4.012 1.00 95.12 229 SER A N 1
ATOM 1931 C CA . SER A 1 229 ? -4.231 13.389 3.710 1.00 95.12 229 SER A CA 1
ATOM 1932 C C . SER A 1 229 ? -3.131 12.819 2.812 1.00 95.12 229 SER A C 1
ATOM 1934 O O . SER A 1 229 ? -2.658 13.520 1.921 1.00 95.12 229 SER A O 1
ATOM 1936 N N . TYR A 1 230 ? -2.773 11.540 2.974 1.00 94.75 230 TYR A N 1
ATOM 1937 C CA . TYR A 1 230 ? -1.918 10.826 2.025 1.00 94.75 230 TYR A CA 1
ATOM 1938 C C . TYR A 1 230 ? -2.593 10.658 0.660 1.00 94.75 230 TYR A C 1
ATOM 1940 O O . TYR A 1 230 ? -1.934 10.886 -0.352 1.00 94.75 230 TYR A O 1
ATOM 1948 N N . ASP A 1 231 ? -3.873 10.284 0.611 1.00 94.31 231 ASP A N 1
ATOM 1949 C CA . ASP A 1 231 ? -4.630 10.156 -0.644 1.00 94.31 231 ASP A CA 1
ATOM 1950 C C . ASP A 1 231 ? -4.709 11.497 -1.400 1.00 94.31 231 ASP A C 1
ATOM 1952 O O . ASP A 1 231 ? -4.322 11.592 -2.566 1.00 94.31 231 ASP A O 1
ATOM 1956 N N . TRP A 1 232 ? -5.099 12.568 -0.699 1.00 93.94 232 TRP A N 1
ATOM 1957 C CA . TRP A 1 232 ? -5.195 13.914 -1.266 1.00 93.94 232 TRP A CA 1
ATOM 1958 C C . TRP A 1 232 ? -3.836 14.474 -1.716 1.00 93.94 232 TRP A C 1
ATOM 1960 O O . TRP A 1 232 ? -3.718 15.005 -2.824 1.00 93.94 232 TRP A O 1
ATOM 1970 N N . ILE A 1 233 ? -2.798 14.347 -0.883 1.00 93.94 233 ILE A N 1
ATOM 1971 C CA . ILE A 1 233 ? -1.442 14.824 -1.183 1.00 93.94 233 ILE A CA 1
ATOM 1972 C C . ILE A 1 233 ? -0.613 13.647 -1.704 1.00 93.94 233 ILE A C 1
ATOM 1974 O O . ILE A 1 233 ? 0.204 13.052 -0.996 1.00 93.94 233 ILE A O 1
ATOM 1978 N N . SER A 1 234 ? -0.850 13.303 -2.969 1.00 90.25 234 SER A N 1
ATOM 1979 C CA . SER A 1 234 ? -0.093 12.294 -3.718 1.00 90.25 234 SER A CA 1
ATOM 1980 C C . SER A 1 234 ? 1.358 12.723 -4.013 1.00 90.25 234 SER A C 1
ATOM 1982 O O . SER A 1 234 ? 1.780 13.847 -3.728 1.00 90.25 234 SER A O 1
ATOM 1984 N N . VAL A 1 235 ? 2.162 11.811 -4.571 1.00 93.44 235 VAL A N 1
ATOM 1985 C CA . VAL A 1 235 ? 3.506 12.146 -5.077 1.00 93.44 235 VAL A CA 1
ATOM 1986 C C . VAL A 1 235 ? 3.369 13.159 -6.226 1.00 93.44 235 VAL A C 1
ATOM 1988 O O . VAL A 1 235 ? 2.576 12.902 -7.132 1.00 93.44 235 VAL A O 1
ATOM 1991 N N . PRO A 1 236 ? 4.128 14.276 -6.248 1.00 95.06 236 PRO A N 1
ATOM 1992 C CA . PRO A 1 236 ? 3.992 15.290 -7.291 1.00 95.06 236 PRO A CA 1
ATOM 1993 C C . PRO A 1 236 ? 4.105 14.700 -8.700 1.00 95.06 236 PRO A C 1
ATOM 1995 O O . PRO A 1 236 ? 5.124 14.100 -9.047 1.00 95.06 236 PRO A O 1
ATOM 1998 N N . LEU A 1 237 ? 3.072 14.906 -9.526 1.00 94.31 237 LEU A N 1
ATOM 1999 C CA . LEU A 1 237 ? 2.960 14.309 -10.863 1.00 94.31 237 LEU A CA 1
ATOM 2000 C C . LEU A 1 237 ? 4.195 14.576 -11.738 1.00 94.31 237 LEU A C 1
ATOM 2002 O O . LEU A 1 237 ? 4.672 13.667 -12.410 1.00 94.31 237 LEU A O 1
ATOM 2006 N N . VAL A 1 238 ? 4.765 15.783 -11.660 1.00 96.50 238 VAL A N 1
ATOM 2007 C CA . VAL A 1 238 ? 5.994 16.160 -12.379 1.00 96.50 238 VAL A CA 1
ATOM 2008 C C . VAL A 1 238 ? 7.197 15.276 -12.021 1.00 96.50 238 VAL A C 1
ATOM 2010 O O . VAL A 1 238 ? 8.022 15.006 -12.888 1.00 96.50 238 VAL A O 1
ATOM 2013 N N . TYR A 1 239 ? 7.293 14.772 -10.785 1.00 95.44 239 TYR A N 1
ATOM 2014 C CA . TYR A 1 239 ? 8.389 13.892 -10.362 1.00 95.44 239 TYR A CA 1
ATOM 2015 C C . TYR A 1 239 ? 8.208 12.489 -10.953 1.00 95.44 239 TYR A C 1
ATOM 2017 O O . TYR A 1 239 ? 9.130 11.960 -11.570 1.00 95.44 239 TYR A O 1
ATOM 2025 N N . VAL A 1 240 ? 6.987 11.943 -10.865 1.00 95.12 240 VAL A N 1
ATOM 2026 C CA . VAL A 1 240 ? 6.608 10.660 -11.486 1.00 95.12 240 VAL A CA 1
ATOM 2027 C C . VAL A 1 240 ? 6.847 10.701 -13.001 1.00 95.12 240 VAL A C 1
ATOM 2029 O O . VAL A 1 240 ? 7.491 9.814 -13.557 1.00 95.12 240 VAL A O 1
ATOM 2032 N N . GLN A 1 241 ? 6.392 11.771 -13.662 1.00 95.44 241 GLN A N 1
ATOM 2033 C CA . GLN A 1 241 ? 6.600 12.000 -15.092 1.00 95.44 241 GLN A CA 1
ATOM 2034 C C . GLN A 1 241 ? 8.082 12.131 -15.450 1.00 95.44 241 GLN A C 1
ATOM 2036 O O . GLN A 1 241 ? 8.511 11.502 -16.410 1.00 95.44 241 GLN A O 1
ATOM 2041 N N . SER A 1 242 ? 8.874 12.899 -14.692 1.00 95.00 242 SER A N 1
ATOM 2042 C CA . SER A 1 242 ? 10.299 13.106 -14.993 1.00 95.00 242 SER A CA 1
ATOM 2043 C C . SER A 1 242 ? 11.101 11.808 -14.921 1.00 95.00 242 SER A C 1
ATOM 2045 O O . SER A 1 242 ? 11.880 11.529 -15.831 1.00 95.00 242 SER A O 1
ATOM 2047 N N . VAL A 1 243 ? 10.888 10.985 -13.887 1.00 95.25 243 VAL A N 1
ATOM 2048 C CA . VAL A 1 243 ? 11.589 9.698 -13.748 1.00 95.25 243 VAL A CA 1
ATOM 2049 C C . VAL A 1 243 ? 11.145 8.727 -14.844 1.00 95.25 243 VAL A C 1
ATOM 2051 O O . VAL A 1 243 ? 11.995 8.150 -15.515 1.00 95.25 243 VAL A O 1
ATOM 2054 N N . ASN A 1 244 ? 9.838 8.626 -15.115 1.00 94.19 244 ASN A N 1
ATOM 2055 C CA . ASN A 1 244 ? 9.318 7.782 -16.193 1.00 94.19 244 ASN A CA 1
ATOM 2056 C C . ASN A 1 244 ? 9.854 8.198 -17.575 1.00 94.19 244 ASN A C 1
ATOM 2058 O O . ASN A 1 244 ? 10.333 7.357 -18.329 1.00 94.19 244 ASN A O 1
ATOM 2062 N N . MET A 1 245 ? 9.822 9.495 -17.898 1.00 93.62 245 MET A N 1
ATOM 2063 C CA . MET A 1 245 ? 10.373 10.032 -19.147 1.00 93.62 245 MET A CA 1
ATOM 2064 C C . MET A 1 245 ? 11.873 9.760 -19.264 1.00 93.62 245 MET A C 1
ATOM 2066 O O . MET A 1 245 ? 12.333 9.407 -20.347 1.00 93.62 245 MET A O 1
ATOM 2070 N N . CYS A 1 246 ? 12.631 9.883 -18.172 1.00 94.06 246 CYS A N 1
ATOM 2071 C CA . CYS A 1 246 ? 14.062 9.588 -18.149 1.00 94.06 246 CYS A CA 1
ATOM 2072 C C . CYS A 1 246 ? 14.336 8.101 -18.439 1.00 94.06 246 CYS A C 1
ATOM 2074 O O . CYS A 1 246 ? 15.114 7.791 -19.341 1.00 94.06 246 CYS A O 1
ATOM 2076 N N . THR A 1 247 ? 13.638 7.183 -17.761 1.00 94.25 247 THR A N 1
ATOM 2077 C CA . THR A 1 247 ? 13.779 5.731 -17.969 1.00 94.25 247 THR A CA 1
ATOM 2078 C C . THR A 1 247 ? 13.322 5.289 -19.364 1.00 94.25 247 THR A C 1
ATOM 2080 O O . THR A 1 247 ? 14.017 4.512 -20.013 1.00 94.25 247 THR A O 1
ATOM 2083 N N . VAL A 1 248 ? 12.202 5.809 -19.877 1.00 93.81 248 VAL A N 1
ATOM 2084 C CA . VAL A 1 248 ? 11.725 5.493 -21.237 1.00 93.81 248 VAL A CA 1
ATOM 2085 C C . VAL A 1 248 ? 12.676 6.044 -22.303 1.00 93.81 248 VAL A C 1
ATOM 2087 O O . VAL A 1 248 ? 13.033 5.319 -23.229 1.00 93.81 248 VAL A O 1
ATOM 2090 N N . SER A 1 249 ? 13.152 7.287 -22.157 1.00 94.25 249 SER A N 1
ATOM 2091 C CA . SER A 1 249 ? 14.127 7.873 -23.092 1.00 94.25 249 SER A CA 1
ATOM 2092 C C . SER A 1 249 ? 15.436 7.086 -23.096 1.00 94.25 249 SER A C 1
ATOM 2094 O O . SER A 1 249 ? 15.989 6.832 -24.163 1.00 94.25 249 SER A O 1
ATOM 2096 N N . TYR A 1 250 ? 15.898 6.633 -21.926 1.00 95.56 250 TYR A N 1
ATOM 2097 C CA . TYR A 1 250 ? 17.056 5.749 -21.823 1.00 95.56 250 TYR A CA 1
ATOM 2098 C C . TYR A 1 250 ? 16.864 4.456 -22.605 1.00 95.56 250 TYR A C 1
ATOM 2100 O O . TYR A 1 250 ? 17.720 4.122 -23.413 1.00 95.56 250 TYR A O 1
ATOM 2108 N N . PHE A 1 251 ? 15.739 3.757 -22.433 1.00 95.44 251 PHE A N 1
ATOM 2109 C CA . PHE A 1 251 ? 15.516 2.497 -23.143 1.00 95.44 251 PHE A CA 1
ATOM 2110 C C . PHE A 1 251 ? 15.306 2.660 -24.652 1.00 95.44 251 PHE A C 1
ATOM 2112 O O . PHE A 1 251 ? 15.659 1.747 -25.397 1.00 95.44 251 PHE A O 1
ATOM 2119 N N . ILE A 1 252 ? 14.831 3.818 -25.121 1.00 94.88 252 ILE A N 1
ATOM 2120 C CA . ILE A 1 252 ? 14.820 4.167 -26.552 1.00 94.88 252 ILE A CA 1
ATOM 2121 C C . ILE A 1 252 ? 16.254 4.351 -27.074 1.00 94.88 252 ILE A C 1
ATOM 2123 O O . ILE A 1 252 ? 16.617 3.748 -28.082 1.00 94.88 252 ILE A O 1
ATOM 2127 N N . ILE A 1 253 ? 17.094 5.125 -26.377 1.00 95.25 253 ILE A N 1
ATOM 2128 C CA . ILE A 1 253 ? 18.490 5.361 -26.787 1.00 95.25 253 ILE A CA 1
ATOM 2129 C C . ILE A 1 253 ? 19.318 4.069 -26.666 1.00 95.25 253 ILE A C 1
ATOM 2131 O O . ILE A 1 253 ? 20.119 3.784 -27.549 1.00 95.25 253 ILE A O 1
ATOM 2135 N N . LEU A 1 254 ? 19.079 3.239 -25.645 1.00 94.62 254 LEU A N 1
ATOM 2136 C CA . LEU A 1 254 ? 19.696 1.919 -25.484 1.00 94.62 254 LEU A CA 1
ATOM 2137 C C . LEU A 1 254 ? 19.294 0.966 -26.615 1.00 94.62 254 LEU A C 1
ATOM 2139 O O . LEU A 1 254 ? 20.143 0.225 -27.102 1.00 94.62 254 LEU A O 1
ATOM 2143 N N . CYS A 1 255 ? 18.038 1.010 -27.074 1.00 93.88 255 CYS A N 1
ATOM 2144 C CA . CYS A 1 255 ? 17.563 0.208 -28.207 1.00 93.88 255 CYS A CA 1
ATOM 2145 C C . CYS A 1 255 ? 18.323 0.519 -29.509 1.00 93.88 255 CYS A C 1
ATOM 2147 O O . CYS A 1 255 ? 18.548 -0.387 -30.307 1.00 93.88 255 CYS A O 1
ATOM 2149 N N . LEU A 1 256 ? 18.759 1.774 -29.693 1.00 93.62 256 LEU A N 1
ATOM 2150 C CA . LEU A 1 256 ? 19.622 2.200 -30.801 1.00 93.62 256 LEU A CA 1
ATOM 2151 C C . LEU A 1 256 ? 21.102 1.882 -30.537 1.00 93.62 256 LEU A C 1
ATOM 2153 O O . LEU A 1 256 ? 21.751 1.272 -31.375 1.00 93.62 256 LEU A O 1
ATOM 2157 N N . ALA A 1 257 ? 21.633 2.226 -29.361 1.00 91.94 257 ALA A N 1
ATOM 2158 C CA . ALA A 1 257 ? 23.030 1.979 -28.983 1.00 91.94 257 ALA A CA 1
ATOM 2159 C C . ALA A 1 257 ? 23.432 0.495 -29.063 1.00 91.94 257 ALA A C 1
ATOM 2161 O O . ALA A 1 257 ? 24.580 0.175 -29.368 1.00 91.94 257 ALA A O 1
ATOM 2162 N N . SER A 1 258 ? 22.478 -0.395 -28.772 1.00 89.75 258 SER A N 1
ATOM 2163 C CA . SER A 1 258 ? 22.659 -1.851 -28.736 1.00 89.75 258 SER A CA 1
ATOM 2164 C C . SER A 1 258 ? 22.547 -2.525 -30.104 1.00 89.75 258 SER A C 1
ATOM 2166 O O . SER A 1 258 ? 22.652 -3.746 -30.181 1.00 89.75 258 SER A O 1
ATOM 2168 N N . GLN A 1 259 ? 22.287 -1.773 -31.175 1.00 89.56 259 GLN A N 1
ATOM 2169 C CA . GLN A 1 259 ? 22.328 -2.311 -32.532 1.00 89.56 259 GLN A CA 1
ATOM 2170 C C . GLN A 1 259 ? 23.786 -2.619 -32.894 1.00 89.56 259 GLN A C 1
ATOM 2172 O O . GLN A 1 259 ? 24.667 -1.792 -32.647 1.00 89.56 259 GLN A O 1
ATOM 2177 N N . ARG A 1 260 ? 24.041 -3.798 -33.472 1.00 83.12 260 ARG A N 1
ATOM 2178 C CA . ARG A 1 260 ? 25.336 -4.118 -34.094 1.00 83.12 260 ARG A CA 1
ATOM 2179 C C . ARG A 1 260 ? 25.443 -3.363 -35.421 1.00 83.12 260 ARG A C 1
ATOM 2181 O O . ARG A 1 260 ? 24.469 -3.342 -36.176 1.00 83.12 260 ARG A O 1
ATOM 2188 N N . ILE A 1 261 ? 26.601 -2.774 -35.688 1.00 83.88 261 ILE A N 1
ATOM 2189 C CA . ILE A 1 261 ? 26.961 -2.097 -36.941 1.00 83.88 261 ILE A CA 1
ATOM 2190 C C . ILE A 1 261 ? 27.982 -2.935 -37.719 1.00 83.88 261 ILE A C 1
ATOM 2192 O O . ILE A 1 261 ? 28.612 -3.818 -37.143 1.00 83.88 261 ILE A O 1
ATOM 2196 N N . TYR A 1 262 ? 28.155 -2.672 -39.014 1.00 74.25 262 TYR A N 1
ATOM 2197 C CA . TYR A 1 262 ? 29.085 -3.416 -39.874 1.00 74.25 262 TYR A CA 1
ATOM 2198 C C . TYR A 1 262 ? 30.547 -3.336 -39.383 1.00 74.25 262 TYR A C 1
ATOM 2200 O O . TYR A 1 262 ? 31.281 -4.316 -39.441 1.00 74.25 262 TYR A O 1
ATOM 2208 N N . ASP A 1 263 ? 30.943 -2.198 -38.805 1.00 69.00 263 ASP A N 1
ATOM 2209 C CA . ASP A 1 263 ? 32.280 -1.965 -38.226 1.00 69.00 263 ASP A CA 1
ATOM 2210 C C . ASP A 1 263 ? 32.521 -2.704 -36.882 1.00 69.00 263 ASP A C 1
ATOM 2212 O O . ASP A 1 263 ? 33.632 -2.696 -36.361 1.00 69.00 263 ASP A O 1
ATOM 2216 N N . ASP A 1 264 ? 31.508 -3.378 -36.310 1.00 68.69 264 ASP A N 1
ATOM 2217 C CA . ASP A 1 264 ? 31.681 -4.232 -35.119 1.00 68.69 264 ASP A CA 1
ATOM 2218 C C . ASP A 1 264 ? 32.284 -5.622 -35.460 1.00 68.69 264 ASP A C 1
ATOM 2220 O O . ASP A 1 264 ? 32.543 -6.415 -34.550 1.00 68.69 264 ASP A O 1
ATOM 2224 N N . ASP A 1 265 ? 32.502 -5.955 -36.741 1.00 56.81 265 ASP A N 1
ATOM 2225 C CA . ASP A 1 265 ? 32.951 -7.281 -37.209 1.00 56.81 265 ASP A CA 1
ATOM 2226 C C . ASP A 1 265 ? 34.467 -7.528 -37.009 1.00 56.81 265 ASP A C 1
ATOM 2228 O O . ASP A 1 265 ? 35.228 -7.820 -37.932 1.00 56.81 265 ASP A O 1
ATOM 2232 N N . SER A 1 266 ? 34.892 -7.484 -35.745 1.00 53.12 266 SER A N 1
ATOM 2233 C CA . SER A 1 266 ? 36.113 -8.142 -35.257 1.00 53.12 266 SER A CA 1
ATOM 2234 C C . SER A 1 266 ? 35.763 -9.449 -34.525 1.00 53.12 266 SER A C 1
ATOM 2236 O O . SER A 1 266 ? 34.640 -9.640 -34.054 1.00 53.12 266 SER A O 1
ATOM 2238 N N . GLU A 1 267 ? 36.687 -10.413 -34.521 1.00 56.53 267 GLU A N 1
ATOM 2239 C CA . GLU A 1 267 ? 36.361 -11.820 -34.246 1.00 56.53 267 GLU A CA 1
ATOM 2240 C C . GLU A 1 267 ? 35.971 -12.142 -32.782 1.00 56.53 267 GLU A C 1
ATOM 2242 O O . GLU A 1 267 ? 36.423 -11.521 -31.823 1.00 56.53 267 GLU A O 1
ATOM 2247 N N . VAL A 1 268 ? 35.234 -13.252 -32.626 1.00 50.62 268 VAL A N 1
ATOM 2248 C CA . VAL A 1 268 ? 35.030 -14.018 -31.373 1.00 50.62 268 VAL A CA 1
ATOM 2249 C C . VAL A 1 268 ? 34.090 -13.413 -30.305 1.00 50.62 268 VAL A C 1
ATOM 2251 O O . VAL A 1 268 ? 34.394 -13.417 -29.112 1.00 50.62 268 VAL A O 1
ATOM 2254 N N . THR A 1 269 ? 32.856 -13.045 -30.671 1.00 46.91 269 THR A N 1
ATOM 2255 C CA . THR A 1 269 ? 31.686 -13.305 -29.790 1.00 46.91 269 THR A CA 1
ATOM 2256 C C . THR A 1 269 ? 30.455 -13.727 -30.609 1.00 46.91 269 THR A C 1
ATOM 2258 O O . THR A 1 269 ? 30.314 -13.370 -31.776 1.00 46.91 269 THR A O 1
ATOM 2261 N N . GLU A 1 270 ? 29.629 -14.594 -30.022 1.00 52.75 270 GLU A N 1
ATOM 2262 C CA . GLU A 1 270 ? 28.724 -15.535 -30.693 1.00 52.75 270 GLU A CA 1
ATOM 2263 C C . GLU A 1 270 ? 27.554 -14.921 -31.487 1.00 52.75 270 GLU A C 1
ATOM 2265 O O . GLU A 1 270 ? 26.927 -13.945 -31.077 1.00 52.75 270 GLU A O 1
ATOM 2270 N N . ALA A 1 271 ? 27.124 -15.638 -32.536 1.00 50.50 271 ALA A N 1
ATOM 2271 C CA . ALA A 1 271 ? 25.894 -15.365 -33.295 1.00 50.50 271 ALA A CA 1
ATOM 2272 C C . ALA A 1 271 ? 24.593 -15.392 -32.451 1.00 50.50 271 ALA A C 1
ATOM 2274 O O . ALA A 1 271 ? 23.526 -15.009 -32.932 1.00 50.50 271 ALA A O 1
ATOM 2275 N N . ALA A 1 272 ? 24.661 -15.847 -31.195 1.00 48.84 272 ALA A N 1
ATOM 2276 C CA . ALA A 1 272 ? 23.554 -15.804 -30.244 1.00 48.84 272 ALA A CA 1
ATOM 2277 C C . ALA A 1 272 ? 23.243 -14.369 -29.772 1.00 48.84 272 ALA A C 1
ATOM 2279 O O . ALA A 1 272 ? 22.071 -13.999 -29.666 1.00 48.84 272 ALA A O 1
ATOM 2280 N N . GLU A 1 273 ? 24.270 -13.539 -29.549 1.00 52.91 273 GLU A N 1
ATOM 2281 C CA . GLU A 1 273 ? 24.090 -12.141 -29.127 1.00 52.91 273 GLU A CA 1
ATOM 2282 C C . GLU A 1 273 ? 23.533 -11.263 -30.257 1.00 52.91 273 GLU A C 1
ATOM 2284 O O . GLU A 1 273 ? 22.849 -10.273 -30.000 1.00 52.91 273 GLU A O 1
ATOM 2289 N N . THR A 1 274 ? 23.762 -11.656 -31.516 1.00 59.03 274 THR A N 1
ATOM 2290 C CA . THR A 1 274 ? 23.291 -10.943 -32.714 1.00 59.03 274 THR A CA 1
ATOM 2291 C C . THR A 1 274 ? 21.764 -10.922 -32.839 1.00 59.03 274 THR A C 1
ATOM 2293 O O . THR A 1 274 ? 21.214 -9.982 -33.411 1.00 59.03 274 THR A O 1
ATOM 2296 N N . LEU A 1 275 ? 21.066 -11.935 -32.307 1.00 65.56 275 LEU A N 1
ATOM 2297 C CA . LEU A 1 275 ? 19.604 -12.048 -32.397 1.00 65.56 275 LEU A CA 1
ATOM 2298 C C . LEU A 1 275 ? 18.878 -11.557 -31.133 1.00 65.56 275 LEU A C 1
ATOM 2300 O O . LEU A 1 275 ? 17.761 -11.046 -31.229 1.00 65.56 275 LEU A O 1
ATOM 2304 N N . VAL A 1 276 ? 19.478 -11.727 -29.947 1.00 75.56 276 VAL A N 1
ATOM 2305 C CA . VAL A 1 276 ? 18.838 -11.417 -28.657 1.00 75.56 276 VAL A CA 1
ATOM 2306 C C . VAL A 1 276 ? 19.837 -10.731 -27.711 1.00 75.56 276 VAL A C 1
ATOM 2308 O O . VAL A 1 276 ? 20.773 -11.378 -27.242 1.00 75.56 276 VAL A O 1
ATOM 2311 N N . PRO A 1 277 ? 19.634 -9.450 -27.342 1.00 85.06 277 PRO A N 1
ATOM 2312 C CA . PRO A 1 277 ? 20.609 -8.681 -26.568 1.00 85.06 277 PRO A CA 1
ATOM 2313 C C . PRO A 1 277 ? 20.497 -8.981 -25.060 1.00 85.06 277 PRO A C 1
ATOM 2315 O O . PRO A 1 277 ? 19.964 -8.182 -24.285 1.00 85.06 277 PRO A O 1
ATOM 2318 N N . LEU A 1 278 ? 20.985 -10.152 -24.634 1.00 87.12 278 LEU A N 1
ATOM 2319 C CA . LEU A 1 278 ? 20.795 -10.709 -23.283 1.00 87.12 278 LEU A CA 1
ATOM 2320 C C . LEU A 1 278 ? 21.182 -9.752 -22.142 1.00 87.12 278 LEU A C 1
ATOM 2322 O O . LEU A 1 278 ? 20.413 -9.600 -21.192 1.00 87.12 278 LEU A O 1
ATOM 2326 N N . TYR A 1 279 ? 22.324 -9.062 -22.241 1.00 87.69 279 TYR A N 1
ATOM 2327 C CA . TYR A 1 279 ? 22.740 -8.071 -21.239 1.00 87.69 279 TYR A CA 1
ATOM 2328 C C . TYR A 1 279 ? 21.709 -6.941 -21.083 1.00 87.69 279 TYR A C 1
ATOM 2330 O O . TYR A 1 279 ? 21.315 -6.597 -19.969 1.00 87.69 279 TYR A O 1
ATOM 2338 N N . ASN A 1 280 ? 21.208 -6.411 -22.201 1.00 91.25 280 ASN A N 1
ATOM 2339 C CA . ASN A 1 280 ? 20.243 -5.312 -22.203 1.00 91.25 280 ASN A CA 1
ATOM 2340 C C . ASN A 1 280 ? 18.852 -5.763 -21.731 1.00 91.25 280 ASN A C 1
ATOM 2342 O O . ASN A 1 280 ? 18.128 -4.969 -21.137 1.00 91.25 280 ASN A O 1
ATOM 2346 N N . ILE A 1 281 ? 18.495 -7.043 -21.906 1.00 93.31 281 ILE A N 1
ATOM 2347 C CA . ILE A 1 281 ? 17.304 -7.639 -21.276 1.00 93.31 281 ILE A CA 1
ATOM 2348 C C . ILE A 1 281 ? 17.457 -7.655 -19.752 1.00 93.31 281 ILE A C 1
ATOM 2350 O O . ILE A 1 281 ? 16.530 -7.260 -19.047 1.00 93.31 281 ILE A O 1
ATOM 2354 N N . ILE A 1 282 ? 18.616 -8.067 -19.226 1.00 93.06 282 ILE A N 1
ATOM 2355 C CA . ILE A 1 282 ? 18.884 -8.044 -17.778 1.00 93.06 282 ILE A CA 1
ATOM 2356 C C . ILE A 1 282 ? 18.835 -6.600 -17.257 1.00 93.06 282 ILE A C 1
ATOM 2358 O O . ILE A 1 282 ? 18.182 -6.336 -16.246 1.00 93.06 282 ILE A O 1
ATOM 2362 N N . GLU A 1 283 ? 19.440 -5.649 -17.971 1.00 93.69 283 GLU A N 1
ATOM 2363 C CA . GLU A 1 283 ? 19.379 -4.226 -17.626 1.00 93.69 283 GLU A CA 1
ATOM 2364 C C . GLU A 1 283 ? 17.936 -3.682 -17.646 1.00 93.69 283 GLU A C 1
ATOM 2366 O O . GLU A 1 283 ? 17.527 -2.978 -16.718 1.00 93.69 283 GLU A O 1
ATOM 2371 N N . PHE A 1 284 ? 17.126 -4.066 -18.638 1.00 95.25 284 PHE A N 1
ATOM 2372 C CA . PHE A 1 284 ? 15.701 -3.732 -18.710 1.00 95.25 284 PHE A CA 1
ATOM 2373 C C . PHE A 1 284 ? 14.921 -4.284 -17.512 1.00 95.25 284 PHE A C 1
ATOM 2375 O O . PHE A 1 284 ? 14.172 -3.546 -16.867 1.00 95.25 284 PHE A O 1
ATOM 2382 N N . VAL A 1 285 ? 15.124 -5.561 -17.170 1.00 95.00 285 VAL A N 1
ATOM 2383 C CA . VAL A 1 285 ? 14.492 -6.207 -16.008 1.00 95.00 285 VAL A CA 1
ATOM 2384 C C . VAL A 1 285 ? 14.871 -5.493 -14.708 1.00 95.00 285 VAL A C 1
ATOM 2386 O O . VAL A 1 285 ? 14.003 -5.298 -13.858 1.00 95.00 285 VAL A O 1
ATOM 2389 N N . VAL A 1 286 ? 16.124 -5.046 -14.565 1.00 93.62 286 VAL A N 1
ATOM 2390 C CA . VAL A 1 286 ? 16.588 -4.299 -13.387 1.00 93.62 286 VAL A CA 1
ATOM 2391 C C . VAL A 1 286 ? 15.977 -2.897 -13.331 1.00 93.62 286 VAL A C 1
ATOM 2393 O O . VAL A 1 286 ? 15.231 -2.612 -12.398 1.00 93.62 286 VAL A O 1
ATOM 2396 N N . PHE A 1 287 ? 16.239 -2.010 -14.297 1.00 94.75 287 PHE A N 1
ATOM 2397 C CA . PHE A 1 287 ? 15.802 -0.609 -14.187 1.00 94.75 287 PHE A CA 1
ATOM 2398 C C . PHE A 1 287 ? 14.289 -0.440 -14.357 1.00 94.75 287 PHE A C 1
ATOM 2400 O O . PHE A 1 287 ? 13.664 0.250 -13.551 1.00 94.75 287 PHE A O 1
ATOM 2407 N N . ASN A 1 288 ? 13.669 -1.065 -15.366 1.00 95.25 288 ASN A N 1
ATOM 2408 C CA . ASN A 1 288 ? 12.222 -0.937 -15.542 1.00 95.25 288 ASN A CA 1
ATOM 2409 C C . ASN A 1 288 ? 11.467 -1.702 -14.441 1.00 95.25 288 ASN A C 1
ATOM 2411 O O . ASN A 1 288 ? 10.483 -1.197 -13.908 1.00 95.25 288 ASN A O 1
ATOM 2415 N N . GLY A 1 289 ? 11.968 -2.864 -14.002 1.00 94.94 289 GLY A N 1
ATOM 2416 C CA . GLY A 1 289 ? 11.412 -3.569 -12.841 1.00 94.94 289 GLY A CA 1
ATOM 2417 C C . GLY A 1 289 ? 11.479 -2.746 -11.550 1.00 94.94 289 GLY A C 1
ATOM 2418 O O . GLY A 1 289 ? 10.500 -2.680 -10.805 1.00 94.94 289 GLY A O 1
ATOM 2419 N N . TRP A 1 290 ? 12.593 -2.049 -11.312 1.00 94.69 290 TRP A N 1
ATOM 2420 C CA . TRP A 1 290 ? 12.763 -1.160 -10.158 1.00 94.69 290 TRP A CA 1
ATOM 2421 C C . TRP A 1 290 ? 11.852 0.079 -10.234 1.00 94.69 290 TRP A C 1
ATOM 2423 O O . TRP A 1 290 ? 11.283 0.476 -9.216 1.00 94.69 290 TRP A O 1
ATOM 2433 N N . LEU A 1 291 ? 11.591 0.611 -11.437 1.00 95.75 291 LEU A N 1
ATOM 2434 C CA . LEU A 1 291 ? 10.553 1.625 -11.665 1.00 95.75 291 LEU A CA 1
ATOM 2435 C C . LEU A 1 291 ? 9.138 1.090 -11.381 1.00 95.75 291 LEU A C 1
ATOM 2437 O O . LEU A 1 291 ? 8.359 1.760 -10.699 1.00 95.75 291 LEU A O 1
ATOM 2441 N N . LYS A 1 292 ? 8.804 -0.131 -11.825 1.00 94.38 292 LYS A N 1
ATOM 2442 C CA . LYS A 1 292 ? 7.498 -0.752 -11.533 1.00 94.38 292 LYS A CA 1
ATOM 2443 C C . LYS A 1 292 ? 7.259 -0.978 -10.046 1.00 94.38 292 LYS A C 1
ATOM 2445 O O . LYS A 1 292 ? 6.129 -0.786 -9.606 1.00 94.38 292 LYS A O 1
ATOM 2450 N N . ILE A 1 293 ? 8.289 -1.316 -9.266 1.00 93.12 293 ILE A N 1
ATOM 2451 C CA . ILE A 1 293 ? 8.172 -1.430 -7.802 1.00 93.12 293 ILE A CA 1
ATOM 2452 C C . ILE A 1 293 ? 7.644 -0.117 -7.199 1.00 93.12 293 ILE A C 1
ATOM 2454 O O . ILE A 1 293 ? 6.709 -0.149 -6.400 1.00 93.12 293 ILE A O 1
ATOM 2458 N N . ALA A 1 294 ? 8.155 1.041 -7.634 1.00 94.50 294 ALA A N 1
ATOM 2459 C CA . ALA A 1 294 ? 7.630 2.332 -7.189 1.00 94.50 294 ALA A CA 1
ATOM 2460 C C . ALA A 1 294 ? 6.214 2.630 -7.712 1.00 94.50 294 ALA A C 1
ATOM 2462 O O . ALA A 1 294 ? 5.430 3.235 -6.988 1.00 94.50 294 ALA A O 1
ATOM 2463 N N . PHE A 1 295 ? 5.844 2.202 -8.924 1.00 93.00 295 PHE A N 1
ATOM 2464 C CA . PHE A 1 295 ? 4.477 2.400 -9.427 1.00 93.00 295 PHE A CA 1
ATOM 2465 C C . PHE A 1 295 ? 3.433 1.577 -8.659 1.00 93.00 295 PHE A C 1
ATOM 2467 O O . PHE A 1 295 ? 2.408 2.138 -8.281 1.00 93.00 295 PHE A O 1
ATOM 2474 N N . VAL A 1 296 ? 3.714 0.308 -8.340 1.00 92.50 296 VAL A N 1
ATOM 2475 C CA . VAL A 1 296 ? 2.837 -0.520 -7.483 1.00 92.50 296 VAL A CA 1
ATOM 2476 C C . VAL A 1 296 ? 2.743 0.076 -6.071 1.00 92.50 296 VAL A C 1
ATOM 2478 O O . VAL A 1 296 ? 1.670 0.153 -5.483 1.00 92.50 296 VAL A O 1
ATOM 2481 N N . MET A 1 297 ? 3.849 0.592 -5.525 1.00 93.69 297 MET A N 1
ATOM 2482 C CA . MET A 1 297 ? 3.844 1.251 -4.211 1.00 93.69 297 MET A CA 1
ATOM 2483 C C . MET A 1 297 ? 3.223 2.664 -4.205 1.00 93.69 297 MET A C 1
ATOM 2485 O O . MET A 1 297 ? 3.054 3.243 -3.129 1.00 93.69 297 MET A O 1
ATOM 2489 N N . LEU A 1 298 ? 2.866 3.235 -5.363 1.00 92.88 298 LEU A N 1
ATOM 2490 C CA . LEU A 1 298 ? 2.387 4.618 -5.477 1.00 92.88 298 LEU A CA 1
ATOM 2491 C C . LEU A 1 298 ? 0.986 4.816 -4.872 1.00 92.88 298 LEU A C 1
ATOM 2493 O O . LEU A 1 298 ? 0.725 5.859 -4.265 1.00 92.88 298 LEU A O 1
ATOM 2497 N N . ASN A 1 299 ? 0.104 3.821 -5.022 1.00 93.38 299 ASN A N 1
ATOM 2498 C CA . ASN A 1 299 ? -1.235 3.787 -4.429 1.00 93.38 299 ASN A CA 1
ATOM 2499 C C . ASN A 1 299 ? -1.549 2.383 -3.866 1.00 93.38 299 ASN A C 1
ATOM 2501 O O . ASN A 1 299 ? -2.175 1.586 -4.561 1.00 93.38 299 ASN A O 1
ATOM 2505 N N . PRO A 1 300 ? -1.209 2.100 -2.593 1.00 93.81 300 PRO A N 1
ATOM 2506 C CA . PRO A 1 300 ? -1.358 0.769 -1.992 1.00 93.81 300 PRO A CA 1
ATOM 2507 C C . PRO A 1 300 ? -2.808 0.327 -1.709 1.00 93.81 300 PRO A C 1
ATOM 2509 O O . PRO A 1 300 ? -3.036 -0.693 -1.050 1.00 93.81 300 PRO A O 1
ATOM 2512 N N . PHE A 1 301 ? -3.796 1.116 -2.138 1.00 94.31 301 PHE A N 1
ATOM 2513 C CA . PHE A 1 301 ? -5.227 0.883 -1.933 1.00 94.31 301 PHE A CA 1
ATOM 2514 C C . PHE A 1 301 ? -5.974 0.544 -3.235 1.00 94.31 301 PHE A C 1
ATOM 2516 O O . PHE A 1 301 ? -7.214 0.528 -3.253 1.00 94.31 301 PHE A O 1
ATOM 2523 N N . GLY A 1 302 ? -5.235 0.279 -4.315 1.00 91.19 302 GLY A N 1
ATOM 2524 C CA . GLY A 1 302 ? -5.746 -0.045 -5.640 1.00 91.19 302 GLY A CA 1
ATOM 2525 C C . GLY A 1 302 ? -6.261 -1.483 -5.792 1.00 91.19 302 GLY A C 1
ATOM 2526 O O . GLY A 1 302 ? -7.140 -1.956 -5.061 1.00 91.19 302 GLY A O 1
ATOM 2527 N N . LEU A 1 303 ? -5.781 -2.148 -6.844 1.00 91.50 303 LEU A N 1
ATOM 2528 C CA . LEU A 1 303 ? -6.203 -3.475 -7.299 1.00 91.50 303 LEU A CA 1
ATOM 2529 C C . LEU A 1 303 ? -5.020 -4.365 -7.736 1.00 91.50 303 LEU A C 1
ATOM 2531 O O . LEU A 1 303 ? -5.260 -5.411 -8.339 1.00 91.50 303 LEU A O 1
ATOM 2535 N N . ASP A 1 304 ? -3.778 -3.973 -7.441 1.00 92.25 304 ASP A N 1
ATOM 2536 C CA . ASP A 1 304 ? -2.587 -4.762 -7.762 1.00 92.25 304 ASP A CA 1
ATOM 2537 C C . ASP A 1 304 ? -2.441 -5.980 -6.831 1.00 92.25 304 ASP A C 1
ATOM 2539 O O . ASP A 1 304 ? -3.065 -6.077 -5.769 1.00 92.25 304 ASP A O 1
ATOM 2543 N N . ASP A 1 305 ? -1.603 -6.939 -7.244 1.00 91.12 305 ASP A N 1
ATOM 2544 C CA . ASP A 1 305 ? -1.438 -8.240 -6.573 1.00 91.12 305 ASP A CA 1
ATOM 2545 C C . ASP A 1 305 ? -0.992 -8.143 -5.106 1.00 91.12 305 ASP A C 1
ATOM 2547 O O . ASP A 1 305 ? -1.253 -9.094 -4.363 1.00 91.12 305 ASP A O 1
ATOM 2551 N N . ASP A 1 306 ? -0.303 -7.051 -4.743 1.00 90.62 306 ASP A N 1
ATOM 2552 C CA . ASP A 1 306 ? 0.357 -6.816 -3.448 1.00 90.62 306 ASP A CA 1
ATOM 2553 C C . ASP A 1 306 ? -0.185 -5.618 -2.642 1.00 90.62 306 ASP A C 1
ATOM 2555 O O . ASP A 1 306 ? 0.274 -5.370 -1.513 1.00 90.62 306 ASP A O 1
ATOM 2559 N N . ASP A 1 307 ? -1.181 -4.916 -3.198 1.00 94.12 307 ASP A N 1
ATOM 2560 C CA . ASP A 1 307 ? -1.963 -3.880 -2.513 1.00 94.12 307 ASP A CA 1
ATOM 2561 C C . ASP A 1 307 ? -2.603 -4.427 -1.236 1.00 94.12 307 ASP A C 1
ATOM 2563 O O . ASP A 1 307 ? -2.886 -5.623 -1.120 1.00 94.12 307 ASP A O 1
ATOM 2567 N N . PHE A 1 308 ? -2.852 -3.552 -0.260 1.00 94.19 308 PHE A N 1
ATOM 2568 C CA . PHE A 1 308 ? -3.337 -3.966 1.054 1.00 94.19 308 PHE A CA 1
ATOM 2569 C C . PHE A 1 308 ? -4.731 -4.617 0.979 1.00 94.19 308 PHE A C 1
ATOM 2571 O O . PHE A 1 308 ? -5.655 -4.067 0.375 1.00 94.19 308 PHE A O 1
ATOM 2578 N N . GLU A 1 309 ? -4.923 -5.751 1.673 1.00 92.50 309 GLU A N 1
ATOM 2579 C CA . GLU A 1 309 ? -6.244 -6.374 1.867 1.00 92.50 309 GLU A CA 1
ATOM 2580 C C . GLU A 1 309 ? -7.081 -5.569 2.875 1.00 92.50 309 GLU A C 1
ATOM 2582 O O . GLU A 1 309 ? -7.414 -6.029 3.968 1.00 92.50 309 GLU A O 1
ATOM 2587 N N . VAL A 1 310 ? -7.445 -4.342 2.495 1.00 93.50 310 VAL A N 1
ATOM 2588 C CA . VAL A 1 310 ? -8.359 -3.481 3.259 1.00 93.50 310 VAL A CA 1
ATOM 2589 C C . VAL A 1 310 ? -9.683 -4.199 3.530 1.00 93.50 310 VAL A C 1
ATOM 2591 O O . VAL A 1 310 ? -10.292 -3.999 4.575 1.00 93.50 310 VAL A O 1
ATOM 2594 N N . ASP A 1 311 ? -10.109 -5.077 2.622 1.00 92.88 311 ASP A N 1
ATOM 2595 C CA . ASP A 1 311 ? -11.370 -5.808 2.731 1.00 92.88 311 ASP A CA 1
ATOM 2596 C C . ASP A 1 311 ? -11.343 -6.818 3.892 1.00 92.88 311 ASP A C 1
ATOM 2598 O O . ASP A 1 311 ? -12.196 -6.789 4.780 1.00 92.88 311 ASP A O 1
ATOM 2602 N N . THR A 1 312 ? -10.275 -7.618 3.976 1.00 93.56 312 THR A N 1
ATOM 2603 C CA . THR A 1 312 ? -10.014 -8.509 5.117 1.00 93.56 312 THR A CA 1
ATOM 2604 C C . THR A 1 312 ? -9.745 -7.728 6.406 1.00 93.56 312 THR A C 1
ATOM 2606 O O . THR A 1 312 ? -10.157 -8.166 7.480 1.00 93.56 312 THR A O 1
ATOM 2609 N N . LEU A 1 313 ? -9.100 -6.555 6.332 1.00 94.94 313 LEU A N 1
ATOM 2610 C CA . LEU A 1 313 ? -8.904 -5.679 7.494 1.00 94.94 313 LEU A CA 1
ATOM 2611 C C . LEU A 1 313 ? -10.233 -5.138 8.040 1.00 94.94 313 LEU A C 1
ATOM 2613 O O . LEU A 1 313 ? -10.408 -5.124 9.256 1.00 94.94 313 LEU A O 1
ATOM 2617 N N . ILE A 1 314 ? -11.187 -4.754 7.182 1.00 95.12 314 ILE A N 1
ATOM 2618 C CA . ILE A 1 314 ? -12.541 -4.340 7.589 1.00 95.12 314 ILE A CA 1
ATOM 2619 C C . ILE A 1 314 ? -13.256 -5.482 8.316 1.00 95.12 314 ILE A C 1
ATOM 2621 O O . ILE A 1 314 ? -13.786 -5.268 9.406 1.00 95.12 314 ILE A O 1
ATOM 2625 N N . GLU A 1 315 ? -13.248 -6.693 7.755 1.00 94.56 315 GLU A N 1
ATOM 2626 C CA . GLU A 1 315 ? -13.922 -7.854 8.353 1.00 94.56 315 GLU A CA 1
ATOM 2627 C C . GLU A 1 315 ? -13.289 -8.269 9.684 1.00 94.56 315 GLU A C 1
ATOM 2629 O O . GLU A 1 315 ? -13.996 -8.439 10.680 1.00 94.56 315 GLU A O 1
ATOM 2634 N N . ARG A 1 316 ? -11.952 -8.337 9.737 1.00 95.88 316 ARG A N 1
ATOM 2635 C CA . ARG A 1 316 ? -11.192 -8.578 10.969 1.00 95.88 316 ARG A CA 1
ATOM 2636 C C . ARG A 1 316 ? -11.518 -7.523 12.023 1.00 95.88 316 ARG A C 1
ATOM 2638 O O . ARG A 1 316 ? -11.802 -7.877 13.164 1.00 95.88 316 ARG A O 1
ATOM 2645 N N . ASN A 1 317 ? -11.500 -6.242 11.656 1.00 95.81 317 ASN A N 1
ATOM 2646 C CA . ASN A 1 317 ? -11.748 -5.143 12.586 1.00 95.81 317 ASN A CA 1
ATOM 2647 C C . ASN A 1 317 ? -13.198 -5.133 13.084 1.00 95.81 317 ASN A C 1
ATOM 2649 O O . ASN A 1 317 ? -13.413 -4.896 14.272 1.00 95.81 317 ASN A O 1
ATOM 2653 N N . LEU A 1 318 ? -14.178 -5.446 12.231 1.00 94.25 318 LEU A N 1
ATOM 2654 C CA . LEU A 1 318 ? -15.580 -5.599 12.623 1.00 94.25 318 LEU A CA 1
ATOM 2655 C C . LEU A 1 318 ? -15.763 -6.765 13.603 1.00 94.25 318 LEU A C 1
ATOM 2657 O O . LEU A 1 318 ? -16.319 -6.567 14.684 1.00 94.25 318 LEU A O 1
ATOM 2661 N N . MET A 1 319 ? -15.265 -7.956 13.255 1.00 93.31 319 MET A N 1
ATOM 2662 C CA . MET A 1 319 ? -15.409 -9.158 14.079 1.00 93.31 319 MET A CA 1
ATOM 2663 C C . MET A 1 319 ? -14.741 -8.980 15.447 1.00 93.31 319 MET A C 1
ATOM 2665 O O . MET A 1 319 ? -15.400 -9.136 16.469 1.00 93.31 319 MET A O 1
ATOM 2669 N N . VAL A 1 320 ? -13.470 -8.567 15.479 1.00 93.25 320 VAL A N 1
ATOM 2670 C CA . VAL A 1 320 ? -12.708 -8.369 16.724 1.00 93.25 320 VAL A CA 1
ATOM 2671 C C . VAL A 1 320 ? -13.351 -7.300 17.616 1.00 93.25 320 VAL A C 1
ATOM 2673 O O . VAL A 1 320 ? -13.508 -7.514 18.819 1.00 93.25 320 VAL A O 1
ATOM 2676 N N . SER A 1 321 ? -13.807 -6.182 17.039 1.00 92.19 321 SER A N 1
ATOM 2677 C CA . SER A 1 321 ? -14.491 -5.120 17.795 1.00 92.19 321 SER A CA 1
ATOM 2678 C C . SER A 1 321 ? -15.799 -5.590 18.436 1.00 92.19 321 SER A C 1
ATOM 2680 O O . SER A 1 321 ? -16.110 -5.204 19.566 1.00 92.19 321 SER A O 1
ATOM 2682 N N . LEU A 1 322 ? -16.575 -6.422 17.733 1.00 91.12 322 LEU A N 1
ATOM 2683 C CA . LEU A 1 322 ? -17.812 -6.993 18.264 1.00 91.12 322 LEU A CA 1
ATOM 2684 C C . LEU A 1 322 ? -17.530 -8.049 19.342 1.00 91.12 322 LEU A C 1
ATOM 2686 O O . LEU A 1 322 ? -18.198 -8.024 20.379 1.00 91.12 322 LEU A O 1
ATOM 2690 N N . SER A 1 323 ? -16.515 -8.901 19.161 1.00 92.62 323 SER A N 1
ATOM 2691 C CA . SER A 1 323 ? -16.101 -9.895 20.161 1.00 92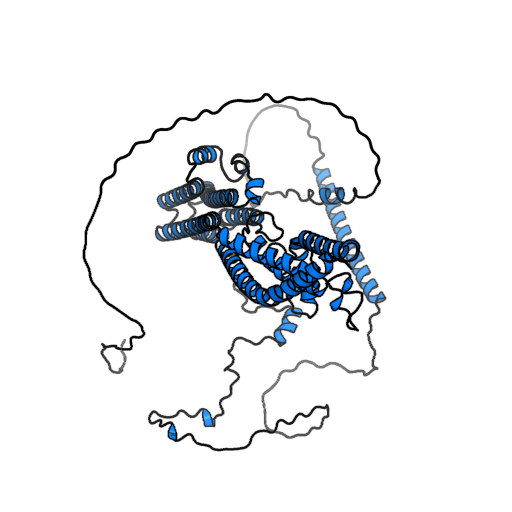.62 323 SER A CA 1
ATOM 2692 C C . SER A 1 323 ? -15.659 -9.240 21.474 1.00 92.62 323 SER A C 1
ATOM 2694 O O . SER A 1 323 ? -16.099 -9.661 22.542 1.00 92.62 323 SER A O 1
ATOM 2696 N N . TYR A 1 324 ? -14.878 -8.151 21.428 1.00 90.94 324 TYR A N 1
ATOM 2697 C CA . TYR A 1 324 ? -14.555 -7.370 22.633 1.00 90.94 324 TYR A CA 1
ATOM 2698 C C . TYR A 1 324 ? -15.807 -6.763 23.283 1.00 90.94 324 TYR A C 1
ATOM 2700 O O . TYR A 1 324 ? -16.000 -6.891 24.488 1.00 90.94 324 TYR A O 1
ATOM 2708 N N . ALA A 1 325 ? -16.710 -6.166 22.498 1.00 88.31 325 ALA A N 1
ATOM 2709 C CA . ALA A 1 325 ? -17.921 -5.537 23.030 1.00 88.31 325 ALA A CA 1
ATOM 2710 C C . ALA A 1 325 ? -18.929 -6.522 23.668 1.00 88.31 325 ALA A C 1
ATOM 2712 O O . ALA A 1 325 ? -19.787 -6.085 24.449 1.00 88.31 325 ALA A O 1
ATOM 2713 N N . THR A 1 326 ? -18.869 -7.818 23.331 1.00 88.56 326 THR A N 1
ATOM 2714 C CA . THR A 1 326 ? -19.933 -8.790 23.647 1.00 88.56 326 THR A CA 1
ATOM 2715 C C . THR A 1 326 ? -19.485 -10.096 24.293 1.00 88.56 326 THR A C 1
ATOM 2717 O O . THR A 1 326 ? -20.173 -10.557 25.206 1.00 88.56 326 THR A O 1
ATOM 2720 N N . ASP A 1 327 ? -18.381 -10.689 23.840 1.00 88.31 327 ASP A N 1
ATOM 2721 C CA . ASP A 1 327 ? -18.024 -12.068 24.174 1.00 88.31 327 ASP A CA 1
ATOM 2722 C C . ASP A 1 327 ? -16.899 -12.177 25.193 1.00 88.31 327 ASP A C 1
ATOM 2724 O O . ASP A 1 327 ? -16.968 -13.033 26.075 1.00 88.31 327 ASP A O 1
ATOM 2728 N N . PHE A 1 328 ? -15.925 -11.270 25.117 1.00 86.94 328 PHE A N 1
ATOM 2729 C CA . PHE A 1 328 ? -14.860 -11.119 26.112 1.00 86.94 328 PHE A CA 1
ATOM 2730 C C . PHE A 1 328 ? -15.237 -10.155 27.249 1.00 86.94 328 PHE A C 1
ATOM 2732 O O . PHE A 1 328 ? -14.564 -10.119 28.278 1.00 86.94 328 PHE A O 1
ATOM 2739 N N . PHE A 1 329 ? -16.307 -9.371 27.079 1.00 86.81 329 PHE A N 1
ATOM 2740 C CA . PHE A 1 329 ? -16.737 -8.394 28.075 1.00 86.81 329 PHE A CA 1
ATOM 2741 C C . PHE A 1 329 ? -17.183 -9.077 29.376 1.00 86.81 329 PHE A C 1
ATOM 2743 O O . PHE A 1 329 ? -18.175 -9.805 29.372 1.00 86.81 329 PHE A O 1
ATOM 2750 N N . ASP A 1 330 ? -16.484 -8.784 30.479 1.00 84.50 330 ASP A N 1
ATOM 2751 C CA . ASP A 1 330 ? -16.785 -9.276 31.837 1.00 84.50 330 ASP A CA 1
ATOM 2752 C C . ASP A 1 330 ? -16.808 -10.823 31.935 1.00 84.50 330 ASP A C 1
ATOM 2754 O O . ASP A 1 330 ? -17.575 -11.422 32.688 1.00 84.50 330 ASP A O 1
ATOM 2758 N N . ARG A 1 331 ? -15.973 -11.490 31.116 1.00 85.50 331 ARG A N 1
ATOM 2759 C CA . ARG A 1 331 ? -15.816 -12.958 31.057 1.00 85.50 331 ARG A CA 1
ATOM 2760 C C . ARG A 1 331 ? -14.345 -13.380 31.093 1.00 85.50 331 ARG A C 1
ATOM 2762 O O . ARG A 1 331 ? -13.843 -14.018 30.168 1.00 85.50 331 ARG A O 1
ATOM 2769 N N . VAL A 1 332 ? -13.649 -13.009 32.163 1.00 87.88 332 VAL A N 1
ATOM 2770 C CA . VAL A 1 332 ? -12.319 -13.564 32.458 1.00 87.88 332 VAL A CA 1
ATOM 2771 C C . VAL A 1 332 ? -12.431 -15.043 32.877 1.00 87.88 332 VAL A C 1
ATOM 2773 O O . VAL A 1 332 ? -13.433 -15.413 33.492 1.00 87.88 332 VAL A O 1
ATOM 2776 N N . PRO A 1 333 ? -11.442 -15.900 32.555 1.00 91.31 333 PRO A N 1
ATOM 2777 C CA . PRO A 1 333 ? -11.326 -17.231 33.150 1.00 91.31 333 PRO A CA 1
ATOM 2778 C C . PRO A 1 333 ? -11.108 -17.173 34.670 1.00 91.31 333 PRO A C 1
ATOM 2780 O O . PRO A 1 333 ? -10.688 -16.144 35.203 1.00 91.31 333 PRO A O 1
ATOM 2783 N N . ASP A 1 334 ? -11.341 -18.297 35.350 1.00 91.94 334 ASP A N 1
ATOM 2784 C CA . ASP A 1 334 ? -11.016 -18.450 36.771 1.00 91.94 334 ASP A CA 1
ATOM 2785 C C . ASP A 1 334 ? -9.506 -18.259 37.025 1.00 91.94 334 ASP A C 1
ATOM 2787 O O . ASP A 1 334 ? -8.666 -18.599 36.187 1.00 91.94 334 ASP A O 1
ATOM 2791 N N . LEU A 1 335 ? -9.153 -17.715 38.194 1.00 93.12 335 LEU A N 1
ATOM 2792 C CA . LEU A 1 335 ? -7.759 -17.488 38.584 1.00 93.12 335 LEU A CA 1
ATOM 2793 C C . LEU A 1 335 ? -7.080 -18.814 38.963 1.00 93.12 335 LEU A C 1
ATOM 2795 O O . LEU A 1 335 ? -7.582 -19.554 39.807 1.00 93.12 335 LEU A O 1
ATOM 2799 N N . VAL A 1 336 ? -5.920 -19.086 38.362 1.00 93.06 336 VAL A N 1
ATOM 2800 C CA . VAL A 1 336 ? -5.122 -20.305 38.569 1.00 93.06 336 VAL A CA 1
ATOM 2801 C C . VAL A 1 336 ? -3.655 -19.921 38.770 1.00 93.06 336 VAL A C 1
ATOM 2803 O O . VAL A 1 336 ? -3.164 -18.982 38.143 1.00 93.06 336 VAL A O 1
ATOM 2806 N N . GLU A 1 337 ? -2.951 -20.643 39.641 1.00 91.38 337 GLU A N 1
ATOM 2807 C CA . GLU A 1 337 ? -1.513 -20.473 39.857 1.00 91.38 337 GLU A CA 1
ATOM 2808 C C . GLU A 1 337 ? -0.710 -20.859 38.601 1.00 91.38 337 GLU A C 1
ATOM 2810 O O . GLU A 1 337 ? -0.957 -21.889 37.969 1.00 91.38 337 GLU A O 1
ATOM 2815 N N . MET A 1 338 ? 0.250 -20.018 38.210 1.00 89.56 338 MET A N 1
ATOM 2816 C CA . MET A 1 338 ? 1.011 -20.201 36.975 1.00 89.56 338 MET A CA 1
ATOM 2817 C C . MET A 1 338 ? 2.247 -21.077 37.206 1.00 89.56 338 MET A C 1
ATOM 2819 O O . MET A 1 338 ? 3.153 -20.697 37.944 1.00 89.56 338 MET A O 1
ATOM 2823 N N . ASN A 1 339 ? 2.345 -22.202 36.490 1.00 89.12 339 ASN A N 1
ATOM 2824 C CA . ASN A 1 339 ? 3.601 -22.947 36.403 1.00 89.12 339 ASN A CA 1
ATOM 2825 C C . ASN A 1 339 ? 4.671 -22.088 35.702 1.00 89.12 339 ASN A C 1
ATOM 2827 O O . ASN A 1 339 ? 4.498 -21.678 34.555 1.00 89.12 339 ASN A O 1
ATOM 2831 N N . VAL A 1 340 ? 5.775 -21.828 36.402 1.00 88.69 340 VAL A N 1
ATOM 2832 C CA . VAL A 1 340 ? 6.859 -20.932 35.966 1.00 88.69 340 VAL A CA 1
ATOM 2833 C C . VAL A 1 340 ? 7.782 -21.590 34.921 1.00 88.69 340 VAL A C 1
ATOM 2835 O O . VAL A 1 340 ? 8.531 -20.898 34.232 1.00 88.69 340 VAL A O 1
ATOM 2838 N N . ILE A 1 341 ? 7.733 -22.918 34.759 1.00 88.19 341 ILE A N 1
ATOM 2839 C CA . ILE A 1 341 ? 8.601 -23.661 33.833 1.00 88.19 341 ILE A CA 1
ATOM 2840 C C . ILE A 1 341 ? 7.926 -23.809 32.463 1.00 88.19 341 ILE A C 1
ATOM 2842 O O . ILE A 1 341 ? 6.938 -24.529 32.314 1.00 88.19 341 ILE A O 1
ATOM 2846 N N . LEU A 1 342 ? 8.506 -23.181 31.435 1.00 87.31 342 LEU A N 1
ATOM 2847 C CA . LEU A 1 342 ? 8.077 -23.341 30.042 1.00 87.31 342 LEU A CA 1
ATOM 2848 C C . LEU A 1 342 ? 8.617 -24.660 29.444 1.00 87.31 342 LEU A C 1
ATOM 2850 O O . LEU A 1 342 ? 9.833 -24.860 29.420 1.00 87.31 342 LEU A O 1
ATOM 2854 N N . PRO A 1 343 ? 7.756 -25.565 28.935 1.00 90.12 343 PRO A N 1
ATOM 2855 C CA . PRO A 1 343 ? 8.192 -26.832 28.354 1.00 90.12 343 PRO A CA 1
ATOM 2856 C C . PRO A 1 343 ? 8.703 -26.671 26.914 1.00 90.12 343 PRO A C 1
ATOM 2858 O O . PRO A 1 343 ? 8.150 -25.917 26.114 1.00 90.12 343 PRO A O 1
ATOM 2861 N N . HIS A 1 344 ? 9.716 -27.461 26.552 1.00 88.19 344 HIS A N 1
ATOM 2862 C CA . HIS A 1 344 ? 10.279 -27.510 25.202 1.00 88.19 344 HIS A CA 1
ATOM 2863 C C . HIS A 1 344 ? 9.840 -28.764 24.434 1.00 88.19 344 HIS A C 1
ATOM 2865 O O . HIS A 1 344 ? 9.900 -29.880 24.946 1.00 88.19 344 HIS A O 1
ATOM 2871 N N . THR A 1 345 ? 9.477 -28.602 23.158 1.00 93.62 345 THR A N 1
ATOM 2872 C CA . THR A 1 345 ? 9.351 -29.733 22.221 1.00 93.62 345 THR A CA 1
ATOM 2873 C C . THR A 1 345 ? 10.734 -30.249 21.819 1.00 93.62 345 THR A C 1
ATOM 2875 O O . THR A 1 345 ? 11.692 -29.473 21.784 1.00 93.62 345 THR A O 1
ATOM 2878 N N . VAL A 1 346 ? 10.838 -31.525 21.426 1.00 91.38 346 VAL A N 1
ATOM 2879 C CA . VAL A 1 346 ? 12.104 -32.166 21.001 1.00 91.38 346 VAL A CA 1
ATOM 2880 C C . VAL A 1 346 ? 12.836 -31.356 19.918 1.00 91.38 346 VAL A C 1
ATOM 2882 O O . VAL A 1 346 ? 14.046 -31.154 20.006 1.00 91.38 346 VAL A O 1
ATOM 2885 N N . GLN A 1 347 ? 12.102 -30.819 18.935 1.00 88.19 347 GLN A N 1
ATOM 2886 C CA . GLN A 1 347 ? 12.668 -29.957 17.889 1.00 88.19 347 GLN A CA 1
ATOM 2887 C C . GLN A 1 347 ? 13.208 -28.634 18.456 1.00 88.19 347 GLN A C 1
ATOM 2889 O O . GLN A 1 347 ? 14.318 -28.230 18.115 1.00 88.19 347 GLN A O 1
ATOM 2894 N N . SER A 1 348 ? 12.473 -27.976 19.362 1.00 88.38 348 SER A N 1
ATOM 2895 C CA . SER A 1 348 ? 12.944 -26.733 19.992 1.00 88.38 348 SER A CA 1
ATOM 2896 C C . SER A 1 348 ? 14.160 -26.957 20.902 1.00 88.38 348 SER A C 1
ATOM 2898 O O . SER A 1 348 ? 15.086 -26.151 20.881 1.00 88.38 348 SER A O 1
ATOM 2900 N N . ALA A 1 349 ? 14.221 -28.082 21.624 1.00 87.75 349 ALA A N 1
ATOM 2901 C CA . ALA A 1 349 ? 15.350 -28.442 22.480 1.00 87.75 349 ALA A CA 1
ATOM 2902 C C . ALA A 1 349 ? 16.634 -28.717 21.672 1.00 87.75 349 ALA A C 1
ATOM 2904 O O . ALA A 1 349 ? 17.729 -28.352 22.100 1.00 87.75 349 ALA A O 1
ATOM 2905 N N . ALA A 1 350 ? 16.515 -29.299 20.473 1.00 86.50 350 ALA A N 1
ATOM 2906 C CA . ALA A 1 350 ? 17.647 -29.474 19.561 1.00 86.50 350 ALA A CA 1
ATOM 2907 C C . ALA A 1 350 ? 18.227 -28.129 19.075 1.00 86.50 350 ALA A C 1
ATOM 2909 O O . ALA A 1 350 ? 19.443 -28.002 18.929 1.00 86.50 350 ALA A O 1
ATOM 2910 N N . ILE A 1 351 ? 17.373 -27.116 18.876 1.00 85.62 351 ILE A N 1
ATOM 2911 C CA . ILE A 1 351 ? 17.780 -25.747 18.515 1.00 85.62 351 ILE A CA 1
ATOM 2912 C C . ILE A 1 351 ? 18.361 -25.008 19.733 1.00 85.62 351 ILE A C 1
ATOM 2914 O O . ILE A 1 351 ? 19.372 -24.321 19.603 1.00 85.62 351 ILE A O 1
ATOM 2918 N N . MET A 1 352 ? 17.779 -25.193 20.924 1.00 77.62 352 MET A N 1
ATOM 2919 C CA . MET A 1 352 ? 18.192 -24.537 22.174 1.00 77.62 352 MET A CA 1
ATOM 2920 C C . MET A 1 352 ? 19.667 -24.782 22.528 1.00 77.62 352 MET A C 1
ATOM 2922 O O . MET A 1 352 ? 20.316 -23.888 23.060 1.00 77.62 352 MET A O 1
ATOM 2926 N N . LYS A 1 353 ? 20.243 -25.932 22.145 1.00 72.88 353 LYS A N 1
ATOM 2927 C CA . LYS A 1 353 ? 21.688 -26.218 22.286 1.00 72.88 353 LYS A CA 1
ATOM 2928 C C . LYS A 1 353 ? 22.613 -25.230 21.549 1.00 72.88 353 LYS A C 1
ATOM 2930 O O . LYS A 1 353 ? 23.821 -25.280 21.748 1.00 72.88 353 LYS A O 1
ATOM 2935 N N . ARG A 1 354 ? 22.068 -24.372 20.679 1.00 72.56 354 ARG A N 1
ATOM 2936 C CA . ARG A 1 354 ? 22.774 -23.316 19.930 1.00 72.56 354 ARG A CA 1
ATOM 2937 C C . ARG A 1 354 ? 22.326 -21.900 20.326 1.00 72.56 354 ARG A C 1
ATOM 2939 O O . ARG A 1 354 ? 22.701 -20.941 19.657 1.00 72.56 354 ARG A O 1
ATOM 2946 N N . ALA A 1 355 ? 21.490 -21.758 21.354 1.00 76.75 355 ALA A N 1
ATOM 2947 C CA . ALA A 1 355 ? 20.989 -20.465 21.805 1.00 76.75 355 ALA A CA 1
ATOM 2948 C C . ALA A 1 355 ? 21.979 -19.803 22.775 1.00 76.75 355 ALA A C 1
ATOM 2950 O O . ALA A 1 355 ? 22.321 -20.379 23.806 1.00 76.75 355 ALA A O 1
ATOM 2951 N N . ASN A 1 356 ? 22.387 -18.569 22.475 1.00 76.50 356 ASN A N 1
ATOM 2952 C CA . ASN A 1 356 ? 23.164 -17.746 23.400 1.00 76.50 356 ASN A CA 1
ATOM 2953 C C . ASN A 1 356 ? 22.199 -17.001 24.346 1.00 76.50 356 ASN A C 1
ATOM 2955 O O . ASN A 1 356 ? 21.422 -16.173 23.862 1.00 76.50 356 ASN A O 1
ATOM 2959 N N . PRO A 1 357 ? 22.210 -17.264 25.667 1.00 79.62 357 PRO A N 1
ATOM 2960 C CA . PRO A 1 357 ? 21.348 -16.563 26.616 1.00 79.62 357 PRO A CA 1
ATOM 2961 C C . PRO A 1 357 ? 21.754 -15.089 26.777 1.00 79.62 357 PRO A C 1
ATOM 2963 O O . PRO A 1 357 ? 22.919 -14.717 26.629 1.00 79.62 357 PRO A O 1
ATOM 2966 N N . MET A 1 358 ? 20.782 -14.236 27.113 1.00 82.62 358 MET A N 1
ATOM 2967 C CA . MET A 1 358 ? 20.950 -12.779 27.191 1.00 82.62 358 MET A CA 1
ATOM 2968 C C . MET A 1 358 ? 21.640 -12.327 28.495 1.00 82.62 358 MET A C 1
ATOM 2970 O O . MET A 1 358 ? 21.073 -11.582 29.289 1.00 82.62 358 MET A O 1
ATOM 2974 N N . HIS A 1 359 ? 22.879 -12.771 28.717 1.00 79.81 359 HIS A N 1
ATOM 2975 C CA . HIS A 1 359 ? 23.723 -12.313 29.832 1.00 79.81 359 HIS A CA 1
ATOM 2976 C C . HIS A 1 359 ? 24.682 -11.172 29.442 1.00 79.81 359 HIS A C 1
ATOM 2978 O O . HIS A 1 359 ? 25.285 -10.552 30.310 1.00 79.81 359 HIS A O 1
ATOM 2984 N N . GLY A 1 360 ? 24.785 -10.847 28.149 1.00 79.75 360 GLY A N 1
ATOM 2985 C CA . GLY A 1 360 ? 25.675 -9.803 27.630 1.00 79.75 360 GLY A CA 1
ATOM 2986 C C . GLY A 1 360 ? 27.090 -10.313 27.334 1.00 79.75 360 GLY A C 1
ATOM 2987 O O . GLY A 1 360 ? 27.604 -11.214 27.993 1.00 79.75 360 GLY A O 1
ATOM 2988 N N . SER A 1 361 ? 27.733 -9.732 26.319 1.00 84.75 361 SER A N 1
ATOM 2989 C CA . SER A 1 361 ? 29.024 -10.201 25.781 1.00 84.75 361 SER A CA 1
ATOM 2990 C C . SER A 1 361 ? 30.183 -10.155 26.785 1.00 84.75 361 SER A C 1
ATOM 2992 O O . SER A 1 361 ? 31.124 -10.941 26.676 1.00 84.75 361 SER A O 1
ATOM 2994 N N . ALA A 1 362 ? 30.113 -9.263 27.776 1.00 81.56 362 ALA A N 1
ATOM 2995 C CA . ALA A 1 362 ? 31.150 -9.090 28.787 1.00 81.56 362 ALA A CA 1
ATOM 2996 C C . ALA A 1 362 ? 31.168 -10.187 29.871 1.00 81.56 362 ALA A C 1
ATOM 2998 O O . ALA A 1 362 ? 32.199 -10.369 30.506 1.00 81.56 362 ALA A O 1
ATOM 2999 N N . VAL A 1 363 ? 30.086 -10.950 30.086 1.00 83.00 363 VAL A N 1
ATOM 3000 C CA . VAL A 1 363 ? 30.010 -11.921 31.205 1.00 83.00 363 VAL A CA 1
ATOM 3001 C C . VAL A 1 363 ? 30.993 -13.090 31.053 1.00 83.00 363 VAL A C 1
ATOM 3003 O O . VAL A 1 363 ? 31.482 -13.626 32.043 1.00 83.00 363 VAL A O 1
ATOM 3006 N N . THR A 1 364 ? 31.362 -13.450 29.823 1.00 77.62 364 THR A N 1
ATOM 3007 C CA . THR A 1 364 ? 32.433 -14.425 29.544 1.00 77.62 364 THR A CA 1
ATOM 3008 C C . THR A 1 364 ? 33.855 -13.864 29.684 1.00 77.62 364 THR A C 1
ATOM 3010 O O . THR A 1 364 ? 34.814 -14.634 29.619 1.00 77.62 364 THR A O 1
ATOM 3013 N N . VAL A 1 365 ? 34.031 -12.552 29.884 1.00 84.00 365 VAL A N 1
ATOM 3014 C CA . VAL A 1 365 ? 35.353 -11.912 29.993 1.00 84.00 365 VAL A CA 1
ATOM 3015 C C . VAL A 1 365 ? 35.891 -12.054 31.416 1.00 84.00 365 VAL A C 1
ATOM 3017 O O . VAL A 1 365 ? 35.629 -11.240 32.300 1.00 84.00 365 VAL A O 1
ATOM 3020 N N . LYS A 1 366 ? 36.701 -13.092 31.637 1.00 84.81 366 LYS A N 1
ATOM 3021 C CA . LYS A 1 366 ? 37.470 -13.258 32.875 1.00 84.81 366 LYS A CA 1
ATOM 3022 C C . LYS A 1 366 ? 38.661 -12.295 32.884 1.00 84.81 366 LYS A C 1
ATOM 3024 O O . LYS A 1 366 ? 39.697 -12.594 32.295 1.00 84.81 366 LYS A O 1
ATOM 3029 N N . VAL A 1 367 ? 38.529 -11.161 33.571 1.00 85.81 367 VAL A N 1
ATOM 3030 C CA . VAL A 1 367 ? 39.669 -10.282 33.885 1.00 85.81 367 VAL A CA 1
ATOM 3031 C C . VAL A 1 367 ? 40.662 -11.063 34.767 1.00 85.81 367 VAL A C 1
ATOM 3033 O O . VAL A 1 367 ? 40.234 -11.586 35.799 1.00 85.81 367 VAL A O 1
ATOM 3036 N N . PRO A 1 368 ? 41.957 -11.178 34.411 1.00 87.31 368 PRO A N 1
ATOM 3037 C CA . PRO A 1 368 ? 42.960 -11.842 35.247 1.00 87.31 368 PRO A CA 1
ATOM 3038 C C . PRO A 1 368 ? 43.060 -11.203 36.637 1.00 87.31 368 PRO A C 1
ATOM 3040 O O . PRO A 1 368 ? 43.008 -9.982 36.750 1.00 87.31 368 PRO A O 1
ATOM 3043 N N . ALA A 1 369 ? 43.251 -12.000 37.694 1.00 80.38 369 ALA A N 1
ATOM 3044 C CA . ALA A 1 369 ? 43.225 -11.514 39.083 1.00 80.38 369 ALA A CA 1
ATOM 3045 C C . ALA A 1 369 ? 44.221 -10.366 39.365 1.00 80.38 369 ALA A C 1
ATOM 3047 O O . ALA A 1 369 ? 43.924 -9.453 40.131 1.00 80.38 369 ALA A O 1
ATOM 3048 N N . GLU A 1 370 ? 45.373 -10.350 38.690 1.00 78.75 370 GLU A N 1
ATOM 3049 C CA . GLU A 1 370 ? 46.350 -9.254 38.776 1.00 78.75 370 GLU A CA 1
ATOM 3050 C C . GLU A 1 370 ? 45.800 -7.908 38.275 1.00 78.75 370 GLU A C 1
ATOM 3052 O O . GLU A 1 370 ? 46.170 -6.860 38.800 1.00 78.75 370 GLU A O 1
ATOM 3057 N N . GLN A 1 371 ? 44.898 -7.951 37.289 1.00 76.94 371 GLN A N 1
ATOM 3058 C CA . GLN A 1 371 ? 44.252 -6.806 36.642 1.00 76.94 371 GLN A CA 1
ATOM 3059 C C . GLN A 1 371 ? 42.917 -6.421 37.309 1.00 76.94 371 GLN A C 1
ATOM 3061 O O . GLN A 1 371 ? 42.325 -5.411 36.947 1.00 76.94 371 GLN A O 1
ATOM 3066 N N . GLN A 1 372 ? 42.449 -7.193 38.299 1.00 78.31 372 GLN A N 1
ATOM 3067 C CA . GLN A 1 372 ? 41.276 -6.858 39.124 1.00 78.31 372 GLN A CA 1
ATOM 3068 C C . GLN A 1 372 ? 41.610 -5.901 40.285 1.00 78.31 372 GLN A C 1
ATOM 3070 O O . GLN A 1 372 ? 40.715 -5.477 41.014 1.00 78.31 372 GLN A O 1
ATOM 3075 N N . LYS A 1 373 ? 42.893 -5.573 40.495 1.00 81.19 373 LYS A N 1
ATOM 3076 C CA . LYS A 1 373 ? 43.342 -4.705 41.591 1.00 81.19 373 LYS A CA 1
ATOM 3077 C C . LYS A 1 373 ? 42.792 -3.287 41.421 1.00 81.19 373 LYS A C 1
ATOM 3079 O O . LYS A 1 373 ? 43.098 -2.613 40.440 1.00 81.19 373 LYS A O 1
ATOM 3084 N N . LEU A 1 374 ? 42.024 -2.828 42.409 1.00 75.88 374 LEU A N 1
ATOM 3085 C CA . LEU A 1 374 ? 41.575 -1.440 42.492 1.00 75.88 374 LEU A CA 1
ATOM 3086 C C . LEU A 1 374 ? 42.784 -0.506 42.627 1.00 75.88 37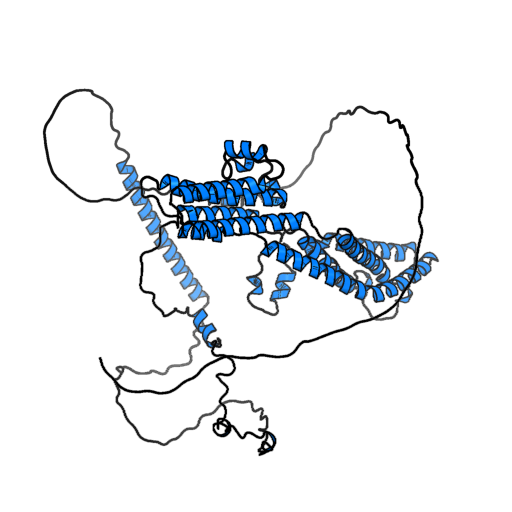4 LEU A C 1
ATOM 3088 O O . LEU A 1 374 ? 43.668 -0.738 43.453 1.00 75.88 374 LEU A O 1
ATOM 3092 N N . ILE A 1 375 ? 42.802 0.557 41.826 1.00 77.94 375 ILE A N 1
ATOM 3093 C CA . ILE A 1 375 ? 43.788 1.635 41.922 1.00 77.94 375 ILE A CA 1
ATOM 3094 C C . ILE A 1 375 ? 43.181 2.728 42.809 1.00 77.94 375 ILE A C 1
ATOM 3096 O O . ILE A 1 375 ? 42.050 3.146 42.568 1.00 77.94 375 ILE A O 1
ATOM 3100 N N . SER A 1 376 ? 43.906 3.167 43.838 1.00 73.19 376 SER A N 1
ATOM 3101 C CA . SER A 1 376 ? 43.467 4.238 44.740 1.00 73.19 376 SER A CA 1
ATOM 3102 C C . SER A 1 376 ? 43.604 5.630 44.106 1.00 73.19 376 SER A C 1
ATOM 3104 O O . SER A 1 376 ? 44.322 5.811 43.122 1.00 73.19 376 SER A O 1
ATOM 3106 N N . ASP A 1 377 ? 42.928 6.628 44.686 1.00 59.72 377 ASP A N 1
ATOM 3107 C CA . ASP A 1 377 ? 42.619 7.926 44.051 1.00 59.72 377 ASP A CA 1
ATOM 3108 C C . ASP A 1 377 ? 43.821 8.794 43.617 1.00 59.72 377 ASP A C 1
ATOM 3110 O O . ASP A 1 377 ? 43.651 9.763 42.880 1.00 59.72 377 ASP A O 1
ATOM 3114 N N . ASN A 1 378 ? 45.054 8.429 43.983 1.00 60.81 378 ASN A N 1
ATOM 3115 C CA . ASN A 1 378 ? 46.287 9.057 43.490 1.00 60.81 378 ASN A CA 1
ATOM 3116 C C . ASN A 1 378 ? 46.759 8.465 42.140 1.00 60.81 378 ASN A C 1
ATOM 3118 O O . ASN A 1 378 ? 47.955 8.252 41.922 1.00 60.81 378 ASN A O 1
ATOM 3122 N N . PHE A 1 379 ? 45.835 8.172 41.219 1.00 54.91 379 PHE A N 1
ATOM 3123 C CA . PHE A 1 379 ? 46.165 7.549 39.935 1.00 54.91 379 PHE A CA 1
ATOM 3124 C C . PHE A 1 379 ? 46.840 8.525 38.957 1.00 54.91 379 PHE A C 1
ATOM 3126 O O . PHE A 1 379 ? 46.201 9.414 38.393 1.00 54.91 379 PHE A O 1
ATOM 3133 N N . GLN A 1 380 ? 48.129 8.304 38.685 1.00 59.25 380 GLN A N 1
ATOM 3134 C CA . GLN A 1 380 ? 48.833 8.914 37.554 1.00 59.25 380 GLN A CA 1
ATOM 3135 C C . GLN A 1 380 ? 48.974 7.894 36.406 1.00 59.25 380 GLN A C 1
ATOM 3137 O O . GLN A 1 380 ? 49.644 6.873 36.584 1.00 59.25 380 GLN A O 1
ATOM 3142 N N . PRO A 1 381 ? 48.409 8.150 35.208 1.00 54.81 381 PRO A N 1
ATOM 3143 C CA . PRO A 1 381 ? 48.373 7.165 34.120 1.00 54.81 381 PRO A CA 1
ATOM 3144 C C . PRO A 1 381 ? 49.732 6.899 33.446 1.00 54.81 381 PRO A C 1
ATOM 3146 O O . PRO A 1 381 ? 49.837 5.983 32.634 1.00 54.81 381 PRO A O 1
ATOM 3149 N N . ALA A 1 382 ? 50.778 7.666 33.772 1.00 51.25 382 ALA A N 1
ATOM 3150 C CA . ALA A 1 382 ? 52.104 7.549 33.157 1.00 51.25 382 ALA A CA 1
ATOM 3151 C C . ALA A 1 382 ? 52.854 6.246 33.506 1.00 51.25 382 ALA A C 1
ATOM 3153 O O . ALA A 1 382 ? 53.739 5.834 32.761 1.00 51.25 382 ALA A O 1
ATOM 3154 N N . ASN A 1 383 ? 52.496 5.577 34.608 1.00 52.50 383 ASN A N 1
ATOM 3155 C CA . ASN A 1 383 ? 53.252 4.433 35.138 1.00 52.50 383 ASN A CA 1
ATOM 3156 C C . ASN A 1 383 ? 52.872 3.070 34.516 1.00 52.50 383 ASN A C 1
ATOM 3158 O O . ASN A 1 383 ? 53.386 2.038 34.944 1.00 52.50 383 ASN A O 1
ATOM 3162 N N . ILE A 1 384 ? 51.984 3.031 33.514 1.00 56.50 384 ILE A N 1
ATOM 3163 C CA . ILE A 1 384 ? 51.544 1.785 32.859 1.00 56.50 384 ILE A CA 1
ATOM 3164 C C . ILE A 1 384 ? 52.415 1.499 31.623 1.00 56.50 384 ILE A C 1
ATOM 3166 O O . ILE A 1 384 ? 51.985 1.698 30.486 1.00 56.50 384 ILE A O 1
ATOM 3170 N N . ILE A 1 385 ? 53.650 1.025 31.830 1.00 47.50 385 ILE A N 1
ATOM 3171 C CA . ILE A 1 385 ? 54.562 0.648 30.733 1.00 47.50 385 ILE A CA 1
ATOM 3172 C C . ILE A 1 385 ? 55.152 -0.759 30.936 1.00 47.50 385 ILE A C 1
ATOM 3174 O O . ILE A 1 385 ? 56.014 -0.982 31.774 1.00 47.50 385 ILE A O 1
ATOM 3178 N N . LEU A 1 386 ? 54.704 -1.675 30.069 1.00 49.06 386 LEU A N 1
ATOM 3179 C CA . LEU A 1 386 ? 55.385 -2.889 29.587 1.00 49.06 386 LEU A CA 1
ATOM 3180 C C . LEU A 1 386 ? 56.047 -3.833 30.615 1.00 49.06 386 LEU A C 1
ATOM 3182 O O . LEU A 1 386 ? 57.261 -3.812 30.791 1.00 49.06 386 LEU A O 1
ATOM 3186 N N . ASN A 1 387 ? 55.299 -4.857 31.038 1.00 37.50 387 ASN A N 1
ATOM 3187 C CA . ASN A 1 387 ? 55.867 -6.207 31.130 1.00 37.50 387 ASN A CA 1
ATOM 3188 C C . ASN A 1 387 ? 55.484 -6.986 29.860 1.00 37.50 387 ASN A C 1
ATOM 3190 O O . ASN A 1 387 ? 54.343 -7.416 29.699 1.00 37.50 387 ASN A O 1
ATOM 3194 N N . LYS A 1 388 ? 56.429 -7.134 28.921 1.00 44.56 388 LYS A N 1
ATOM 3195 C CA . LYS A 1 388 ? 56.260 -7.996 27.739 1.00 44.56 388 LYS A CA 1
ATOM 3196 C C . LYS A 1 388 ? 56.531 -9.449 28.120 1.00 44.56 388 LYS A C 1
ATOM 3198 O O . LYS A 1 388 ? 57.593 -9.768 28.644 1.00 44.56 388 LYS A O 1
ATOM 3203 N N . SER A 1 389 ? 55.618 -10.341 27.764 1.00 33.12 389 SER A N 1
ATOM 3204 C CA . SER A 1 389 ? 55.855 -11.786 27.671 1.00 33.12 389 SER A CA 1
ATOM 3205 C C . SER A 1 389 ? 54.968 -12.371 26.561 1.00 33.12 389 SER A C 1
ATOM 3207 O O . SER A 1 389 ? 54.057 -11.680 26.099 1.00 33.12 389 SER A O 1
ATOM 3209 N N . PRO A 1 390 ? 55.346 -13.520 25.973 1.00 41.28 390 PRO A N 1
ATOM 3210 C CA . PRO A 1 390 ? 55.333 -13.632 24.516 1.00 41.28 390 PRO A CA 1
ATOM 3211 C C . PRO A 1 390 ? 53.972 -13.936 23.883 1.00 41.28 390 PRO A C 1
ATOM 3213 O O . PRO A 1 390 ? 53.096 -14.568 24.466 1.00 41.28 390 PRO A O 1
ATOM 3216 N N . ILE A 1 391 ? 53.860 -13.523 22.618 1.00 35.34 391 ILE A N 1
ATOM 3217 C CA . ILE A 1 391 ? 52.749 -13.824 21.711 1.00 35.34 391 ILE A CA 1
ATOM 3218 C C . ILE A 1 391 ? 52.576 -15.353 21.609 1.00 35.34 391 ILE A C 1
ATOM 3220 O O . ILE A 1 391 ? 53.526 -16.029 21.199 1.00 35.34 391 ILE A O 1
ATOM 3224 N N . PRO A 1 392 ? 51.386 -15.912 21.901 1.00 33.88 392 PRO A N 1
ATOM 3225 C CA . PRO A 1 392 ? 51.087 -17.302 21.583 1.00 33.88 392 PRO A CA 1
ATOM 3226 C C . PRO A 1 392 ? 51.154 -17.504 20.067 1.00 33.88 392 PRO A C 1
ATOM 3228 O O . PRO A 1 392 ? 50.444 -16.837 19.312 1.00 33.88 392 PRO A O 1
ATOM 3231 N N . LYS A 1 393 ? 52.011 -18.418 19.602 1.00 31.89 393 LYS A N 1
ATOM 3232 C CA . LYS A 1 393 ? 52.022 -18.818 18.189 1.00 31.89 393 LYS A CA 1
ATOM 3233 C C . LYS A 1 393 ? 50.675 -19.453 17.847 1.00 31.89 393 LYS A C 1
ATOM 3235 O O . LYS A 1 393 ? 50.220 -20.339 18.568 1.00 31.89 393 LYS A O 1
ATOM 3240 N N . VAL A 1 394 ? 50.076 -19.054 16.726 1.00 33.44 394 VAL A N 1
ATOM 3241 C CA . VAL A 1 394 ? 48.938 -19.779 16.147 1.00 33.44 394 VAL A CA 1
ATOM 3242 C C . VAL A 1 394 ? 49.457 -21.124 15.641 1.00 33.44 394 VAL A C 1
ATOM 3244 O O . VAL A 1 394 ? 50.090 -21.197 14.589 1.00 33.44 394 VAL A O 1
ATOM 3247 N N . ILE A 1 395 ? 49.231 -22.179 16.421 1.00 30.39 395 ILE A N 1
ATOM 3248 C CA . ILE A 1 395 ? 49.497 -23.558 16.014 1.00 30.39 395 ILE A CA 1
ATOM 3249 C C . ILE A 1 395 ? 48.200 -24.111 15.427 1.00 30.39 395 ILE A C 1
ATOM 3251 O O . ILE A 1 395 ? 47.301 -24.534 16.151 1.00 30.39 395 ILE A O 1
ATOM 3255 N N . ASN A 1 396 ? 48.111 -24.099 14.098 1.00 35.34 396 ASN A N 1
ATOM 3256 C CA . ASN A 1 396 ? 47.132 -24.909 13.387 1.00 35.34 396 ASN A CA 1
ATOM 3257 C C . ASN A 1 396 ? 47.610 -26.364 13.436 1.00 35.34 396 ASN A C 1
ATOM 3259 O O . ASN A 1 396 ? 48.571 -26.716 12.756 1.00 35.34 396 ASN A O 1
ATOM 3263 N N . THR A 1 397 ? 46.932 -27.198 14.220 1.00 27.80 397 THR A N 1
ATOM 3264 C CA . THR A 1 397 ? 47.072 -28.661 14.163 1.00 27.80 397 THR A CA 1
ATOM 3265 C C . THR A 1 397 ? 45.686 -29.270 14.026 1.00 27.80 397 THR A C 1
ATOM 3267 O O . THR A 1 397 ? 44.782 -28.947 14.796 1.00 27.80 397 THR A O 1
ATOM 3270 N N . VAL A 1 398 ? 45.532 -30.082 12.985 1.00 33.00 398 VAL A N 1
ATOM 3271 C CA . VAL A 1 398 ? 44.378 -30.951 12.728 1.00 33.00 398 VAL A CA 1
ATOM 3272 C C . VAL A 1 398 ? 44.728 -32.344 13.302 1.00 33.00 398 VAL A C 1
ATOM 3274 O O . VAL A 1 398 ? 45.819 -32.516 13.843 1.00 33.00 398 VAL A O 1
ATOM 3277 N N . ASP A 1 399 ? 43.814 -33.306 13.176 1.00 27.95 399 ASP A N 1
ATOM 3278 C CA . ASP A 1 399 ? 43.986 -34.750 13.421 1.00 27.95 399 ASP A CA 1
ATOM 3279 C C . ASP A 1 399 ? 43.892 -35.260 14.880 1.00 27.95 399 ASP A C 1
ATOM 3281 O O . ASP A 1 399 ? 44.830 -35.263 15.672 1.00 27.95 399 ASP A O 1
ATOM 3285 N N . ASP A 1 400 ? 42.688 -35.745 15.197 1.00 27.50 400 ASP A N 1
ATOM 3286 C CA . ASP A 1 400 ? 42.377 -37.133 15.572 1.00 27.50 400 ASP A CA 1
ATOM 3287 C C . ASP A 1 400 ? 43.189 -37.916 16.634 1.00 27.50 400 ASP A C 1
ATOM 3289 O O . ASP A 1 400 ? 44.305 -38.384 16.444 1.00 27.50 400 ASP A O 1
ATOM 3293 N N . THR A 1 401 ? 42.449 -38.288 17.686 1.00 30.72 401 THR A N 1
ATOM 3294 C CA . THR A 1 401 ? 42.488 -39.584 18.401 1.00 30.72 401 THR A CA 1
ATOM 3295 C C . THR A 1 401 ? 43.841 -40.181 18.843 1.00 30.72 401 THR A C 1
ATOM 3297 O O . THR A 1 401 ? 44.472 -40.929 18.099 1.00 30.72 401 THR A O 1
ATOM 3300 N N . ARG A 1 402 ? 44.105 -40.170 20.163 1.00 28.69 402 ARG A N 1
ATOM 3301 C CA . ARG A 1 402 ? 43.913 -41.382 21.001 1.00 28.69 402 ARG A CA 1
ATOM 3302 C C . ARG A 1 402 ? 44.095 -41.165 22.510 1.00 28.69 402 ARG A C 1
ATOM 3304 O O . ARG A 1 402 ? 44.673 -40.195 22.977 1.00 28.69 402 ARG A O 1
ATOM 3311 N N . THR A 1 403 ? 43.558 -42.135 23.243 1.00 30.88 403 THR A N 1
ATOM 3312 C CA . THR A 1 403 ? 43.642 -42.376 24.690 1.00 30.88 403 THR A CA 1
ATOM 3313 C C . THR A 1 403 ? 45.061 -42.547 25.240 1.00 30.88 403 THR A C 1
ATOM 3315 O O . THR A 1 403 ? 45.847 -43.273 24.635 1.00 30.88 403 THR A O 1
ATOM 3318 N N . LEU A 1 404 ? 45.283 -42.096 26.480 1.00 26.94 404 LEU A N 1
ATOM 3319 C CA . LEU A 1 404 ? 45.915 -42.880 27.559 1.00 26.94 404 LEU A CA 1
ATOM 3320 C C . LEU A 1 404 ? 45.512 -42.297 28.936 1.00 26.94 404 LEU A C 1
ATOM 3322 O O . LEU A 1 404 ? 44.873 -41.247 28.980 1.00 26.94 404 LEU A O 1
ATOM 3326 N N . ALA A 1 405 ? 45.775 -43.015 30.035 1.00 27.33 405 ALA A N 1
ATOM 3327 C CA . ALA A 1 405 ? 45.192 -42.763 31.367 1.00 27.33 405 ALA A CA 1
ATOM 3328 C C . ALA A 1 405 ? 46.219 -42.916 32.520 1.00 27.33 405 ALA A C 1
ATOM 3330 O O . ALA A 1 405 ? 47.407 -43.066 32.241 1.00 27.33 405 ALA A O 1
ATOM 3331 N N . CYS A 1 406 ? 45.719 -42.936 33.773 1.00 24.28 406 CYS A N 1
ATOM 3332 C CA . CYS A 1 406 ? 46.390 -42.913 35.097 1.00 24.28 406 CYS A CA 1
ATOM 3333 C C . CYS A 1 406 ? 46.506 -41.488 35.702 1.00 24.28 406 CYS A C 1
ATOM 3335 O O . CYS A 1 406 ? 47.027 -40.599 35.040 1.00 24.28 406 CYS A O 1
ATOM 3337 N N . ASN A 1 407 ? 45.859 -41.150 36.837 1.00 27.30 407 ASN A N 1
ATOM 3338 C CA . ASN A 1 407 ? 45.992 -41.629 38.245 1.00 27.30 407 ASN A CA 1
ATOM 3339 C C . ASN A 1 407 ? 47.161 -40.910 38.968 1.00 27.30 407 ASN A C 1
ATOM 3341 O O . ASN A 1 407 ? 48.201 -40.728 38.346 1.00 27.30 407 ASN A O 1
ATOM 3345 N N . ASN A 1 408 ? 47.120 -40.498 40.249 1.00 29.02 408 ASN A N 1
ATOM 3346 C CA . ASN A 1 408 ? 46.157 -40.629 41.374 1.00 29.02 408 ASN A CA 1
ATOM 3347 C C . ASN A 1 408 ? 46.534 -39.553 42.462 1.00 29.02 408 ASN A C 1
ATOM 3349 O O . ASN A 1 408 ? 47.672 -39.091 42.420 1.00 29.02 408 ASN A O 1
ATOM 3353 N N . GLU A 1 409 ? 45.745 -39.079 43.451 1.00 27.88 409 GLU A N 1
ATOM 3354 C CA . GLU A 1 409 ? 44.354 -39.359 43.898 1.00 27.88 409 GLU A CA 1
ATOM 3355 C C . GLU A 1 409 ? 43.437 -38.096 43.893 1.00 27.88 409 GLU A C 1
ATOM 3357 O O . GLU A 1 409 ? 43.089 -37.681 42.791 1.00 27.88 409 GLU A O 1
ATOM 3362 N N . ASP A 1 410 ? 42.964 -37.418 44.961 1.00 28.58 410 ASP A N 1
ATOM 3363 C CA . ASP A 1 410 ? 43.165 -37.493 46.429 1.00 28.58 410 ASP A CA 1
ATOM 3364 C C . ASP A 1 410 ? 41.932 -36.942 47.208 1.00 28.58 410 ASP A C 1
ATOM 3366 O O . ASP A 1 410 ? 41.301 -35.976 46.782 1.00 28.58 410 ASP A O 1
ATOM 3370 N N . SER A 1 411 ? 41.656 -37.563 48.364 1.00 26.75 411 SER A N 1
ATOM 3371 C CA . SER A 1 411 ? 40.784 -37.209 49.506 1.00 26.75 411 SER A CA 1
ATOM 3372 C C . SER A 1 411 ? 39.241 -37.040 49.344 1.00 26.75 411 SER A C 1
ATOM 3374 O O . SER A 1 411 ? 38.763 -36.581 48.308 1.00 26.75 411 SER A O 1
ATOM 3376 N N . PRO A 1 412 ? 38.415 -37.411 50.366 1.00 33.78 412 PRO A N 1
ATOM 3377 C CA . PRO A 1 412 ? 36.952 -37.601 50.230 1.00 33.78 412 PRO A CA 1
ATOM 3378 C C . PRO A 1 412 ? 36.164 -36.893 51.384 1.00 33.78 412 PRO A C 1
ATOM 3380 O O . PRO A 1 412 ? 36.692 -35.930 51.941 1.00 33.78 412 PRO A O 1
ATOM 3383 N N . PRO A 1 413 ? 34.989 -37.360 51.885 1.00 42.28 413 PRO A N 1
ATOM 3384 C CA . PRO A 1 413 ? 33.850 -38.074 51.282 1.00 42.28 413 PRO A CA 1
ATOM 3385 C C . PRO A 1 413 ? 32.501 -37.314 51.443 1.00 42.28 413 PRO A C 1
ATOM 3387 O O . PRO A 1 413 ? 32.387 -36.378 52.231 1.00 42.28 413 PRO A O 1
ATOM 3390 N N . ASN A 1 414 ? 31.427 -37.804 50.806 1.00 29.19 414 ASN A N 1
ATOM 3391 C CA . ASN A 1 414 ? 30.111 -37.901 51.467 1.00 29.19 414 ASN A CA 1
ATOM 3392 C C . ASN A 1 414 ? 29.187 -38.905 50.748 1.00 29.19 414 ASN A C 1
ATOM 3394 O O . ASN A 1 414 ? 29.246 -39.042 49.526 1.00 29.19 414 ASN A O 1
ATOM 3398 N N . GLU A 1 415 ? 28.350 -39.618 51.504 1.00 30.47 415 GLU A N 1
ATOM 3399 C CA . GLU A 1 415 ? 27.453 -40.670 50.991 1.00 30.47 415 GLU A CA 1
ATOM 3400 C C . GLU A 1 415 ? 26.193 -40.050 50.341 1.00 30.47 415 GLU A C 1
ATOM 3402 O O . GLU A 1 415 ? 25.683 -39.042 50.820 1.00 30.47 415 GLU A O 1
ATOM 3407 N N . ALA A 1 416 ? 25.672 -40.463 49.178 1.00 29.33 416 ALA A N 1
ATOM 3408 C CA . ALA A 1 416 ? 25.480 -41.775 48.540 1.00 29.33 416 ALA A CA 1
ATOM 3409 C C . ALA A 1 416 ? 24.159 -42.481 48.920 1.00 29.33 416 ALA A C 1
ATOM 3411 O O . ALA A 1 416 ? 24.013 -43.051 49.995 1.00 29.33 416 ALA A O 1
ATOM 3412 N N . LEU A 1 417 ? 23.231 -42.545 47.956 1.00 30.14 417 LEU A N 1
ATOM 3413 C CA . LEU A 1 417 ? 22.160 -43.545 47.881 1.00 30.14 417 LEU A CA 1
ATOM 3414 C C . LEU A 1 417 ? 22.033 -44.027 46.425 1.00 30.14 417 LEU A C 1
ATOM 3416 O O . LEU A 1 417 ? 22.231 -43.256 45.487 1.00 30.14 417 LEU A O 1
ATOM 3420 N N . ARG A 1 418 ? 21.790 -45.330 46.241 1.00 30.83 418 ARG A N 1
ATOM 3421 C CA . ARG A 1 418 ? 21.995 -46.046 44.967 1.00 30.83 418 ARG A CA 1
ATOM 3422 C C . ARG A 1 418 ? 20.718 -46.206 44.137 1.00 30.83 418 ARG A C 1
ATOM 3424 O O . ARG A 1 418 ? 19.629 -46.348 44.684 1.00 30.83 418 ARG A O 1
ATOM 3431 N N . ALA A 1 419 ? 20.890 -46.330 42.820 1.00 27.02 419 ALA A N 1
ATOM 3432 C CA . ALA A 1 419 ? 19.951 -47.056 41.963 1.00 27.02 419 ALA A CA 1
ATOM 3433 C C . ALA A 1 419 ? 20.246 -48.577 42.025 1.00 27.02 419 ALA A C 1
ATOM 3435 O O . ALA A 1 419 ? 21.409 -48.946 42.211 1.00 27.02 419 ALA A O 1
ATOM 3436 N N . PRO A 1 420 ? 19.241 -49.462 41.888 1.00 32.44 420 PRO A N 1
ATOM 3437 C CA . PRO A 1 420 ? 19.440 -50.912 41.934 1.00 32.44 420 PRO A CA 1
ATOM 3438 C C . PRO A 1 420 ? 20.028 -51.473 40.628 1.00 32.44 420 PRO A C 1
ATOM 3440 O O . PRO A 1 420 ? 19.788 -50.945 39.542 1.00 32.44 420 PRO A O 1
ATOM 3443 N N . GLU A 1 421 ? 20.775 -52.572 40.738 1.00 28.11 421 GLU A N 1
ATOM 3444 C CA . GLU A 1 421 ? 21.448 -53.242 39.618 1.00 28.11 421 GLU A CA 1
ATOM 3445 C C . GLU A 1 421 ? 20.623 -54.396 39.022 1.00 28.11 421 GLU A C 1
ATOM 3447 O O . GLU A 1 421 ? 19.865 -55.065 39.722 1.00 28.11 421 GLU A O 1
ATOM 3452 N N . GLY A 1 422 ? 20.851 -54.690 37.736 1.00 28.38 422 GLY A N 1
ATOM 3453 C CA . GLY A 1 422 ? 20.404 -55.923 37.079 1.00 28.38 422 GLY A CA 1
ATOM 3454 C C . GLY A 1 422 ? 19.975 -55.722 35.616 1.00 28.38 422 GLY A C 1
ATOM 3455 O O . GLY A 1 422 ? 19.156 -54.861 35.331 1.00 28.38 422 GLY A O 1
ATOM 3456 N N . SER A 1 423 ? 20.467 -56.487 34.635 1.00 25.91 423 SER A N 1
ATOM 3457 C CA . SER A 1 423 ? 21.602 -57.423 34.667 1.00 25.91 423 SER A CA 1
ATOM 3458 C C . SER A 1 423 ? 22.123 -57.696 33.247 1.00 25.91 423 SER A C 1
ATOM 3460 O O . SER A 1 423 ? 21.313 -57.765 32.331 1.00 25.91 423 SER A O 1
ATOM 3462 N N . LYS A 1 424 ? 23.435 -57.960 33.120 1.00 27.84 424 LYS A N 1
ATOM 3463 C CA . LYS A 1 424 ? 24.145 -58.537 31.952 1.00 27.84 424 LYS A CA 1
ATOM 3464 C C . LYS A 1 424 ? 24.120 -57.747 30.626 1.00 27.84 424 LYS A C 1
ATOM 3466 O O . LYS A 1 424 ? 23.083 -57.436 30.059 1.00 27.84 424 LYS A O 1
ATOM 3471 N N . ARG A 1 425 ? 25.321 -57.534 30.071 1.00 28.03 425 ARG A N 1
ATOM 3472 C CA . ARG A 1 425 ? 25.531 -57.397 28.621 1.00 28.03 425 ARG A CA 1
ATOM 3473 C C . ARG A 1 425 ? 25.656 -58.792 28.014 1.00 28.03 425 ARG A C 1
ATOM 3475 O O . ARG A 1 425 ? 26.380 -59.613 28.572 1.00 28.03 425 ARG A O 1
ATOM 3482 N N . GLU A 1 426 ? 25.098 -58.976 26.829 1.00 27.91 426 GLU A N 1
ATOM 3483 C CA . GLU A 1 426 ? 25.639 -59.899 25.830 1.00 27.91 426 GLU A CA 1
ATOM 3484 C C . GLU A 1 426 ? 26.137 -59.053 24.649 1.00 27.91 426 GLU A C 1
ATOM 3486 O O . GLU A 1 426 ? 25.550 -58.017 24.328 1.00 27.91 426 GLU A O 1
ATOM 3491 N N . ASN A 1 427 ? 27.278 -59.432 24.070 1.00 29.00 427 ASN A N 1
ATOM 3492 C CA . ASN A 1 427 ? 27.905 -58.721 22.957 1.00 29.00 427 ASN A CA 1
ATOM 3493 C C . ASN A 1 427 ? 27.703 -59.542 21.680 1.00 29.00 427 ASN A C 1
ATOM 3495 O O . ASN A 1 427 ? 28.435 -60.509 21.484 1.00 29.00 427 ASN A O 1
ATOM 3499 N N . GLU A 1 428 ? 26.806 -59.124 20.788 1.00 28.53 428 GLU A N 1
ATOM 3500 C CA . GLU A 1 428 ? 26.761 -59.659 19.423 1.00 28.53 428 GLU A CA 1
ATOM 3501 C C . GLU A 1 428 ? 26.808 -58.558 18.352 1.00 28.53 428 GLU A C 1
ATOM 3503 O O . GLU A 1 428 ? 26.365 -57.429 18.548 1.00 28.53 428 GLU A O 1
ATOM 3508 N N . SER A 1 429 ? 27.438 -58.941 17.240 1.00 28.52 429 SER A N 1
ATOM 3509 C CA . SER A 1 429 ? 27.727 -58.261 15.967 1.00 28.52 429 SER A CA 1
ATOM 3510 C C . SER A 1 429 ? 27.053 -56.927 15.598 1.00 28.52 429 SER A C 1
ATOM 3512 O O . SER A 1 429 ? 25.848 -56.738 15.738 1.00 28.52 429 SER A O 1
ATOM 3514 N N . ASN A 1 430 ? 27.828 -56.091 14.890 1.00 37.31 430 ASN A N 1
ATOM 3515 C CA . ASN A 1 430 ? 27.345 -54.976 14.064 1.00 37.31 430 ASN A CA 1
ATOM 3516 C C . ASN A 1 430 ? 26.154 -55.380 13.169 1.00 37.31 430 ASN A C 1
ATOM 3518 O O . ASN A 1 430 ? 26.338 -56.073 12.168 1.00 37.31 430 ASN A O 1
ATOM 3522 N N . GLY A 1 431 ? 24.959 -54.871 13.477 1.00 28.36 431 GLY A N 1
ATOM 3523 C CA . GLY A 1 431 ? 23.763 -54.991 12.642 1.00 28.36 431 GLY A CA 1
ATOM 3524 C C . GLY A 1 431 ? 23.248 -53.620 12.206 1.00 28.36 431 GLY A C 1
ATOM 3525 O O . GLY A 1 431 ? 22.702 -52.872 13.016 1.00 28.36 431 GLY A O 1
ATOM 3526 N N . ASN A 1 432 ? 23.393 -53.284 10.921 1.00 32.66 432 ASN A N 1
ATOM 3527 C CA . ASN A 1 432 ? 22.795 -52.075 10.351 1.00 32.66 432 ASN A CA 1
ATOM 3528 C C . ASN A 1 432 ? 21.271 -52.258 10.238 1.00 32.66 432 ASN A C 1
ATOM 3530 O O . ASN A 1 432 ? 20.790 -52.876 9.288 1.00 32.66 432 ASN A O 1
ATOM 3534 N N . TYR A 1 433 ? 20.508 -51.688 11.174 1.00 36.34 433 TYR A N 1
ATOM 3535 C CA . TYR A 1 433 ? 19.041 -51.635 11.117 1.00 36.34 433 TYR A CA 1
ATOM 3536 C C . TYR A 1 433 ? 18.547 -50.630 10.062 1.00 36.34 433 TYR A C 1
ATOM 3538 O O . TYR A 1 433 ? 17.945 -49.600 10.365 1.00 36.34 433 TYR A O 1
ATOM 3546 N N . ILE A 1 434 ? 18.787 -50.952 8.790 1.00 42.31 434 ILE A N 1
ATOM 3547 C CA . ILE A 1 434 ? 18.099 -50.327 7.660 1.00 42.31 434 ILE A CA 1
ATOM 3548 C C . ILE A 1 434 ? 16.694 -50.935 7.609 1.00 42.31 434 ILE A C 1
ATOM 3550 O O . ILE A 1 434 ? 16.485 -51.993 7.015 1.00 42.31 434 ILE A O 1
ATOM 3554 N N . LEU A 1 435 ? 15.735 -50.267 8.257 1.00 48.97 435 LEU A N 1
ATOM 3555 C CA . LEU A 1 435 ? 14.306 -50.537 8.075 1.00 48.97 435 LEU A CA 1
ATOM 3556 C C . LEU A 1 435 ? 13.981 -50.488 6.579 1.00 48.97 435 LEU A C 1
ATOM 3558 O O . LEU A 1 435 ? 14.244 -49.474 5.923 1.00 48.97 435 LEU A O 1
ATOM 3562 N N . LYS A 1 436 ? 13.422 -51.570 6.026 1.00 57.38 436 LYS A N 1
ATOM 3563 C CA . LYS A 1 436 ? 13.049 -51.576 4.612 1.00 57.38 436 LYS A CA 1
ATOM 3564 C C . LYS A 1 436 ? 11.852 -50.654 4.411 1.00 57.38 436 LYS A C 1
ATOM 3566 O O . LYS A 1 436 ? 10.977 -50.534 5.267 1.00 57.38 436 LYS A O 1
ATOM 3571 N N . LYS A 1 437 ? 11.791 -50.022 3.238 1.00 49.84 437 LYS A N 1
ATOM 3572 C CA . LYS A 1 437 ? 10.673 -49.148 2.848 1.00 49.84 437 LYS A CA 1
ATOM 3573 C C . LYS A 1 437 ? 9.322 -49.875 2.939 1.00 49.84 437 LYS A C 1
ATOM 3575 O O . LYS A 1 437 ? 8.342 -49.286 3.376 1.00 49.84 437 LYS A O 1
ATOM 3580 N N . GLU A 1 438 ? 9.325 -51.166 2.615 1.00 60.16 438 GLU A N 1
ATOM 3581 C CA . GLU A 1 438 ? 8.201 -52.104 2.725 1.00 60.16 438 GLU A CA 1
ATOM 3582 C C . GLU A 1 438 ? 7.665 -52.230 4.165 1.00 60.16 438 GLU A C 1
ATOM 3584 O O . GLU A 1 438 ? 6.456 -52.141 4.373 1.00 60.16 438 GLU A O 1
ATOM 3589 N N . ASP A 1 439 ? 8.544 -52.355 5.169 1.00 62.34 439 ASP A N 1
ATOM 3590 C CA . ASP A 1 439 ? 8.152 -52.436 6.586 1.00 62.34 439 ASP A CA 1
ATOM 3591 C C . ASP A 1 439 ? 7.503 -51.125 7.059 1.00 62.34 439 ASP A C 1
ATOM 3593 O O . ASP A 1 439 ? 6.534 -51.128 7.825 1.00 62.34 439 ASP A O 1
ATOM 3597 N N . LEU A 1 440 ? 8.021 -49.991 6.573 1.00 57.53 440 LEU A N 1
ATOM 3598 C CA . LEU A 1 440 ? 7.501 -48.661 6.884 1.00 57.53 440 LEU A CA 1
ATOM 3599 C C . LEU A 1 440 ? 6.113 -48.440 6.260 1.00 57.53 440 LEU A C 1
ATOM 3601 O O . LEU A 1 440 ? 5.205 -47.942 6.924 1.00 57.53 440 LEU A O 1
ATOM 3605 N N . GLU A 1 441 ? 5.929 -48.844 5.002 1.00 64.44 441 GLU A N 1
ATOM 3606 C CA . GLU A 1 441 ? 4.649 -48.762 4.288 1.00 64.44 441 GLU A CA 1
ATOM 3607 C C . GLU A 1 441 ? 3.606 -49.716 4.891 1.00 64.44 441 GLU A C 1
ATOM 3609 O O . GLU A 1 441 ? 2.457 -49.320 5.095 1.00 64.44 441 GLU A O 1
ATOM 3614 N N . ALA A 1 442 ? 4.007 -50.922 5.304 1.00 69.06 442 ALA A N 1
ATOM 3615 C CA . ALA A 1 442 ? 3.150 -51.842 6.050 1.00 69.06 442 ALA A CA 1
ATOM 3616 C C . ALA A 1 442 ? 2.727 -51.277 7.422 1.00 69.06 442 ALA A C 1
ATOM 3618 O O . ALA A 1 442 ? 1.569 -51.425 7.822 1.00 69.06 442 ALA A O 1
ATOM 3619 N N . ALA A 1 443 ? 3.628 -50.597 8.141 1.00 67.50 443 ALA A N 1
ATOM 3620 C CA . ALA A 1 443 ? 3.306 -49.940 9.408 1.00 67.50 443 ALA A CA 1
ATOM 3621 C C . ALA A 1 443 ? 2.337 -48.755 9.228 1.00 67.50 443 ALA A C 1
ATOM 3623 O O . ALA A 1 443 ? 1.395 -48.609 10.011 1.00 67.50 443 ALA A O 1
ATOM 3624 N N . VAL A 1 444 ? 2.522 -47.944 8.179 1.00 72.69 444 VAL A N 1
ATOM 3625 C CA . VAL A 1 444 ? 1.606 -46.844 7.829 1.00 72.69 444 VAL A CA 1
ATOM 3626 C C . VAL A 1 444 ? 0.222 -47.378 7.457 1.00 72.69 444 VAL A C 1
ATOM 3628 O O . VAL A 1 444 ? -0.770 -46.884 7.990 1.00 72.69 444 VAL A O 1
ATOM 3631 N N . ASN A 1 445 ? 0.137 -48.416 6.621 1.00 72.50 445 ASN A N 1
ATOM 3632 C CA . ASN A 1 445 ? -1.145 -48.994 6.209 1.00 72.50 445 ASN A CA 1
ATOM 3633 C C . ASN A 1 445 ? -1.928 -49.567 7.401 1.00 72.50 445 ASN A C 1
ATOM 3635 O O . ASN A 1 445 ? -3.105 -49.252 7.549 1.00 72.50 445 ASN A O 1
ATOM 3639 N N . ARG A 1 446 ? -1.270 -50.284 8.326 1.00 80.00 446 ARG A N 1
ATOM 3640 C CA . ARG A 1 446 ? -1.903 -50.778 9.568 1.00 80.00 446 ARG A CA 1
ATOM 3641 C C . ARG A 1 446 ? -2.450 -49.655 10.458 1.00 80.00 446 ARG A C 1
ATOM 3643 O O . ARG A 1 446 ? -3.492 -49.818 11.092 1.00 80.00 446 ARG A O 1
ATOM 3650 N N . LEU A 1 447 ? -1.768 -48.507 10.521 1.00 69.25 447 LEU A N 1
ATOM 3651 C CA . LEU A 1 447 ? -2.266 -47.328 11.241 1.00 69.25 447 LEU A CA 1
ATOM 3652 C C . LEU A 1 447 ? -3.468 -46.687 10.531 1.00 69.25 447 LEU A C 1
ATOM 3654 O O . LEU A 1 447 ? -4.384 -46.215 11.203 1.00 69.25 447 LEU A O 1
ATOM 3658 N N . LEU A 1 448 ? -3.483 -46.698 9.197 1.00 76.94 448 LEU A N 1
ATOM 3659 C CA . LEU A 1 448 ? -4.565 -46.165 8.368 1.00 76.94 448 LEU A CA 1
ATOM 3660 C C . LEU A 1 448 ? -5.827 -47.042 8.463 1.00 76.94 448 LEU A C 1
ATOM 3662 O O . LEU A 1 448 ? -6.913 -46.527 8.717 1.00 76.94 448 LEU A O 1
ATOM 3666 N N . GLU A 1 449 ? -5.677 -48.366 8.377 1.00 82.00 449 GLU A N 1
ATOM 3667 C CA . GLU A 1 449 ? -6.741 -49.353 8.617 1.00 82.00 449 GLU A CA 1
ATOM 3668 C C . GLU A 1 449 ? -7.333 -49.216 10.024 1.00 82.00 449 GLU A C 1
ATOM 3670 O O . GLU A 1 449 ? -8.554 -49.157 10.178 1.00 82.00 449 GLU A O 1
ATOM 3675 N N . LYS A 1 450 ? -6.485 -49.082 11.054 1.00 85.19 450 LYS A N 1
ATOM 3676 C CA . LYS A 1 450 ? -6.942 -48.840 12.429 1.00 85.19 450 LYS A CA 1
ATOM 3677 C C . LYS A 1 450 ? -7.741 -47.536 12.543 1.00 85.19 450 LYS A C 1
ATOM 3679 O O . LYS A 1 450 ? -8.799 -47.534 13.168 1.00 85.19 450 LYS A O 1
ATOM 3684 N N . ARG A 1 451 ? -7.283 -46.454 11.904 1.00 75.44 451 ARG A N 1
ATOM 3685 C CA . ARG A 1 451 ? -8.002 -45.169 11.840 1.00 75.44 451 ARG A CA 1
ATOM 3686 C C . ARG A 1 451 ? -9.381 -45.312 11.197 1.00 75.44 451 ARG A C 1
ATOM 3688 O O . ARG A 1 451 ? -10.361 -44.821 11.748 1.00 75.44 451 ARG A O 1
ATOM 3695 N N . LEU A 1 452 ? -9.460 -46.018 10.070 1.00 81.69 452 LEU A N 1
ATOM 3696 C CA . LEU A 1 452 ? -10.715 -46.275 9.362 1.00 81.69 452 LEU A CA 1
ATOM 3697 C C . LEU A 1 452 ? -11.667 -47.157 10.184 1.00 81.69 452 LEU A C 1
ATOM 3699 O O . LEU A 1 452 ? -12.871 -46.918 10.168 1.00 81.69 452 LEU A O 1
ATOM 3703 N N . ALA A 1 453 ? -11.153 -48.123 10.950 1.00 80.25 453 ALA A N 1
ATOM 3704 C CA . ALA A 1 453 ? -11.958 -48.936 11.862 1.00 80.25 453 ALA A CA 1
ATOM 3705 C C . ALA A 1 453 ? -12.504 -48.122 13.054 1.00 80.25 453 ALA A C 1
ATOM 3707 O O . ALA A 1 453 ? -13.668 -48.275 13.425 1.00 80.25 453 ALA A O 1
ATOM 3708 N N . GLU A 1 454 ? -11.697 -47.222 13.626 1.00 82.19 454 GLU A N 1
ATOM 3709 C CA . GLU A 1 454 ? -12.116 -46.297 14.690 1.00 82.19 454 GLU A CA 1
ATOM 3710 C C . GLU A 1 454 ? -13.186 -45.305 14.191 1.00 82.19 454 GLU A C 1
ATOM 3712 O O . GLU A 1 454 ? -14.198 -45.090 14.863 1.00 82.19 454 GLU A O 1
ATOM 3717 N N . GLU A 1 455 ? -13.020 -44.756 12.984 1.00 75.88 455 GLU A N 1
ATOM 3718 C CA . GLU A 1 455 ? -13.995 -43.861 12.344 1.00 75.88 455 GLU A CA 1
ATOM 3719 C C . GLU A 1 455 ? -15.285 -44.598 11.936 1.00 75.88 455 GLU A C 1
ATOM 3721 O O . GLU A 1 455 ? -16.386 -44.086 12.163 1.00 75.88 455 GLU A O 1
ATOM 3726 N N . ALA A 1 456 ? -15.186 -45.835 11.438 1.00 78.31 456 ALA A N 1
ATOM 3727 C CA . ALA A 1 456 ? -16.342 -46.686 11.164 1.00 78.31 456 ALA A CA 1
ATOM 3728 C C . ALA A 1 456 ? -17.137 -46.989 12.446 1.00 78.31 456 ALA A C 1
ATOM 3730 O O . ALA A 1 456 ? -18.359 -46.820 12.463 1.00 78.31 456 ALA A O 1
ATOM 3731 N N . LEU A 1 457 ? -16.464 -47.347 13.545 1.00 76.62 457 LEU A N 1
ATOM 3732 C CA . LEU A 1 457 ? -17.104 -47.623 14.836 1.00 76.62 457 LEU A CA 1
ATOM 3733 C C . LEU A 1 457 ? -17.762 -46.365 15.432 1.00 76.62 457 LEU A C 1
ATOM 3735 O O . LEU A 1 457 ? -18.865 -46.446 15.981 1.00 76.62 457 LEU A O 1
ATOM 3739 N N . ALA A 1 458 ? -17.152 -45.187 15.263 1.00 69.94 458 ALA A N 1
ATOM 3740 C CA . ALA A 1 458 ? -17.775 -43.909 15.611 1.00 69.94 458 ALA A CA 1
ATOM 3741 C C . ALA A 1 458 ? -19.028 -43.615 14.759 1.00 69.94 458 ALA A C 1
ATOM 3743 O O . ALA A 1 458 ? -20.043 -43.152 15.293 1.00 69.94 458 ALA A O 1
ATOM 3744 N N . SER A 1 459 ? -18.999 -43.928 13.459 1.00 66.50 459 SER A N 1
ATOM 3745 C CA . SER A 1 459 ? -20.148 -43.744 12.562 1.00 66.50 459 SER A CA 1
ATOM 3746 C C . SER A 1 459 ? -21.319 -44.672 12.917 1.00 66.50 459 SER A C 1
ATOM 3748 O O . SER A 1 459 ? -22.438 -44.189 13.085 1.00 66.50 459 SER A O 1
ATOM 3750 N N . ALA A 1 460 ? -21.059 -45.959 13.175 1.00 72.12 460 ALA A N 1
ATOM 3751 C CA . ALA A 1 460 ? -22.070 -46.934 13.585 1.00 72.12 460 ALA A CA 1
ATOM 3752 C C . ALA A 1 460 ? -22.704 -46.566 14.939 1.00 72.12 460 ALA A C 1
ATOM 3754 O O . ALA A 1 460 ? -23.925 -46.610 15.103 1.00 72.12 460 ALA A O 1
ATOM 3755 N N . LYS A 1 461 ? -21.891 -46.104 15.900 1.00 69.38 461 LYS A N 1
ATOM 3756 C CA . LYS A 1 461 ? -22.388 -45.593 17.185 1.00 69.38 461 LYS A CA 1
ATOM 3757 C C . LYS A 1 461 ? -23.295 -44.371 16.995 1.00 69.38 461 LYS A C 1
ATOM 3759 O O . LYS A 1 461 ? -24.335 -44.281 17.644 1.00 69.38 461 LYS A O 1
ATOM 3764 N N . THR A 1 462 ? -22.953 -43.482 16.063 1.00 64.12 462 THR A N 1
ATOM 3765 C CA . THR A 1 462 ? -23.784 -42.320 15.702 1.00 64.12 462 THR A CA 1
ATOM 3766 C C . THR A 1 462 ? -25.100 -42.741 15.039 1.00 64.12 462 THR A C 1
ATOM 3768 O O . THR A 1 462 ? -26.147 -42.215 15.406 1.00 64.12 462 THR A O 1
ATOM 3771 N N . GLN A 1 463 ? -25.079 -43.732 14.139 1.00 63.09 463 GLN A N 1
ATOM 3772 C CA . GLN A 1 463 ? -26.289 -44.272 13.504 1.00 63.09 463 GLN A CA 1
ATOM 3773 C C . GLN A 1 463 ? -27.243 -44.911 14.524 1.00 63.09 463 GLN A C 1
ATOM 3775 O O . GLN A 1 463 ? -28.430 -44.587 14.531 1.00 63.09 463 GLN A O 1
ATOM 3780 N N . SER A 1 464 ? -26.723 -45.722 15.453 1.00 63.66 464 SER A N 1
ATOM 3781 C CA . SER A 1 464 ? -27.539 -46.331 16.517 1.00 63.66 464 SER A CA 1
ATOM 3782 C C . SER A 1 464 ? -28.207 -45.293 17.435 1.00 63.66 464 SER A C 1
ATOM 3784 O O . SER A 1 464 ? -29.334 -45.491 17.889 1.00 63.66 464 SER A O 1
ATOM 3786 N N . LEU A 1 465 ? -27.553 -44.144 17.656 1.00 59.25 465 LEU A N 1
ATOM 3787 C CA . LEU A 1 465 ? -28.122 -43.009 18.387 1.00 59.25 465 LEU A CA 1
ATOM 3788 C C . LEU A 1 465 ? -29.231 -42.292 17.602 1.00 59.25 465 LEU A C 1
ATOM 3790 O O . LEU A 1 465 ? -30.221 -41.889 18.210 1.00 59.25 465 LEU A O 1
ATOM 3794 N N . THR A 1 466 ? -29.111 -42.153 16.277 1.00 58.81 466 THR A N 1
ATOM 3795 C CA . THR A 1 466 ? -30.183 -41.569 15.449 1.00 58.81 466 THR A CA 1
ATOM 3796 C C . THR A 1 466 ? -31.394 -42.492 15.306 1.00 58.81 466 THR A C 1
ATOM 3798 O O . THR A 1 466 ? -32.517 -42.023 15.451 1.00 58.81 466 THR A O 1
ATOM 3801 N N . GLU A 1 467 ? -31.203 -43.805 15.140 1.00 61.16 467 GLU A N 1
ATOM 3802 C CA . GLU A 1 467 ? -32.322 -44.763 15.070 1.00 61.16 467 GLU A CA 1
ATOM 3803 C C . GLU A 1 467 ? -33.102 -44.855 16.393 1.00 61.16 467 GLU A C 1
ATOM 3805 O O . GLU A 1 467 ? -34.327 -45.008 16.394 1.00 61.16 467 GLU A O 1
ATOM 3810 N N . ALA A 1 468 ? -32.417 -44.717 17.534 1.00 56.66 468 ALA A N 1
ATOM 3811 C CA . ALA A 1 468 ? -33.064 -44.612 18.841 1.00 56.66 468 ALA A CA 1
ATOM 3812 C C . ALA A 1 468 ? -33.888 -43.315 18.985 1.00 56.66 468 ALA A C 1
ATOM 3814 O O . ALA A 1 468 ? -34.960 -43.327 19.595 1.00 56.66 468 ALA A O 1
ATOM 3815 N N . LEU A 1 469 ? -33.421 -42.210 18.393 1.00 48.72 469 LEU A N 1
ATOM 3816 C CA . LEU A 1 469 ? -34.126 -40.927 18.365 1.00 48.72 469 LEU A CA 1
ATOM 3817 C C . LEU A 1 469 ? -35.389 -40.987 17.489 1.00 48.72 469 LEU A C 1
ATOM 3819 O O . LEU A 1 469 ? -36.466 -40.645 17.976 1.00 48.72 469 LEU A O 1
ATOM 3823 N N . ASP A 1 470 ? -35.314 -41.513 16.265 1.00 46.59 470 ASP A N 1
ATOM 3824 C CA . ASP A 1 470 ? -36.481 -41.607 15.368 1.00 46.59 470 ASP A CA 1
ATOM 3825 C C . ASP A 1 470 ? -37.599 -42.505 15.934 1.00 46.59 470 ASP A C 1
ATOM 3827 O O . ASP A 1 470 ? -38.790 -42.202 15.786 1.00 46.59 470 ASP A O 1
ATOM 3831 N N . ARG A 1 471 ? -37.239 -43.566 16.675 1.00 50.03 471 ARG A N 1
ATOM 3832 C CA . ARG A 1 471 ? -38.201 -44.417 17.406 1.00 50.03 471 ARG A CA 1
ATOM 3833 C C . ARG A 1 471 ? -38.923 -43.704 18.554 1.00 50.03 471 ARG A C 1
ATOM 3835 O O . ARG A 1 471 ? -39.975 -44.177 18.971 1.00 50.03 471 ARG A O 1
ATOM 3842 N N . THR A 1 472 ? -38.400 -42.582 19.053 1.00 48.50 472 THR A N 1
ATOM 3843 C CA . THR A 1 472 ? -39.058 -41.781 20.107 1.00 48.50 472 THR A CA 1
ATOM 3844 C C . THR A 1 472 ? -39.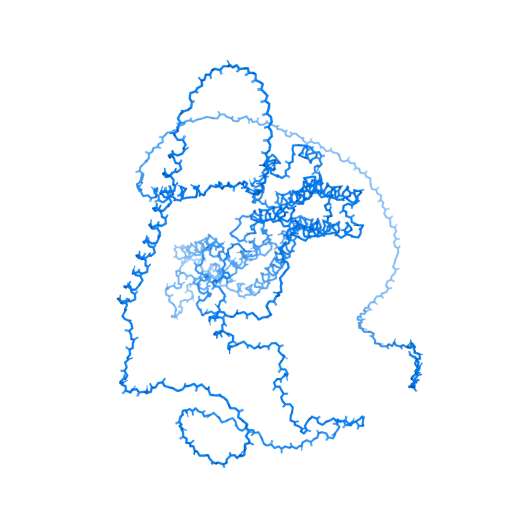884 -40.611 19.575 1.00 48.50 472 THR A C 1
ATOM 3846 O O . THR A 1 472 ? -40.638 -40.018 20.342 1.00 48.50 472 THR A O 1
ATOM 3849 N N . GLN A 1 473 ? -39.817 -40.307 18.273 1.00 46.62 473 GLN A N 1
ATOM 3850 C CA . GLN A 1 473 ? -40.640 -39.257 17.653 1.00 46.62 473 GLN A CA 1
ATOM 3851 C C . GLN A 1 473 ? -41.897 -39.799 16.949 1.00 46.62 473 GLN A C 1
ATOM 3853 O O . GLN A 1 473 ? -42.898 -39.091 16.857 1.00 46.62 473 GLN A O 1
ATOM 3858 N N . ASN A 1 474 ? -41.902 -41.065 16.517 1.00 39.28 474 ASN A N 1
ATOM 3859 C CA . ASN A 1 474 ? -43.023 -41.661 15.780 1.00 39.28 474 ASN A CA 1
ATOM 3860 C C . ASN A 1 474 ? -44.021 -42.429 16.670 1.00 39.28 474 ASN A C 1
ATOM 3862 O O . ASN A 1 474 ? -44.166 -43.646 16.565 1.00 39.28 474 ASN A O 1
ATOM 3866 N N . THR A 1 475 ? -44.774 -41.700 17.502 1.00 38.00 475 THR A N 1
ATOM 3867 C CA . THR A 1 475 ? -46.066 -42.175 18.044 1.00 38.00 475 THR A CA 1
ATOM 3868 C C . THR A 1 475 ? -47.158 -41.131 17.765 1.00 38.00 475 THR A C 1
ATOM 3870 O O . THR A 1 475 ? -47.102 -40.031 18.317 1.00 38.00 475 THR A O 1
ATOM 3873 N N . PRO A 1 476 ? -48.139 -41.408 16.882 1.00 35.09 476 PRO A N 1
ATOM 3874 C CA . PRO A 1 476 ? -49.145 -40.418 16.508 1.00 35.09 476 PRO A CA 1
ATOM 3875 C C . PRO A 1 476 ? -50.154 -40.204 17.642 1.00 35.09 476 PRO A C 1
ATOM 3877 O O . PRO A 1 476 ? -50.668 -41.157 18.227 1.00 35.09 476 PRO A O 1
ATOM 3880 N N . ARG A 1 477 ? -50.466 -38.938 17.935 1.00 29.95 477 ARG A N 1
ATOM 3881 C CA . ARG A 1 477 ? -51.407 -38.545 18.991 1.00 29.95 477 ARG A CA 1
ATOM 3882 C C . ARG A 1 477 ? -52.680 -37.982 18.361 1.00 29.95 477 ARG A C 1
ATOM 3884 O O . ARG A 1 477 ? -52.657 -36.893 17.797 1.00 29.95 477 ARG A O 1
ATOM 3891 N N . SER A 1 478 ? -53.776 -38.730 18.443 1.00 30.12 478 SER A N 1
ATOM 3892 C CA . SER A 1 478 ? -55.092 -38.307 17.952 1.00 30.12 478 SER A CA 1
ATOM 3893 C C . SER A 1 478 ? -55.674 -37.167 18.794 1.00 30.12 478 SER A C 1
ATOM 3895 O O . SER A 1 478 ? -55.566 -37.175 20.021 1.00 30.12 478 SER A O 1
ATOM 3897 N N . THR A 1 479 ? -56.324 -36.209 18.138 1.00 32.84 479 THR A N 1
ATOM 3898 C CA . THR A 1 479 ? -57.059 -35.105 18.771 1.00 32.84 479 THR A CA 1
ATOM 3899 C C . THR A 1 479 ? -58.520 -35.471 18.998 1.00 32.84 479 THR A C 1
ATOM 3901 O O . THR A 1 479 ? -59.184 -35.810 18.024 1.00 32.84 479 THR A O 1
ATOM 3904 N N . ASP A 1 480 ? -59.035 -35.306 20.220 1.00 30.42 480 ASP A N 1
ATOM 3905 C CA . ASP A 1 480 ? -60.463 -35.037 20.451 1.00 30.42 480 ASP A CA 1
ATOM 3906 C C . ASP A 1 480 ? -60.768 -34.621 21.907 1.00 30.42 480 ASP A C 1
ATOM 3908 O O . ASP A 1 480 ? -59.945 -34.821 22.799 1.00 30.42 480 ASP A O 1
ATOM 3912 N N . GLY A 1 481 ? -61.982 -34.106 22.149 1.00 28.38 481 GLY A N 1
ATOM 3913 C CA . GLY A 1 481 ? -62.660 -34.221 23.456 1.00 28.38 481 GLY A CA 1
ATOM 3914 C C . GLY A 1 481 ? -62.457 -33.113 24.509 1.00 28.38 481 GLY A C 1
ATOM 3915 O O . GLY A 1 481 ? -61.583 -33.177 25.367 1.00 28.38 481 GLY A O 1
ATOM 3916 N N . MET A 1 482 ? -63.377 -32.144 24.547 1.00 27.14 482 MET A N 1
ATOM 3917 C CA . MET A 1 482 ? -63.522 -31.144 25.622 1.00 27.14 482 MET A CA 1
ATOM 3918 C C . MET A 1 482 ? -64.287 -31.689 26.851 1.00 27.14 482 MET A C 1
ATOM 3920 O O . MET A 1 482 ? -65.376 -32.225 26.646 1.00 27.14 482 MET A O 1
ATOM 3924 N N . LYS A 1 483 ? -63.812 -31.438 28.100 1.00 27.67 483 LYS A N 1
ATOM 3925 C CA . LYS A 1 483 ? -64.618 -30.982 29.283 1.00 27.67 483 LYS A CA 1
ATOM 3926 C C . LYS A 1 483 ? -63.892 -30.957 30.657 1.00 27.67 483 LYS A C 1
ATOM 3928 O O . LYS A 1 483 ? -63.353 -31.962 31.088 1.00 27.67 483 LYS A O 1
ATOM 3933 N N . SER A 1 484 ? -64.104 -29.845 31.379 1.00 26.30 484 SER A N 1
ATOM 3934 C CA . SER A 1 484 ? -64.472 -29.721 32.815 1.00 26.30 484 SER A CA 1
ATOM 3935 C C . SER A 1 484 ? -63.549 -30.125 33.999 1.00 26.30 484 SER A C 1
ATOM 3937 O O . SER A 1 484 ? -62.983 -31.207 34.049 1.00 26.30 484 SER A O 1
ATOM 3939 N N . SER A 1 485 ? -63.652 -29.296 35.057 1.00 26.36 485 SER A N 1
ATOM 3940 C CA . SER A 1 485 ? -63.631 -29.603 36.514 1.00 26.36 485 SER A CA 1
ATOM 3941 C C . SER A 1 485 ? -62.344 -30.050 37.251 1.00 26.36 485 SER A C 1
ATOM 3943 O O . SER A 1 485 ? -61.927 -31.198 37.194 1.00 26.36 485 SER A O 1
ATOM 3945 N N . ASP A 1 486 ? -61.880 -29.131 38.109 1.00 27.61 486 ASP A N 1
ATOM 3946 C CA . ASP A 1 486 ? -61.691 -29.294 39.564 1.00 27.61 486 ASP A CA 1
ATOM 3947 C C . ASP A 1 486 ? -60.582 -30.169 40.213 1.00 27.61 486 ASP A C 1
ATOM 3949 O O . ASP A 1 486 ? -60.705 -31.374 40.400 1.00 27.61 486 ASP A O 1
ATOM 3953 N N . ASN A 1 487 ? -59.675 -29.428 40.877 1.00 26.62 487 ASN A N 1
ATOM 3954 C CA . ASN A 1 487 ? -59.310 -29.552 42.304 1.00 26.62 487 ASN A CA 1
ATOM 3955 C C . ASN A 1 487 ? -58.155 -30.467 42.812 1.00 26.62 487 ASN A C 1
ATOM 3957 O O . ASN A 1 487 ? -57.837 -31.527 42.294 1.00 26.62 487 ASN A O 1
ATOM 3961 N N . LEU A 1 488 ? -57.610 -30.021 43.962 1.00 27.38 488 LEU A N 1
ATOM 3962 C CA . LEU A 1 488 ? -56.853 -30.746 45.011 1.00 27.38 488 LEU A CA 1
ATOM 3963 C C . LEU A 1 488 ? -55.356 -31.152 44.834 1.00 27.38 488 LEU A C 1
ATOM 3965 O O . LEU A 1 488 ? -55.008 -32.265 44.472 1.00 27.38 488 LEU A O 1
ATOM 3969 N N . LYS A 1 489 ? -54.506 -30.318 45.466 1.00 26.84 489 LYS A N 1
ATOM 3970 C CA . LYS A 1 489 ? -53.461 -30.668 46.474 1.00 26.84 489 LYS A CA 1
ATOM 3971 C C . LYS A 1 489 ? -52.149 -31.411 46.093 1.00 26.84 489 LYS A C 1
ATOM 3973 O O . LYS A 1 489 ? -52.093 -32.628 46.032 1.00 26.84 489 LYS A O 1
ATOM 3978 N N . LYS A 1 490 ? -51.066 -30.653 46.350 1.00 26.48 490 LYS A N 1
ATOM 3979 C CA . LYS A 1 490 ? -49.887 -30.974 47.207 1.00 26.48 490 LYS A CA 1
ATOM 3980 C C . LYS A 1 490 ? -48.688 -31.793 46.667 1.00 26.48 490 LYS A C 1
ATOM 3982 O O . LYS A 1 490 ? -48.784 -32.981 46.409 1.00 26.48 490 LYS A O 1
ATOM 3987 N N . LYS A 1 491 ? -47.524 -31.169 46.939 1.00 26.56 491 LYS A N 1
ATOM 3988 C CA . LYS A 1 491 ? -46.240 -31.699 47.470 1.00 26.56 491 LYS A CA 1
ATOM 3989 C C . LYS A 1 491 ? -45.114 -32.134 46.509 1.00 26.56 491 LYS A C 1
ATOM 3991 O O . LYS A 1 491 ? -45.314 -32.820 45.524 1.00 26.56 491 LYS A O 1
ATOM 3996 N N . SER A 1 492 ? -43.905 -31.856 47.019 1.00 26.30 492 SER A N 1
ATOM 3997 C CA . SER A 1 492 ? -42.618 -32.532 46.791 1.00 26.30 492 SER A CA 1
ATOM 3998 C C . SER A 1 492 ? -41.701 -32.058 45.654 1.00 26.30 492 SER A C 1
ATOM 4000 O O . SER A 1 492 ? -41.519 -32.725 44.648 1.00 26.30 492 SER A O 1
ATOM 4002 N N . ASN A 1 493 ? -41.017 -30.949 45.940 1.00 26.88 493 ASN A N 1
ATOM 4003 C CA . ASN A 1 493 ? -39.551 -30.868 46.026 1.00 26.88 493 ASN A CA 1
ATOM 4004 C C . ASN A 1 493 ? -38.650 -31.416 44.891 1.00 26.88 493 ASN A C 1
ATOM 4006 O O . ASN A 1 493 ? -38.468 -32.618 44.736 1.00 26.88 493 ASN A O 1
ATOM 4010 N N . ASN A 1 494 ? -37.837 -30.472 44.400 1.00 27.61 494 ASN A N 1
ATOM 4011 C CA . ASN A 1 494 ? -36.366 -30.520 44.323 1.00 27.61 494 ASN A CA 1
ATOM 4012 C C . ASN A 1 494 ? -35.622 -30.834 43.006 1.00 27.61 494 ASN A C 1
ATOM 4014 O O . ASN A 1 494 ? -35.742 -31.878 42.379 1.00 27.61 494 ASN A O 1
ATOM 4018 N N . THR A 1 495 ? -34.637 -29.945 42.808 1.00 27.77 495 THR A N 1
ATOM 4019 C CA . THR A 1 495 ? -33.294 -30.124 42.225 1.00 27.77 495 THR A CA 1
ATOM 4020 C C . THR A 1 495 ? -33.077 -30.190 40.707 1.00 27.77 495 THR A C 1
ATOM 4022 O O . THR A 1 495 ? -33.426 -31.143 40.031 1.00 27.77 495 THR A O 1
ATOM 4025 N N . THR A 1 496 ? -32.255 -29.220 40.276 1.00 29.44 496 THR A N 1
ATOM 4026 C CA . THR A 1 496 ? -31.208 -29.326 39.239 1.00 29.44 496 THR A CA 1
ATOM 4027 C C . THR A 1 496 ? -31.692 -29.290 37.773 1.00 29.44 496 THR A C 1
ATOM 4029 O O . THR A 1 496 ? -32.166 -30.289 37.263 1.00 29.44 496 THR A O 1
ATOM 4032 N N . ARG A 1 497 ? -31.699 -28.156 37.041 1.00 26.34 497 ARG A N 1
ATOM 4033 C CA . ARG A 1 497 ? -30.652 -27.135 36.714 1.00 26.34 497 ARG A CA 1
ATOM 4034 C C . ARG A 1 497 ? -29.857 -27.505 35.449 1.00 26.34 497 ARG A C 1
ATOM 4036 O O . ARG A 1 497 ? -29.100 -28.464 35.494 1.00 26.34 497 ARG A O 1
ATOM 4043 N N . ARG A 1 498 ? -29.879 -26.593 34.452 1.00 27.70 498 ARG A N 1
ATOM 4044 C CA . ARG A 1 498 ? -29.130 -26.582 33.161 1.00 27.70 498 ARG A CA 1
ATOM 4045 C C . ARG A 1 498 ? -29.598 -27.612 32.112 1.00 27.70 498 ARG A C 1
ATOM 4047 O O . ARG A 1 498 ? -29.947 -28.720 32.478 1.00 27.70 498 ARG A O 1
ATOM 4054 N N . LYS A 1 499 ? -29.528 -27.318 30.805 1.00 31.08 499 LYS A N 1
ATOM 4055 C CA . LYS A 1 499 ? -29.560 -26.020 30.076 1.00 31.08 499 LYS A CA 1
ATOM 4056 C C . LYS A 1 499 ? -29.792 -26.310 28.583 1.00 31.08 499 LYS A C 1
ATOM 4058 O O . LYS A 1 499 ? -29.362 -27.352 28.104 1.00 31.08 499 LYS A O 1
ATOM 4063 N N . ASP A 1 500 ? -30.387 -25.366 27.866 1.00 27.84 500 ASP A N 1
ATOM 4064 C CA . ASP A 1 500 ? -30.635 -25.455 26.423 1.00 27.84 500 ASP A CA 1
ATOM 4065 C C . ASP A 1 500 ? -29.386 -25.239 25.545 1.00 27.84 500 ASP A C 1
ATOM 4067 O O . ASP A 1 500 ? -28.334 -24.796 26.016 1.00 27.84 500 ASP A O 1
ATOM 4071 N N . MET A 1 501 ? -29.627 -25.412 24.237 1.00 31.45 501 MET A N 1
ATOM 4072 C CA . MET A 1 501 ? -28.821 -25.090 23.044 1.00 31.45 501 MET A CA 1
ATOM 4073 C C . MET A 1 501 ? -27.923 -26.231 22.532 1.00 31.45 501 MET A C 1
ATOM 4075 O O . MET A 1 501 ? -26.977 -26.633 23.195 1.00 31.45 501 MET A O 1
ATOM 4079 N N . SER A 1 502 ? -28.233 -26.901 21.412 1.00 32.81 502 SER A N 1
ATOM 4080 C CA . SER A 1 502 ? -28.525 -26.455 20.025 1.00 32.81 502 SER A CA 1
ATOM 4081 C C . SER A 1 502 ? -27.268 -26.108 19.220 1.00 32.81 502 SER A C 1
ATOM 4083 O O . SER A 1 502 ? -26.653 -25.067 19.446 1.00 32.81 502 SER A O 1
ATOM 4085 N N . VAL A 1 503 ? -26.944 -26.940 18.223 1.00 29.39 503 VAL A N 1
ATOM 4086 C CA . VAL A 1 503 ? -25.868 -26.694 17.250 1.00 29.39 503 VAL A CA 1
ATOM 4087 C C . VAL A 1 503 ? -26.409 -26.837 15.826 1.00 29.39 503 VAL A C 1
ATOM 4089 O O . VAL A 1 503 ? -26.734 -27.925 15.362 1.00 29.39 503 VAL A O 1
ATOM 4092 N N . VAL A 1 504 ? -26.464 -25.703 15.136 1.00 33.62 504 VAL A N 1
ATOM 4093 C CA . VAL A 1 504 ? -26.600 -25.548 13.680 1.00 33.62 504 VAL A CA 1
ATOM 4094 C C . VAL A 1 504 ? -25.193 -25.221 13.158 1.00 33.62 504 VAL A C 1
ATOM 4096 O O . VAL A 1 504 ? -24.491 -24.462 13.816 1.00 33.62 504 VAL A O 1
ATOM 4099 N N . ASN A 1 505 ? -24.688 -25.655 12.001 1.00 33.91 505 ASN A N 1
ATOM 4100 C CA . ASN A 1 505 ? -24.990 -26.756 11.075 1.00 33.91 505 ASN A CA 1
ATOM 4101 C C . ASN A 1 505 ? -23.796 -26.769 10.091 1.00 33.91 505 ASN A C 1
ATOM 4103 O O . ASN A 1 505 ? -23.600 -25.794 9.370 1.00 33.91 505 ASN A O 1
ATOM 4107 N N . SER A 1 506 ? -22.971 -27.819 10.062 1.00 33.78 506 SER A N 1
ATOM 4108 C CA . SER A 1 506 ? -21.687 -27.804 9.333 1.00 33.78 506 SER A CA 1
ATOM 4109 C C . SER A 1 506 ? -21.766 -28.176 7.842 1.00 33.78 506 SER A C 1
ATOM 4111 O O . SER A 1 506 ? -20.767 -28.071 7.133 1.00 33.78 506 SER A O 1
ATOM 4113 N N . LYS A 1 507 ? -22.932 -28.589 7.323 1.00 38.62 507 LYS A N 1
ATOM 4114 C CA . LYS A 1 507 ? -23.048 -29.280 6.018 1.00 38.62 507 LYS A CA 1
ATOM 4115 C C . LYS A 1 507 ? -23.023 -28.392 4.755 1.00 38.62 507 LYS A C 1
ATOM 4117 O O . LYS A 1 507 ? -23.328 -28.881 3.671 1.00 38.62 507 LYS A O 1
ATOM 4122 N N . SER A 1 508 ? -22.661 -27.110 4.852 1.00 40.94 508 SER A N 1
ATOM 4123 C CA . SER A 1 508 ? -22.674 -26.190 3.691 1.00 40.94 508 SER A CA 1
ATOM 4124 C C . SER A 1 508 ? -21.407 -26.256 2.814 1.00 40.94 508 SER A C 1
ATOM 4126 O O . SER A 1 508 ? -21.471 -26.050 1.605 1.00 40.94 508 SER A O 1
ATOM 4128 N N . TRP A 1 509 ? -20.248 -26.573 3.403 1.00 34.16 509 TRP A N 1
ATOM 4129 C CA . TRP A 1 509 ? -18.934 -26.451 2.747 1.00 34.16 509 TRP A CA 1
ATOM 4130 C C . TRP A 1 509 ? -18.668 -27.516 1.667 1.00 34.16 509 TRP A C 1
ATOM 4132 O O . TRP A 1 509 ? -18.282 -27.193 0.543 1.00 34.16 509 TRP A O 1
ATOM 4142 N N . GLU A 1 510 ? -18.899 -28.795 1.975 1.00 38.88 510 GLU A N 1
ATOM 4143 C CA . GLU A 1 510 ? -18.490 -29.906 1.096 1.00 38.88 510 GLU A CA 1
ATOM 4144 C C . GLU A 1 510 ? -19.243 -29.955 -0.241 1.00 38.88 510 GLU A C 1
ATOM 4146 O O . GLU A 1 510 ? -18.723 -30.466 -1.237 1.00 38.88 510 GLU A O 1
ATOM 4151 N N . SER A 1 511 ? -20.457 -29.402 -0.271 1.00 38.91 511 SER A N 1
ATOM 4152 C CA . SER A 1 511 ? -21.339 -29.384 -1.440 1.00 38.91 511 SER A CA 1
ATOM 4153 C C . SER A 1 511 ? -20.824 -28.472 -2.558 1.00 38.91 511 SER A C 1
ATOM 4155 O O . SER A 1 511 ? -20.978 -28.806 -3.731 1.00 38.91 511 SER A O 1
ATOM 4157 N N . GLN A 1 512 ? -20.176 -27.347 -2.224 1.00 35.91 512 GLN A N 1
ATOM 4158 C CA . GLN A 1 512 ? -19.646 -26.410 -3.227 1.00 35.91 512 GLN A CA 1
ATOM 4159 C C . GLN A 1 512 ? -18.317 -26.879 -3.836 1.00 35.91 512 GLN A C 1
ATOM 4161 O O . GLN A 1 512 ? -18.083 -26.695 -5.030 1.00 35.91 512 GLN A O 1
ATOM 4166 N N . VAL A 1 513 ? -17.450 -27.536 -3.057 1.00 39.88 513 VAL A N 1
ATOM 4167 C CA . VAL A 1 513 ? -16.133 -27.990 -3.550 1.00 39.88 513 VAL A CA 1
ATOM 4168 C C . VAL A 1 513 ? -16.279 -29.052 -4.651 1.00 39.88 513 VAL A C 1
ATOM 4170 O O . VAL A 1 513 ? -15.558 -29.024 -5.650 1.00 39.88 513 VAL A O 1
ATOM 4173 N N . ARG A 1 514 ? -17.255 -29.963 -4.523 1.00 35.72 514 ARG A N 1
ATOM 4174 C CA . ARG A 1 514 ? -17.467 -31.062 -5.486 1.00 35.72 514 ARG A CA 1
ATOM 4175 C C . ARG A 1 514 ? -18.100 -30.622 -6.815 1.00 35.72 514 ARG A C 1
ATOM 4177 O O . ARG A 1 514 ? -18.016 -31.378 -7.780 1.00 35.72 514 ARG A O 1
ATOM 4184 N N . SER A 1 515 ? -18.702 -29.429 -6.905 1.00 35.81 515 SER A N 1
ATOM 4185 C CA . SER A 1 515 ? -19.311 -28.936 -8.155 1.00 35.81 515 SER A CA 1
ATOM 4186 C C . SER A 1 515 ? -18.319 -28.282 -9.123 1.00 35.81 515 SER A C 1
ATOM 4188 O O . SER A 1 515 ? -18.615 -28.173 -10.311 1.00 35.81 515 SER A O 1
ATOM 4190 N N . ILE A 1 516 ? -17.160 -27.833 -8.630 1.00 37.03 516 ILE A N 1
ATOM 4191 C CA . ILE A 1 516 ? -16.159 -27.101 -9.427 1.00 37.03 516 ILE A CA 1
ATOM 4192 C C . ILE A 1 516 ? -15.245 -28.075 -10.191 1.00 37.03 516 ILE A C 1
ATOM 4194 O O . ILE A 1 516 ? -14.995 -27.891 -11.377 1.00 37.03 516 ILE A O 1
ATOM 4198 N N . LEU A 1 517 ? -14.829 -29.176 -9.556 1.00 35.00 517 LEU A N 1
ATOM 4199 C CA . LEU A 1 517 ? -13.877 -30.165 -10.096 1.00 35.00 517 LEU A CA 1
ATOM 4200 C C . LEU A 1 517 ? -14.442 -31.097 -11.197 1.00 35.00 517 LEU A C 1
ATOM 4202 O O . LEU A 1 517 ? -13.943 -32.206 -11.381 1.00 35.00 517 LEU A O 1
ATOM 4206 N N . LYS A 1 518 ? -15.505 -30.697 -11.911 1.00 34.25 518 LYS A N 1
ATOM 4207 C CA . LYS A 1 518 ? -16.204 -31.571 -12.876 1.00 34.25 518 LYS A CA 1
ATOM 4208 C C . LYS A 1 518 ? -16.652 -30.911 -14.189 1.00 34.25 518 LYS A C 1
ATOM 4210 O O . LYS A 1 518 ? -17.490 -31.489 -14.878 1.00 34.25 518 LYS A O 1
ATOM 4215 N N . LYS A 1 519 ? -16.126 -29.728 -14.545 1.00 33.59 519 LYS A N 1
ATOM 4216 C CA . LYS A 1 519 ? -16.512 -29.006 -15.781 1.00 33.59 519 LYS A CA 1
ATOM 4217 C C . LYS A 1 519 ? -15.421 -28.784 -16.836 1.00 33.59 519 LYS A C 1
ATOM 4219 O O . LYS A 1 519 ? -15.779 -28.646 -18.000 1.00 33.59 519 LYS A O 1
ATOM 4224 N N . ASP A 1 520 ? -14.135 -28.842 -16.498 1.00 31.38 520 ASP A N 1
ATOM 4225 C CA . ASP A 1 520 ? -13.053 -28.468 -17.434 1.00 31.38 520 ASP A CA 1
ATOM 4226 C C . ASP A 1 520 ? -12.593 -29.612 -18.365 1.00 31.38 520 ASP A C 1
ATOM 4228 O O . ASP A 1 520 ? -11.424 -29.712 -18.733 1.00 31.38 520 ASP A O 1
ATOM 4232 N N . ALA A 1 521 ? -13.513 -30.501 -18.755 1.00 31.66 521 ALA A N 1
ATOM 4233 C CA . ALA A 1 521 ? -13.217 -31.644 -19.618 1.00 31.66 521 ALA A CA 1
ATOM 4234 C C . ALA A 1 521 ? -14.384 -32.007 -20.558 1.00 31.66 521 ALA A C 1
ATOM 4236 O O . ALA A 1 521 ? -15.063 -33.002 -20.323 1.00 31.66 521 ALA A O 1
ATOM 4237 N N . LEU A 1 522 ? -14.596 -31.215 -21.624 1.00 27.38 522 LEU A N 1
ATOM 4238 C CA . LEU A 1 522 ? -14.760 -31.681 -23.022 1.00 27.38 522 LEU A CA 1
ATOM 4239 C C . LEU A 1 522 ? -14.983 -30.507 -24.015 1.00 27.38 522 LEU A C 1
ATOM 4241 O O . LEU A 1 522 ? -15.789 -29.630 -23.749 1.00 27.38 522 LEU A O 1
ATOM 4245 N N . HIS A 1 523 ? -14.308 -30.580 -25.176 1.00 29.53 523 HIS A N 1
ATOM 4246 C CA . HIS A 1 523 ? -14.678 -30.085 -26.534 1.00 29.53 523 HIS A CA 1
ATOM 4247 C C . HIS A 1 523 ? -15.209 -28.635 -26.740 1.00 29.53 523 HIS A C 1
ATOM 4249 O O . HIS A 1 523 ? -16.197 -28.220 -26.159 1.00 29.53 523 HIS A O 1
ATOM 4255 N N . LYS A 1 524 ? -14.515 -27.771 -27.508 1.00 29.62 524 LYS A N 1
ATOM 4256 C CA . LYS A 1 524 ? -14.364 -27.652 -28.995 1.00 29.62 524 LYS A CA 1
ATOM 4257 C C . LYS A 1 524 ? -15.462 -26.812 -29.702 1.00 29.62 524 LYS A C 1
ATOM 4259 O O . LYS A 1 524 ? -16.648 -26.996 -29.481 1.00 29.62 524 LYS A O 1
ATOM 4264 N N . HIS A 1 525 ? -15.000 -25.926 -30.594 1.00 28.31 525 HIS A N 1
ATOM 4265 C CA . HIS A 1 525 ? -15.737 -25.053 -31.536 1.00 28.31 525 HIS A CA 1
ATOM 4266 C C . HIS A 1 525 ? -16.621 -25.829 -32.551 1.00 28.31 525 HIS A C 1
ATOM 4268 O O . HIS A 1 525 ? -16.296 -26.989 -32.820 1.00 28.31 525 HIS A O 1
ATOM 4274 N N . PRO A 1 526 ? -17.704 -25.231 -33.122 1.00 37.00 526 PRO A N 1
ATOM 4275 C CA . PRO A 1 526 ? -17.583 -24.207 -34.183 1.00 37.00 526 PRO A CA 1
ATOM 4276 C C . PRO A 1 526 ? -18.568 -23.005 -34.128 1.00 37.00 526 PRO A C 1
ATOM 4278 O O . PRO A 1 526 ? -19.203 -22.724 -33.118 1.00 37.00 526 PRO A O 1
ATOM 4281 N N . SER A 1 527 ? -18.561 -22.242 -35.224 1.00 27.20 527 SER A N 1
ATOM 4282 C CA . SER A 1 527 ? -19.179 -20.943 -35.543 1.00 27.20 527 SER A CA 1
ATOM 4283 C C . SER A 1 527 ? -20.709 -20.891 -35.658 1.00 27.20 527 SER A C 1
ATOM 4285 O O . SER A 1 527 ? -21.297 -21.855 -36.131 1.00 27.20 527 SER A O 1
ATOM 4287 N N . GLU A 1 528 ? -21.305 -19.703 -35.447 1.00 25.86 528 GLU A N 1
ATOM 4288 C CA . GLU A 1 528 ? -21.942 -18.907 -36.529 1.00 25.86 528 GLU A CA 1
ATOM 4289 C C . GLU A 1 528 ? -22.371 -17.486 -36.078 1.00 25.86 528 GLU A C 1
ATOM 4291 O O . GLU A 1 528 ? -22.125 -17.088 -34.940 1.00 25.86 528 GLU A O 1
ATOM 4296 N N . SER A 1 529 ? -22.948 -16.681 -36.987 1.00 26.78 529 SER A N 1
ATOM 4297 C CA . SER A 1 529 ? -23.472 -15.325 -36.718 1.00 26.78 529 SER A CA 1
ATOM 4298 C C . SER A 1 529 ? -24.640 -14.972 -37.649 1.00 26.78 529 SER A C 1
ATOM 4300 O O . SER A 1 529 ? -24.677 -15.469 -38.775 1.00 26.78 529 SER A O 1
ATOM 4302 N N . PRO A 1 530 ? -25.540 -14.054 -37.246 1.00 38.78 530 PRO A N 1
ATOM 4303 C CA . PRO A 1 530 ? -25.869 -12.961 -38.171 1.00 38.78 530 PRO A CA 1
ATOM 4304 C C . PRO A 1 530 ? -26.045 -11.569 -37.517 1.00 38.78 530 PRO A C 1
ATOM 4306 O O . PRO A 1 530 ? -26.001 -11.386 -36.303 1.00 38.78 530 PRO A O 1
ATOM 4309 N N . ARG A 1 531 ? -26.210 -10.559 -38.382 1.00 26.97 531 ARG A N 1
ATOM 4310 C CA . ARG A 1 531 ? -26.339 -9.111 -38.094 1.00 26.97 531 ARG A CA 1
ATOM 4311 C C . ARG A 1 531 ? -27.797 -8.706 -37.770 1.00 26.97 531 ARG A C 1
ATOM 4313 O O . ARG A 1 531 ? -28.697 -9.466 -38.100 1.00 26.97 531 ARG A O 1
ATOM 4320 N N . VAL A 1 532 ? -28.032 -7.455 -37.317 1.00 28.80 532 VAL A N 1
ATOM 4321 C CA . VAL A 1 532 ? -28.774 -6.384 -38.068 1.00 28.80 532 VAL A CA 1
ATOM 4322 C C . VAL A 1 532 ? -29.186 -5.163 -37.191 1.00 28.80 532 VAL A C 1
ATOM 4324 O O . VAL A 1 532 ? -30.174 -5.216 -36.474 1.00 28.80 532 VAL A O 1
ATOM 4327 N N . SER A 1 533 ? -28.528 -4.006 -37.411 1.00 27.12 533 SER A N 1
ATOM 4328 C CA . SER A 1 533 ? -29.067 -2.611 -37.313 1.00 27.12 533 SER A CA 1
ATOM 4329 C C . SER A 1 533 ? -29.596 -2.057 -35.949 1.00 27.12 533 SER A C 1
ATOM 4331 O O . SER A 1 533 ? -29.751 -2.815 -35.006 1.00 27.12 533 SER A O 1
ATOM 4333 N N . ARG A 1 534 ? -29.869 -0.747 -35.733 1.00 27.06 534 ARG A N 1
ATOM 4334 C CA . ARG A 1 534 ? -29.787 0.480 -36.577 1.00 27.06 534 ARG A CA 1
ATOM 4335 C C . ARG A 1 534 ? -29.599 1.767 -35.718 1.00 27.06 534 ARG A C 1
ATOM 4337 O O . ARG A 1 534 ? -29.911 1.776 -34.536 1.00 27.06 534 ARG A O 1
ATOM 4344 N N . ASN A 1 535 ? -29.121 2.834 -36.371 1.00 28.45 535 ASN A N 1
ATOM 4345 C CA . ASN A 1 535 ? -28.984 4.257 -35.951 1.00 28.45 535 ASN A CA 1
ATOM 4346 C C . ASN A 1 535 ? -30.309 4.939 -35.474 1.00 28.45 535 ASN A C 1
ATOM 4348 O O . ASN A 1 535 ? -31.346 4.301 -35.660 1.00 28.45 535 ASN A O 1
ATOM 4352 N N . PRO A 1 536 ? -30.352 6.223 -34.989 1.00 44.28 536 PRO A N 1
ATOM 4353 C CA . PRO A 1 536 ? -29.336 7.303 -35.088 1.00 44.28 536 PRO A CA 1
ATOM 4354 C C . PRO A 1 536 ? -29.103 8.230 -33.856 1.00 44.28 536 PRO A C 1
ATOM 4356 O O . PRO A 1 536 ? -29.863 8.249 -32.893 1.00 44.28 536 PRO A O 1
ATOM 4359 N N . SER A 1 537 ? -28.107 9.122 -33.981 1.00 29.31 537 SER A N 1
ATOM 4360 C CA . SER A 1 537 ? -27.970 10.379 -33.211 1.00 29.31 537 SER A CA 1
ATOM 4361 C C . SER A 1 537 ? -28.503 11.595 -34.000 1.00 29.31 537 SER A C 1
ATOM 4363 O O . SER A 1 537 ? -28.403 11.591 -35.230 1.00 29.31 537 SER A O 1
ATOM 4365 N N . PRO A 1 538 ? -28.952 12.685 -33.345 1.00 40.09 538 PRO A N 1
ATOM 4366 C CA . PRO A 1 538 ? -29.063 14.019 -33.949 1.00 40.09 538 PRO A CA 1
ATOM 4367 C C . PRO A 1 538 ? -27.824 14.908 -33.676 1.00 40.09 538 PRO A C 1
ATOM 4369 O O . PRO A 1 538 ? -26.873 14.495 -33.012 1.00 40.09 538 PRO A O 1
ATOM 4372 N N . ARG A 1 539 ? -27.797 16.119 -34.256 1.00 28.53 539 ARG A N 1
ATOM 4373 C CA . ARG A 1 539 ? -26.581 16.914 -34.550 1.00 28.53 539 ARG A CA 1
ATOM 4374 C C . ARG A 1 539 ? -26.737 18.401 -34.166 1.00 28.53 539 ARG A C 1
ATOM 4376 O O . ARG A 1 539 ? -27.789 18.966 -34.436 1.00 28.53 539 ARG A O 1
ATOM 4383 N N . MET A 1 540 ? -25.627 19.049 -33.771 1.00 28.81 540 MET A N 1
ATOM 4384 C CA . MET A 1 540 ? -25.393 20.521 -33.817 1.00 28.81 540 MET A CA 1
ATOM 4385 C C . MET A 1 540 ? -26.260 21.362 -32.823 1.00 28.81 540 MET A C 1
ATOM 4387 O O . MET A 1 540 ? -27.178 20.832 -32.218 1.00 28.81 540 MET A O 1
ATOM 4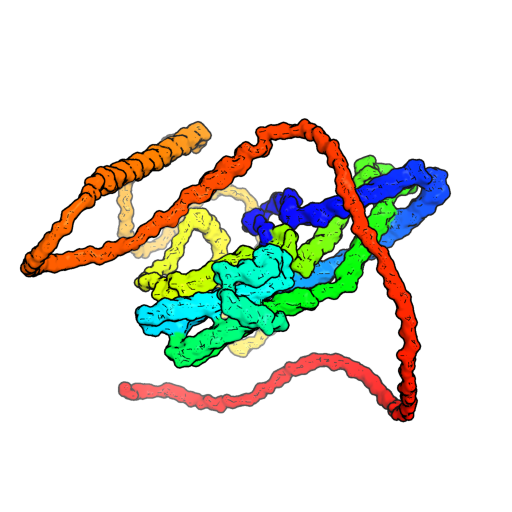391 N N . SER A 1 541 ? -26.000 22.650 -32.524 1.00 27.80 541 SER A N 1
ATOM 4392 C CA . SER A 1 541 ? -25.105 23.645 -33.152 1.00 27.80 541 SER A CA 1
ATOM 4393 C C . SER A 1 541 ? -24.638 24.781 -32.199 1.00 27.80 541 SER A C 1
ATOM 4395 O O . SER A 1 541 ? -25.277 25.016 -31.182 1.00 27.80 541 SER A O 1
ATOM 4397 N N . ARG A 1 542 ? -23.628 25.556 -32.650 1.00 29.30 542 ARG A N 1
ATOM 4398 C CA . ARG A 1 542 ? -23.346 26.994 -32.364 1.00 29.30 542 ARG A CA 1
ATOM 4399 C C . ARG A 1 542 ? -22.849 27.456 -30.973 1.00 29.30 542 ARG A C 1
ATOM 4401 O O . ARG A 1 542 ? -23.622 27.648 -30.045 1.00 29.30 542 ARG A O 1
ATOM 4408 N N . ASN A 1 543 ? -21.581 27.897 -30.954 1.00 33.25 543 ASN A N 1
ATOM 4409 C CA . ASN A 1 543 ? -21.172 29.150 -30.285 1.00 33.25 543 ASN A CA 1
ATOM 4410 C C . ASN A 1 543 ? -21.814 30.365 -31.001 1.00 33.25 543 ASN A C 1
ATOM 4412 O O . ASN A 1 543 ? -22.160 30.258 -32.184 1.00 33.25 543 ASN A O 1
ATOM 4416 N N . PRO A 1 544 ? -21.911 31.534 -30.341 1.00 44.19 544 PRO A N 1
ATOM 4417 C CA . PRO A 1 544 ? -20.920 32.577 -30.649 1.00 44.19 544 PRO A CA 1
ATOM 4418 C C . PRO A 1 544 ? -20.362 33.322 -29.419 1.00 44.19 544 PRO A C 1
ATOM 4420 O O . PRO A 1 544 ? -20.863 33.224 -28.303 1.00 44.19 544 PRO A O 1
ATOM 4423 N N . SER A 1 545 ? -19.292 34.078 -29.655 1.00 30.77 545 SER A N 1
ATOM 4424 C CA . SER A 1 545 ? -18.539 34.874 -28.681 1.00 30.77 545 SER A CA 1
ATOM 4425 C C . SER A 1 545 ? -19.177 36.231 -28.345 1.00 30.77 545 SER A C 1
ATOM 4427 O O . SER A 1 545 ? -19.882 36.826 -29.161 1.00 30.77 545 SER A O 1
ATOM 4429 N N . ARG A 1 546 ? -18.814 36.798 -27.184 1.00 29.03 546 ARG A N 1
ATOM 4430 C CA . ARG A 1 546 ? -18.763 38.258 -26.982 1.00 29.03 546 ARG A CA 1
ATOM 4431 C C . ARG A 1 546 ? -17.703 38.632 -25.940 1.00 29.03 546 ARG A C 1
ATOM 4433 O O . ARG A 1 546 ? -17.376 37.817 -25.084 1.00 29.03 546 ARG A O 1
ATOM 4440 N N . ALA A 1 547 ? -17.158 39.844 -26.034 1.00 29.98 547 ALA A N 1
ATOM 4441 C CA . ALA A 1 547 ? -16.070 40.332 -25.187 1.00 29.98 547 ALA A CA 1
ATOM 4442 C C . ALA A 1 547 ? -16.313 41.775 -24.715 1.00 29.98 547 ALA A C 1
ATOM 4444 O O . ALA A 1 547 ? -16.814 42.592 -25.484 1.00 29.98 547 ALA A O 1
ATOM 4445 N N . SER A 1 548 ? -15.904 42.062 -23.475 1.00 28.14 548 SER A N 1
ATOM 4446 C CA . SER A 1 548 ? -15.595 43.392 -22.913 1.00 28.14 548 SER A CA 1
ATOM 4447 C C . SER A 1 548 ? -15.090 43.172 -21.475 1.00 28.14 548 SER A C 1
ATOM 4449 O O . SER A 1 548 ? -15.827 42.622 -20.665 1.00 28.14 548 SER A O 1
ATOM 4451 N N . SER A 1 549 ? -13.820 43.368 -21.116 1.00 29.78 549 SER A N 1
ATOM 4452 C CA . SER A 1 549 ? -13.070 44.634 -21.044 1.00 29.78 549 SER A CA 1
ATOM 4453 C C . SER A 1 549 ? -13.664 45.659 -20.068 1.00 29.78 549 SER A C 1
ATOM 4455 O O . SER A 1 549 ? -14.631 46.340 -20.399 1.00 29.78 549 SER A O 1
ATOM 4457 N N . LEU A 1 550 ? -12.999 45.860 -18.929 1.00 30.73 550 LEU A N 1
ATOM 4458 C CA . LEU A 1 550 ? -12.912 47.163 -18.266 1.00 30.73 550 LEU A CA 1
ATOM 4459 C C . LEU A 1 550 ? -11.563 47.277 -17.538 1.00 30.73 550 LEU A C 1
ATOM 4461 O O . LEU A 1 550 ? -10.893 46.272 -17.299 1.00 30.73 550 LEU A O 1
ATOM 4465 N N . ARG A 1 551 ? -11.123 48.513 -17.294 1.00 29.39 551 ARG A N 1
ATOM 4466 C CA . ARG A 1 551 ? -9.723 48.874 -17.035 1.00 29.39 551 ARG A CA 1
ATOM 4467 C C . ARG A 1 551 ? -9.656 50.052 -16.068 1.00 29.39 551 ARG A C 1
ATOM 4469 O O . ARG A 1 551 ? -10.282 51.069 -16.341 1.00 29.39 551 ARG A O 1
ATOM 4476 N N . THR A 1 552 ? -8.798 49.963 -15.055 1.00 31.33 552 THR A N 1
ATOM 4477 C CA . THR A 1 552 ? -8.300 51.124 -14.296 1.00 31.33 552 THR A CA 1
ATOM 4478 C C . THR A 1 552 ? -6.860 50.878 -13.854 1.00 31.33 552 THR A C 1
ATOM 4480 O O . THR A 1 552 ? -6.599 50.038 -12.997 1.00 31.33 552 THR A O 1
ATOM 4483 N N . ASP A 1 553 ? -5.932 51.617 -14.459 1.00 31.38 553 ASP A N 1
ATOM 4484 C CA . ASP A 1 553 ? -4.546 51.769 -14.009 1.00 31.38 553 ASP A CA 1
ATOM 4485 C C . ASP A 1 553 ? -4.481 52.698 -12.776 1.00 31.38 553 ASP A C 1
ATOM 4487 O O . ASP A 1 553 ? -5.246 53.656 -12.719 1.00 31.38 553 ASP A O 1
ATOM 4491 N N . TYR A 1 554 ? -3.509 52.522 -11.869 1.00 28.20 554 TYR A N 1
ATOM 4492 C CA . TYR A 1 554 ? -2.857 53.645 -11.162 1.00 28.20 554 TYR A CA 1
ATOM 4493 C C . TYR A 1 554 ? -1.400 53.295 -10.791 1.00 28.20 554 TYR A C 1
ATOM 4495 O O . TYR A 1 554 ? -1.026 52.123 -10.748 1.00 28.20 554 TYR A O 1
ATOM 4503 N N . LYS A 1 555 ? -0.536 54.310 -10.629 1.00 30.28 555 LYS A N 1
ATOM 4504 C CA . LYS A 1 555 ? 0.931 54.196 -10.800 1.00 30.28 555 LYS A CA 1
ATOM 4505 C C . LYS A 1 555 ? 1.778 54.742 -9.633 1.00 30.28 555 LYS A C 1
ATOM 4507 O O . LYS A 1 555 ? 1.470 55.807 -9.124 1.00 30.28 555 LYS A O 1
ATOM 4512 N N . HIS A 1 556 ? 2.943 54.098 -9.437 1.00 28.80 556 HIS A N 1
ATOM 4513 C CA . HIS A 1 556 ? 4.235 54.624 -8.913 1.00 28.80 556 HIS A CA 1
ATOM 4514 C C . HIS A 1 556 ? 4.305 55.071 -7.419 1.00 28.80 556 HIS A C 1
ATOM 4516 O O . HIS A 1 556 ? 3.368 55.667 -6.920 1.00 28.80 556 HIS A O 1
ATOM 4522 N N . ARG A 1 557 ? 5.288 54.640 -6.585 1.00 27.77 557 ARG A N 1
ATOM 4523 C CA . ARG A 1 557 ? 6.784 54.844 -6.525 1.00 27.77 557 ARG A CA 1
ATOM 4524 C C . ARG A 1 557 ? 7.187 56.239 -5.961 1.00 27.77 557 ARG A C 1
ATOM 4526 O O . ARG A 1 557 ? 6.362 57.130 -6.115 1.00 27.77 557 ARG A O 1
ATOM 4533 N N . PRO A 1 558 ? 8.416 56.486 -5.407 1.00 47.41 558 PRO A N 1
ATOM 4534 C CA . PRO A 1 558 ? 9.643 55.643 -5.366 1.00 47.41 558 PRO A CA 1
ATOM 4535 C C . PRO A 1 558 ? 10.522 55.634 -4.062 1.00 47.41 558 PRO A C 1
ATOM 4537 O O . PRO A 1 558 ? 10.443 56.531 -3.234 1.00 47.41 558 PRO A O 1
ATOM 4540 N N . SER A 1 559 ? 11.539 54.742 -4.036 1.00 30.38 559 SER A N 1
ATOM 4541 C CA . SER A 1 559 ? 12.879 54.879 -3.371 1.00 30.38 559 SER A CA 1
ATOM 4542 C C . SER A 1 559 ? 12.976 54.866 -1.815 1.00 30.38 559 SER A C 1
ATOM 4544 O O . SER A 1 559 ? 11.977 55.078 -1.149 1.00 30.38 559 SER A O 1
ATOM 4546 N N . ALA A 1 560 ? 14.118 54.562 -1.158 1.00 28.20 560 ALA A N 1
ATOM 4547 C CA . ALA A 1 560 ? 15.523 54.483 -1.614 1.00 28.20 560 ALA A CA 1
ATOM 4548 C C . ALA A 1 560 ? 16.415 53.380 -0.940 1.00 28.20 560 ALA A C 1
ATOM 4550 O O . ALA A 1 560 ? 15.938 52.506 -0.228 1.00 28.20 560 ALA A O 1
ATOM 4551 N N . ARG A 1 561 ? 17.720 53.432 -1.268 1.00 30.53 561 ARG A N 1
ATOM 4552 C CA . ARG A 1 561 ? 18.913 52.591 -0.943 1.00 30.53 561 ARG A CA 1
ATOM 4553 C C . ARG A 1 561 ? 19.329 52.593 0.571 1.00 30.53 561 ARG A C 1
ATOM 4555 O O . ARG A 1 561 ? 18.754 53.382 1.302 1.00 30.53 561 ARG A O 1
ATOM 4562 N N . GLN A 1 562 ? 20.309 51.835 1.133 1.00 28.31 562 GLN A N 1
ATOM 4563 C CA . GLN A 1 562 ? 21.424 50.982 0.618 1.00 28.31 562 GLN A CA 1
ATOM 4564 C C . GLN A 1 562 ? 22.067 50.052 1.714 1.00 28.31 562 GLN A C 1
ATOM 4566 O O . GLN A 1 562 ? 22.386 50.574 2.769 1.00 28.31 562 GLN A O 1
ATOM 4571 N N . THR A 1 563 ? 22.392 48.768 1.405 1.00 27.31 563 THR A N 1
ATOM 4572 C CA . THR A 1 563 ? 23.615 47.947 1.790 1.00 27.31 563 THR A CA 1
ATOM 4573 C C . THR A 1 563 ? 24.157 47.813 3.255 1.00 27.31 563 THR A C 1
ATOM 4575 O O . THR A 1 563 ? 23.835 48.660 4.072 1.00 27.31 563 THR A O 1
ATOM 4578 N N . PRO A 1 564 ? 25.110 46.885 3.606 1.00 45.41 564 PRO A N 1
ATOM 4579 C CA . PRO A 1 564 ? 25.569 45.606 2.986 1.00 45.41 564 PRO A CA 1
ATOM 4580 C C . PRO A 1 564 ? 25.879 44.380 3.936 1.00 45.41 564 PRO A C 1
ATOM 4582 O O . PRO A 1 564 ? 26.166 44.535 5.112 1.00 45.41 564 PRO A O 1
ATOM 4585 N N . ARG A 1 565 ? 26.028 43.180 3.324 1.00 27.64 565 ARG A N 1
ATOM 4586 C CA . ARG A 1 565 ? 27.019 42.073 3.580 1.00 27.64 565 ARG A CA 1
ATOM 4587 C C . ARG A 1 565 ? 27.092 41.200 4.886 1.00 27.64 565 ARG A C 1
ATOM 4589 O O . ARG A 1 565 ? 27.627 41.624 5.895 1.00 27.64 565 ARG A O 1
ATOM 4596 N N . VAL A 1 566 ? 26.905 39.875 4.665 1.00 29.48 566 VAL A N 1
ATOM 4597 C CA . VAL A 1 566 ? 27.875 38.736 4.865 1.00 29.48 566 VAL A CA 1
ATOM 4598 C C . VAL A 1 566 ? 27.974 37.921 6.191 1.00 29.48 566 VAL A C 1
ATOM 4600 O O . VAL A 1 566 ? 28.507 38.381 7.190 1.00 29.48 566 VAL A O 1
ATOM 4603 N N . SER A 1 567 ? 27.716 36.600 6.051 1.00 27.28 567 SER A N 1
ATOM 4604 C CA . SER A 1 567 ? 28.233 35.427 6.825 1.00 27.28 567 SER A CA 1
ATOM 4605 C C . SER A 1 567 ? 27.826 35.226 8.303 1.00 27.28 567 SER A C 1
ATOM 4607 O O . SER A 1 567 ? 27.259 36.124 8.904 1.00 27.28 567 SER A O 1
ATOM 4609 N N . ALA A 1 568 ? 28.159 34.108 8.979 1.00 28.83 568 ALA A N 1
ATOM 4610 C CA . ALA A 1 568 ? 27.996 32.656 8.701 1.00 28.83 568 ALA A CA 1
ATOM 4611 C C . ALA A 1 568 ? 28.495 31.839 9.925 1.00 28.83 568 ALA A C 1
ATOM 4613 O O . ALA A 1 568 ? 29.434 32.282 10.578 1.00 28.83 568 ALA A O 1
ATOM 4614 N N . ARG A 1 569 ? 27.987 30.602 10.141 1.00 29.08 569 ARG A N 1
ATOM 4615 C CA . ARG A 1 569 ? 28.436 29.633 11.191 1.00 29.08 569 ARG A CA 1
ATOM 4616 C C . ARG A 1 569 ? 28.276 30.139 12.654 1.00 29.08 569 ARG A C 1
ATOM 4618 O O . ARG A 1 569 ? 27.910 31.283 12.863 1.00 29.08 569 ARG A O 1
ATOM 4625 N N . SER A 1 570 ? 28.530 29.357 13.716 1.00 27.75 570 SER A N 1
ATOM 4626 C CA . SER A 1 570 ? 28.137 27.957 14.020 1.00 27.75 570 SER A CA 1
ATOM 4627 C C . SER A 1 570 ? 28.460 27.601 15.488 1.00 27.75 570 SER A C 1
ATOM 4629 O O . SER A 1 570 ? 29.482 28.070 15.975 1.00 27.75 570 SER A O 1
ATOM 4631 N N . ARG A 1 571 ? 27.735 26.614 16.048 1.00 30.17 571 ARG A N 1
ATOM 4632 C CA . ARG A 1 571 ? 28.105 25.729 17.186 1.00 30.17 571 ARG A CA 1
ATOM 4633 C C . ARG A 1 571 ? 27.998 26.226 18.648 1.00 30.17 571 ARG A C 1
ATOM 4635 O O . ARG A 1 571 ? 28.319 27.357 18.972 1.00 30.17 571 ARG A O 1
ATOM 4642 N N . ASP A 1 572 ? 27.582 25.248 19.463 1.00 30.33 572 ASP A N 1
ATOM 4643 C CA . ASP A 1 572 ? 27.879 24.907 20.869 1.00 30.33 572 ASP A CA 1
ATOM 4644 C C . ASP A 1 572 ? 27.644 25.910 22.025 1.00 30.33 572 ASP A C 1
ATOM 4646 O O . ASP A 1 572 ? 28.118 27.043 22.012 1.00 30.33 572 ASP A O 1
ATOM 4650 N N . PRO A 1 573 ? 27.020 25.423 23.119 1.00 39.00 573 PRO A N 1
ATOM 4651 C CA . PRO A 1 573 ? 27.273 25.911 24.477 1.00 39.00 573 PRO A CA 1
ATOM 4652 C C . PRO A 1 573 ? 27.690 24.787 25.457 1.00 39.00 573 PRO A C 1
ATOM 4654 O O . PRO A 1 573 ? 27.147 23.682 25.432 1.00 39.00 573 PRO A O 1
ATOM 4657 N N . LEU A 1 574 ? 28.601 25.094 26.390 1.00 30.58 574 LEU A N 1
ATOM 4658 C CA . LEU A 1 574 ? 29.005 24.213 27.498 1.00 30.58 574 LEU A CA 1
ATOM 4659 C C . LEU A 1 574 ? 28.682 24.825 28.876 1.00 30.58 574 LEU A C 1
ATOM 4661 O O . LEU A 1 574 ? 28.952 25.994 29.121 1.00 30.58 574 LEU A O 1
ATOM 4665 N N . LEU A 1 575 ? 28.208 23.964 29.786 1.00 31.59 575 LEU A N 1
ATOM 4666 C CA . LEU A 1 575 ? 28.464 23.939 31.242 1.00 31.59 575 LEU A CA 1
ATOM 4667 C C . LEU A 1 575 ? 28.369 25.234 32.091 1.00 31.59 575 LEU A C 1
ATOM 4669 O O . LEU A 1 575 ? 29.328 25.999 32.178 1.00 31.59 575 LEU A O 1
ATOM 4673 N N . ARG A 1 576 ? 27.321 25.312 32.935 1.00 27.73 576 ARG A N 1
ATOM 4674 C CA . ARG A 1 576 ? 27.347 25.396 34.432 1.00 27.73 576 ARG A CA 1
ATOM 4675 C C . ARG A 1 576 ? 25.906 25.642 34.939 1.00 27.73 576 ARG A C 1
ATOM 4677 O O . ARG A 1 576 ? 25.210 26.448 34.343 1.00 27.73 576 ARG A O 1
ATOM 4684 N N . SER A 1 577 ? 25.311 24.935 35.910 1.00 28.89 577 SER A N 1
ATOM 4685 C CA . SER A 1 577 ? 25.743 24.418 37.231 1.00 28.89 577 SER A CA 1
ATOM 4686 C C . SER A 1 577 ? 25.957 25.494 38.304 1.00 28.89 577 SER A C 1
ATOM 4688 O O . SER A 1 577 ? 26.967 26.190 38.235 1.00 28.89 577 SER A O 1
ATOM 4690 N N . ARG A 1 578 ? 25.062 25.556 39.317 1.00 28.78 578 ARG A N 1
ATOM 4691 C CA . ARG A 1 578 ? 25.333 25.980 40.717 1.00 28.78 578 ARG A CA 1
ATOM 4692 C C . ARG A 1 578 ? 24.167 25.678 41.698 1.00 28.78 578 ARG A C 1
ATOM 4694 O O . ARG A 1 578 ? 23.170 26.380 41.647 1.00 28.78 578 ARG A O 1
ATOM 4701 N N . TYR A 1 579 ? 24.409 24.755 42.646 1.00 31.00 579 TYR A N 1
ATOM 4702 C CA . TYR A 1 579 ? 23.869 24.656 44.034 1.00 31.00 579 TYR A CA 1
ATOM 4703 C C . TYR A 1 579 ? 22.331 24.536 44.251 1.00 31.00 579 TYR A C 1
ATOM 4705 O O . TYR A 1 579 ? 21.543 24.847 43.373 1.00 31.00 579 TYR A O 1
ATOM 4713 N N . SER A 1 580 ? 21.820 24.021 45.384 1.00 27.97 580 SER A N 1
ATOM 4714 C CA . SER A 1 580 ? 22.390 23.908 46.748 1.00 27.97 580 SER A CA 1
ATOM 4715 C C . SER A 1 580 ? 21.965 22.638 47.525 1.00 27.97 580 SER A C 1
ATOM 4717 O O . SER A 1 580 ? 21.065 21.919 47.104 1.00 27.97 580 SER A O 1
ATOM 4719 N N . ALA A 1 581 ? 22.642 22.378 48.654 1.00 31.06 581 ALA A N 1
ATOM 4720 C CA . ALA A 1 581 ? 22.371 21.322 49.647 1.00 31.06 581 ALA A CA 1
ATOM 4721 C C . ALA A 1 581 ? 22.364 21.925 51.075 1.00 31.06 581 ALA A C 1
ATOM 4723 O O . ALA A 1 581 ? 22.773 23.080 51.233 1.00 31.06 581 ALA A O 1
ATOM 4724 N N . PRO A 1 582 ? 21.892 21.187 52.098 1.00 44.97 582 PRO A N 1
ATOM 4725 C CA . PRO A 1 582 ? 22.778 20.669 53.171 1.00 44.97 582 PRO A CA 1
ATOM 4726 C C . PRO A 1 582 ? 22.560 19.146 53.410 1.00 44.97 582 PRO A C 1
ATOM 4728 O O . PRO A 1 582 ? 21.525 18.620 53.018 1.00 44.97 582 PRO A O 1
ATOM 4731 N N . ASN A 1 583 ? 23.526 18.319 53.847 1.00 32.22 583 ASN A N 1
ATOM 4732 C CA . ASN A 1 583 ? 24.243 18.227 55.145 1.00 32.22 583 ASN A CA 1
ATOM 4733 C C . ASN A 1 583 ? 23.327 17.959 56.373 1.00 32.22 583 ASN A C 1
ATOM 4735 O O . ASN A 1 583 ? 22.329 18.653 56.510 1.00 32.22 583 ASN A O 1
ATOM 4739 N N . SER A 1 584 ? 23.622 17.076 57.352 1.00 30.39 584 SER A N 1
ATOM 4740 C CA . SER A 1 584 ? 24.619 15.974 57.513 1.00 30.39 584 SER A CA 1
ATOM 4741 C C . SER A 1 584 ? 24.508 15.326 58.931 1.00 30.39 584 SER A C 1
ATOM 4743 O O . SER A 1 584 ? 23.946 15.973 59.805 1.00 30.39 584 SER A O 1
ATOM 4745 N N . VAL A 1 585 ? 25.183 14.177 59.180 1.00 30.44 585 VAL A N 1
ATOM 4746 C CA . VAL A 1 585 ? 25.650 13.612 60.499 1.00 30.44 585 VAL A CA 1
ATOM 4747 C C . VAL A 1 585 ? 24.779 12.574 61.276 1.00 30.44 585 VAL A C 1
ATOM 4749 O O . VAL A 1 585 ? 23.823 12.944 61.939 1.00 30.44 585 VAL A O 1
ATOM 4752 N N . VAL A 1 586 ? 25.260 11.309 61.249 1.00 32.41 586 VAL A N 1
ATOM 4753 C CA . VAL A 1 586 ? 25.505 10.287 62.328 1.00 32.41 586 VAL A CA 1
ATOM 4754 C C . VAL A 1 586 ? 24.381 9.760 63.262 1.00 32.41 586 VAL A C 1
ATOM 4756 O O . VAL A 1 586 ? 23.465 10.462 63.667 1.00 32.41 586 VAL A O 1
ATOM 4759 N N . ASP A 1 587 ? 24.528 8.474 63.618 1.00 33.91 587 ASP A N 1
ATOM 4760 C CA . ASP A 1 587 ? 23.732 7.622 64.520 1.00 33.91 587 ASP A CA 1
ATOM 4761 C C . ASP A 1 587 ? 23.597 8.090 65.987 1.00 33.91 587 ASP A C 1
ATOM 4763 O O . ASP A 1 587 ? 24.557 8.605 66.565 1.00 33.91 587 ASP A O 1
ATOM 4767 N N . ASN A 1 588 ? 22.485 7.715 66.652 1.00 30.08 588 ASN A N 1
ATOM 4768 C CA . ASN A 1 588 ? 22.547 6.751 67.774 1.00 30.08 588 ASN A CA 1
ATOM 4769 C C . ASN A 1 588 ? 21.184 6.220 68.300 1.00 30.08 588 ASN A C 1
ATOM 4771 O O . ASN A 1 588 ? 20.178 6.917 68.289 1.00 30.08 588 ASN A O 1
ATOM 4775 N N . THR A 1 589 ? 21.225 4.976 68.800 1.00 31.86 589 THR A N 1
ATOM 4776 C CA . THR A 1 589 ? 20.410 4.321 69.863 1.00 31.86 589 THR A CA 1
ATOM 4777 C C . THR A 1 589 ? 18.920 4.655 70.118 1.00 31.86 589 THR A C 1
ATOM 4779 O O . THR A 1 589 ? 18.619 5.675 70.722 1.00 31.86 589 THR A O 1
ATOM 4782 N N . GLN A 1 590 ? 18.083 3.619 69.915 1.00 34.88 590 GLN A N 1
ATOM 4783 C CA . GLN A 1 590 ? 17.057 3.046 70.833 1.00 34.88 590 GLN A CA 1
ATOM 4784 C C . GLN A 1 590 ? 15.872 3.878 71.396 1.00 34.88 590 GLN A C 1
ATOM 4786 O O . GLN A 1 590 ? 15.940 5.087 71.563 1.00 34.88 590 GLN A O 1
ATOM 4791 N N . ILE A 1 591 ? 14.840 3.120 71.819 1.00 37.69 591 ILE A N 1
ATOM 4792 C CA . ILE A 1 591 ? 13.568 3.523 72.464 1.00 37.69 591 ILE A CA 1
ATOM 4793 C C . ILE A 1 591 ? 12.579 4.151 71.451 1.00 37.69 591 ILE A C 1
ATOM 4795 O O . ILE A 1 591 ? 12.917 5.125 70.787 1.00 37.69 591 ILE A O 1
ATOM 4799 N N . GLU A 1 592 ? 11.362 3.632 71.239 1.00 37.47 592 GLU A N 1
ATOM 4800 C CA . GLU A 1 592 ? 10.609 2.531 71.892 1.00 37.47 592 GLU A CA 1
ATOM 4801 C C . GLU A 1 592 ? 9.966 1.594 70.849 1.00 37.47 592 GLU A C 1
ATOM 4803 O O . GLU A 1 592 ? 9.515 2.110 69.799 1.00 37.47 592 GLU A O 1
#

pLDDT: mean 70.99, std 27.01, range [24.28, 97.31]

Sequence (592 aa):
MTVGYMKDVATATSFTFLRLLFRWRGSVWKAIYWELVLWLFLFVNIRTVYDFALLDTFYGTLFEQVVVRCRDIVGHSRSVITFALGFYVTFVTNRWWSVFMTIPWPDTAALQMTAFLKTRGRKHEAEDKNLRQTIMRYLILSYVLVFRDVSLRIKKRFPTYDHLAPTLITYEEKSRLEKNTHTRHWVPIGWALGLLKTAQKKGCIEYYHFSQITKSILDYRQQLHDILSYDWISVPLVYVQSVNMCTVSYFIILCLASQRIYDDDSEVTEAAETLVPLYNIIEFVVFNGWLKIAFVMLNPFGLDDDDFEVDTLIERNLMVSLSYATDFFDRVPDLVEMNVILPHTVQSAAIMKRANPMHGSAVTVKVPAEQQKLISDNFQPANIILNKSPIPKVINTVDDTRTLACNNEDSPPNEALRAPEGSKRENESNGNYILKKEDLEAAVNRLLEKRLAEEALASAKTQSLTEALDRTQNTPRSTDGMKSSDNLKKKSNNTTRRKDMSVVNSKSWESQVRSILKKDALHKHPSESPRVSRNPSPRMSRNPSRASSLRTDYKHRPSARQTPRVSARSRDPLLRSRYSAPNSVVDNTQIE